Protein AF-A0A259MA60-F1 (afdb_monomer)

Radius of gyration: 40.9 Å; Cα contacts (8 Å, |Δi|>4): 573; chains: 1; bounding box: 103×82×116 Å

Nearest PDB structures (foldseek):
  3ju0-assembly1_A  TM=9.846E-01  e=2.024E-06  Pectobacterium atrosepticum
  1z19-assembly1_A-2  TM=7.744E-01  e=2.899E-09  Lambdavirus lambda
  1z1g-assembly1_D  TM=6.729E-01  e=1.739E-10  Lambdavirus lambda
  3jtz-assembly1_A  TM=9.655E-01  e=2.124E-06  Yersinia pestis
  1z1b-assembly1_B  TM=6.310E-01  e=8.004E-11  Lambdavirus lambda

Structure (mmCIF, N/CA/C/O backbone):
data_AF-A0A259MA60-F1
#
_entry.id   AF-A0A259MA60-F1
#
loop_
_atom_site.group_PDB
_atom_site.id
_atom_site.type_symbol
_atom_site.label_atom_id
_atom_site.label_alt_id
_atom_site.label_comp_id
_atom_site.label_asym_id
_atom_site.label_entity_id
_atom_site.label_seq_id
_atom_site.pdbx_PDB_ins_code
_atom_site.Cartn_x
_atom_site.Cartn_y
_atom_site.Cartn_z
_atom_site.occupancy
_atom_site.B_iso_or_equiv
_atom_site.auth_seq_id
_atom_site.auth_comp_id
_atom_site.auth_asym_id
_atom_site.auth_atom_id
_atom_site.pdbx_PDB_model_num
ATOM 1 N N . MET A 1 1 ? 18.909 57.035 -41.913 1.00 43.41 1 MET A N 1
ATOM 2 C CA . MET A 1 1 ? 19.201 57.096 -40.464 1.00 43.41 1 MET A CA 1
ATOM 3 C C . MET A 1 1 ? 20.004 55.866 -40.095 1.00 43.41 1 MET A C 1
ATOM 5 O O . MET A 1 1 ? 19.509 54.768 -40.299 1.00 43.41 1 MET A O 1
ATOM 9 N N . GLY A 1 2 ? 21.231 56.036 -39.612 1.00 34.81 2 GLY A N 1
ATOM 10 C CA . GLY A 1 2 ? 22.060 54.933 -39.138 1.00 34.81 2 GLY A CA 1
ATOM 11 C C . GLY A 1 2 ? 22.961 55.432 -38.020 1.00 34.81 2 GLY A C 1
ATOM 12 O O . GLY A 1 2 ? 23.658 56.424 -38.208 1.00 34.81 2 GLY A O 1
ATOM 13 N N . SER A 1 3 ? 22.930 54.749 -36.878 1.00 32.53 3 SER A N 1
ATOM 14 C CA . SER A 1 3 ? 23.826 55.000 -35.751 1.00 32.53 3 SER A CA 1
ATOM 15 C C . SER A 1 3 ? 24.463 53.683 -35.341 1.00 32.53 3 SER A C 1
ATOM 17 O O . SER A 1 3 ? 23.798 52.796 -34.811 1.00 32.53 3 SER A O 1
ATOM 19 N N . ALA A 1 4 ? 25.761 53.561 -35.602 1.00 36.47 4 ALA A N 1
ATOM 20 C CA . ALA A 1 4 ? 26.581 52.495 -35.054 1.00 36.47 4 ALA A CA 1
ATOM 21 C C . ALA A 1 4 ? 26.912 52.794 -33.584 1.00 36.47 4 ALA A C 1
ATOM 23 O O . ALA A 1 4 ? 27.180 53.943 -33.234 1.00 36.47 4 ALA A O 1
ATOM 24 N N . VAL A 1 5 ? 26.992 51.760 -32.744 1.00 34.66 5 VAL A N 1
ATOM 25 C CA . VAL A 1 5 ? 27.641 51.841 -31.425 1.00 34.66 5 VAL A CA 1
ATOM 26 C C . VAL A 1 5 ? 28.609 50.667 -31.280 1.00 34.66 5 VAL A C 1
ATOM 28 O O . VAL A 1 5 ? 28.314 49.542 -31.675 1.00 34.66 5 VAL A O 1
ATOM 31 N N . ARG A 1 6 ? 29.812 50.967 -30.779 1.00 33.22 6 ARG A N 1
ATOM 32 C CA . ARG A 1 6 ? 30.963 50.055 -30.709 1.00 33.22 6 ARG A CA 1
ATOM 33 C C . ARG A 1 6 ? 30.964 49.185 -29.448 1.00 33.22 6 ARG A C 1
ATOM 35 O O . ARG A 1 6 ? 30.443 49.567 -28.406 1.00 33.22 6 ARG A O 1
ATOM 42 N N . PHE A 1 7 ? 31.687 48.072 -29.549 1.00 30.66 7 PHE A N 1
ATOM 43 C CA . PHE A 1 7 ? 32.141 47.229 -28.442 1.00 30.66 7 PHE A CA 1
ATOM 44 C C . PHE A 1 7 ? 32.926 47.994 -27.357 1.00 30.66 7 PHE A C 1
ATOM 46 O O . PHE A 1 7 ? 33.697 48.908 -27.658 1.00 30.66 7 PHE A O 1
ATOM 53 N N . ARG A 1 8 ? 32.866 47.483 -26.120 1.00 33.56 8 ARG A N 1
ATOM 54 C CA . ARG A 1 8 ? 33.981 47.518 -25.158 1.00 33.56 8 ARG A CA 1
ATOM 55 C C . ARG A 1 8 ? 34.168 46.139 -24.521 1.00 33.56 8 ARG A C 1
ATOM 57 O O . ARG A 1 8 ? 33.196 45.469 -24.194 1.00 33.56 8 ARG A O 1
ATOM 64 N N . LEU A 1 9 ? 35.429 45.743 -24.373 1.00 33.25 9 LEU A N 1
ATOM 65 C CA . LEU A 1 9 ? 35.872 44.493 -23.754 1.00 33.25 9 LEU A CA 1
ATOM 66 C C . LEU A 1 9 ? 36.019 44.659 -22.232 1.00 33.25 9 LEU A C 1
ATOM 68 O O . LEU A 1 9 ? 36.411 45.728 -21.764 1.00 33.25 9 LEU A O 1
ATOM 72 N N . GLY A 1 10 ? 35.773 43.582 -21.484 1.00 30.44 10 GLY A N 1
ATOM 73 C CA . GLY A 1 10 ? 36.076 43.445 -20.057 1.00 30.44 10 GLY A CA 1
ATOM 74 C C . GLY A 1 10 ? 36.578 42.025 -19.773 1.00 30.44 10 GLY A C 1
ATOM 75 O O . GLY A 1 10 ? 36.022 41.065 -20.301 1.00 30.44 10 GLY A O 1
ATOM 76 N N . ALA A 1 11 ? 37.672 41.903 -19.020 1.00 35.94 11 ALA A N 1
ATOM 77 C CA . ALA A 1 11 ? 38.442 40.664 -18.860 1.00 35.94 11 ALA A CA 1
ATOM 78 C C . ALA A 1 11 ? 37.811 39.650 -17.869 1.00 35.94 11 ALA A C 1
ATOM 80 O O . ALA A 1 11 ? 37.027 40.049 -17.006 1.00 35.94 11 ALA A O 1
ATOM 81 N N . PRO A 1 12 ? 38.152 38.346 -17.962 1.00 37.50 12 PRO A N 1
ATOM 82 C CA . PRO A 1 12 ? 37.563 37.300 -17.125 1.00 37.50 12 PRO A CA 1
ATOM 83 C C . PRO A 1 12 ? 38.247 37.170 -15.755 1.00 37.50 12 PRO A C 1
ATOM 85 O O . PRO A 1 12 ? 39.471 37.246 -15.647 1.00 37.50 12 PRO A O 1
ATOM 88 N N . PHE A 1 13 ? 37.463 36.874 -14.714 1.00 30.55 13 PHE A N 1
ATOM 89 C CA . PHE A 1 13 ? 37.991 36.445 -13.417 1.00 30.55 13 PHE A CA 1
ATOM 90 C C . PHE A 1 13 ? 38.214 34.928 -13.395 1.00 30.55 13 PHE A C 1
ATOM 92 O O . PHE A 1 13 ? 37.289 34.150 -13.619 1.00 30.55 13 PHE A O 1
ATOM 99 N N . SER A 1 14 ? 39.446 34.522 -13.089 1.00 28.67 14 SER A N 1
ATOM 100 C CA . SER A 1 14 ? 39.837 33.134 -12.835 1.00 28.67 14 SER A CA 1
ATOM 101 C C . SER A 1 14 ? 39.960 32.902 -11.329 1.00 28.67 14 SER A C 1
ATOM 103 O O . SER A 1 14 ? 40.538 33.733 -10.629 1.00 28.67 14 SER A O 1
ATOM 105 N N . ILE A 1 15 ? 39.450 31.773 -10.832 1.00 32.19 15 ILE A N 1
ATOM 106 C CA . ILE A 1 15 ? 39.696 31.294 -9.466 1.00 32.19 15 ILE A CA 1
ATOM 107 C C . ILE A 1 15 ? 40.060 29.810 -9.552 1.00 32.19 15 ILE A C 1
ATOM 109 O O . ILE A 1 15 ? 39.227 28.977 -9.907 1.00 32.19 15 ILE A O 1
ATOM 113 N N . GLN A 1 16 ? 41.311 29.482 -9.220 1.00 33.88 16 GLN A N 1
ATOM 114 C CA . GLN A 1 16 ? 41.755 28.104 -9.005 1.00 33.88 16 GLN A CA 1
ATOM 115 C C . GLN A 1 16 ? 41.552 27.678 -7.539 1.00 33.88 16 GLN A C 1
ATOM 117 O O . GLN A 1 16 ? 41.592 28.527 -6.647 1.00 33.88 16 GLN A O 1
ATOM 122 N N . PRO A 1 17 ? 41.373 26.373 -7.265 1.00 37.22 17 PRO A N 1
ATOM 123 C CA . PRO A 1 17 ? 41.301 25.849 -5.908 1.00 37.22 17 PRO A CA 1
ATOM 124 C C . PRO A 1 17 ? 42.702 25.590 -5.336 1.00 37.22 17 PRO A C 1
ATOM 126 O O . PRO A 1 17 ? 43.536 24.960 -5.987 1.00 37.22 17 PRO A O 1
ATOM 129 N N . SER A 1 18 ? 42.944 25.996 -4.089 1.00 33.28 18 SER A N 1
ATOM 130 C CA . SER A 1 18 ? 44.123 25.582 -3.324 1.00 33.28 18 SER A CA 1
ATOM 131 C C . SER A 1 18 ? 43.786 24.428 -2.377 1.00 33.28 18 SER A C 1
ATOM 133 O O . SER A 1 18 ? 42.815 24.456 -1.621 1.00 33.28 18 SER A O 1
ATOM 135 N N . SER A 1 19 ? 44.611 23.387 -2.429 1.00 31.19 19 SER A N 1
ATOM 136 C CA . SER A 1 19 ? 44.632 22.300 -1.457 1.00 31.19 19 SER A CA 1
ATOM 137 C C . SER A 1 19 ? 45.394 22.718 -0.200 1.00 31.19 19 SER A C 1
ATOM 139 O O . SER A 1 19 ? 46.374 23.452 -0.287 1.00 31.19 19 SER A O 1
ATOM 141 N N . LEU A 1 20 ? 45.013 22.178 0.960 1.00 30.30 20 LEU A N 1
ATOM 142 C CA . LEU A 1 20 ? 45.959 21.846 2.029 1.00 30.30 20 LEU A CA 1
ATOM 143 C C . LEU A 1 20 ? 45.378 20.747 2.931 1.00 30.30 20 LEU A C 1
ATOM 145 O O . LEU A 1 20 ? 44.169 20.515 2.959 1.00 30.30 20 LEU A O 1
ATOM 149 N N . SER A 1 21 ? 46.268 20.008 3.590 1.00 27.77 21 SER A N 1
ATOM 150 C CA . SER A 1 21 ? 45.993 18.686 4.165 1.00 27.77 21 SER A CA 1
ATOM 151 C C . SER A 1 21 ? 46.014 18.675 5.699 1.00 27.77 21 SER A C 1
ATOM 153 O O . SER A 1 21 ? 46.517 19.594 6.335 1.00 27.77 21 SER A O 1
ATOM 155 N N . SER A 1 22 ? 45.542 17.555 6.255 1.00 29.12 22 SER A N 1
ATOM 156 C CA . SER A 1 22 ? 45.864 16.997 7.579 1.00 29.12 22 SER A CA 1
ATOM 157 C C . SER A 1 22 ? 45.621 17.831 8.849 1.00 29.12 22 SER A C 1
ATOM 159 O O . SER A 1 22 ? 46.394 18.724 9.175 1.00 29.12 22 SER A O 1
ATOM 161 N N . ALA A 1 23 ? 44.706 17.342 9.695 1.00 29.81 23 ALA A N 1
ATOM 162 C CA . ALA A 1 23 ? 44.990 17.110 11.117 1.00 29.81 23 ALA A CA 1
ATOM 163 C C . ALA A 1 23 ? 44.029 16.061 11.715 1.00 29.81 23 ALA A C 1
ATOM 165 O O . ALA A 1 23 ? 42.820 16.101 11.490 1.00 29.81 23 ALA A O 1
ATOM 166 N N . LEU A 1 24 ? 44.571 15.123 12.501 1.00 29.44 24 LEU A N 1
ATOM 167 C CA . LEU A 1 24 ? 43.802 14.295 13.443 1.00 29.44 24 LEU A CA 1
ATOM 168 C C . LEU A 1 24 ? 43.209 15.211 14.544 1.00 29.44 24 LEU A C 1
ATOM 170 O O . LEU A 1 24 ? 43.727 16.293 14.787 1.00 29.44 24 LEU A O 1
ATOM 174 N N . VAL A 1 25 ? 42.133 14.837 15.245 1.00 29.98 25 VAL A N 1
ATOM 175 C CA . VAL A 1 25 ? 42.216 14.117 16.537 1.00 29.98 25 VAL A CA 1
ATOM 176 C C . VAL A 1 25 ? 40.849 13.524 16.930 1.00 29.98 25 VAL A C 1
ATOM 178 O O . VAL A 1 25 ? 39.790 14.043 16.592 1.00 29.98 25 VAL A O 1
ATOM 181 N N . ARG A 1 26 ? 40.883 12.390 17.646 1.00 29.72 26 ARG A N 1
ATOM 182 C CA . ARG A 1 26 ? 39.721 11.635 18.159 1.00 29.72 26 ARG A CA 1
ATOM 183 C C . ARG A 1 26 ? 39.278 12.102 19.563 1.00 29.72 26 ARG A C 1
ATOM 185 O O . ARG A 1 26 ? 40.114 12.583 20.319 1.00 29.72 26 ARG A O 1
ATOM 192 N N . ARG A 1 27 ? 38.072 11.642 19.964 1.00 31.41 27 ARG A N 1
ATOM 193 C CA . ARG A 1 27 ? 37.530 11.418 21.344 1.00 31.41 27 ARG A CA 1
ATOM 194 C C . ARG A 1 27 ? 36.590 12.526 21.903 1.00 31.41 27 ARG A C 1
ATOM 196 O O . ARG A 1 27 ? 36.612 13.633 21.388 1.00 31.41 27 ARG A O 1
ATOM 203 N N . PRO A 1 28 ? 35.760 12.241 22.938 1.00 38.88 28 PRO A N 1
ATOM 204 C CA . PRO A 1 28 ? 34.728 11.189 22.926 1.00 38.88 28 PRO A CA 1
ATOM 205 C C . PRO A 1 28 ? 33.391 11.608 23.606 1.00 38.88 28 PRO A C 1
ATOM 207 O O . PRO A 1 28 ? 33.281 12.644 24.250 1.00 38.88 28 PRO A O 1
ATOM 210 N N . LEU A 1 29 ? 32.389 10.723 23.563 1.00 34.53 29 LEU A N 1
ATOM 211 C CA . LEU A 1 29 ? 31.229 10.741 24.473 1.00 34.53 29 LEU A CA 1
ATOM 212 C C . LEU A 1 29 ? 31.637 10.469 25.935 1.00 34.53 29 LEU A C 1
ATOM 214 O O . LEU A 1 29 ? 32.345 9.484 26.158 1.00 34.53 29 LEU A O 1
ATOM 218 N N . ARG A 1 30 ? 31.062 11.197 26.914 1.00 29.44 30 ARG A N 1
ATOM 219 C CA . ARG A 1 30 ? 30.517 10.614 28.170 1.00 29.44 30 ARG A CA 1
ATOM 220 C C . ARG A 1 30 ? 29.744 11.600 29.078 1.00 29.44 30 ARG A C 1
ATOM 222 O O . ARG A 1 30 ? 30.268 12.629 29.468 1.00 29.44 30 ARG A O 1
ATOM 229 N N . THR A 1 31 ? 28.527 11.177 29.451 1.00 28.41 31 THR A N 1
ATOM 230 C CA . THR A 1 31 ? 27.828 11.330 30.757 1.00 28.41 31 THR A CA 1
ATOM 231 C C . THR A 1 31 ? 27.814 12.656 31.532 1.00 28.41 31 THR A C 1
ATOM 233 O O . THR A 1 31 ? 28.841 13.065 32.061 1.00 28.41 31 THR A O 1
ATOM 236 N N . LEU A 1 32 ? 26.599 13.103 31.893 1.00 26.75 32 LEU A N 1
ATOM 237 C CA . LEU A 1 32 ? 26.182 13.221 33.306 1.00 26.75 32 LEU A CA 1
ATOM 238 C C . LEU A 1 32 ? 24.643 13.204 33.457 1.00 26.75 32 LEU A C 1
ATOM 240 O O . LEU A 1 32 ? 23.913 13.510 32.518 1.00 26.75 32 LEU A O 1
ATOM 244 N N . VAL A 1 33 ? 24.167 12.756 34.623 1.00 27.73 33 VAL A N 1
ATOM 245 C CA . VAL A 1 33 ? 22.754 12.525 35.003 1.00 27.73 33 VAL A CA 1
ATOM 246 C C . VAL A 1 33 ? 22.545 13.089 36.419 1.00 27.73 33 VAL A C 1
ATOM 248 O O . VAL A 1 33 ? 23.501 13.074 37.193 1.00 27.73 33 VAL A O 1
ATOM 251 N N . LYS A 1 34 ? 21.296 13.457 36.776 1.00 26.70 34 LYS A N 1
ATOM 252 C CA . LYS A 1 34 ? 20.844 14.137 38.026 1.00 26.70 34 LYS A CA 1
ATOM 253 C C . LYS A 1 34 ? 21.143 15.653 38.006 1.00 26.70 34 LYS A C 1
ATOM 255 O O . LYS A 1 34 ? 22.159 16.041 37.451 1.00 26.70 34 LYS A O 1
ATOM 260 N N . SER A 1 35 ? 20.339 16.563 38.564 1.00 26.42 35 SER A N 1
ATOM 261 C CA . SER A 1 35 ? 19.006 16.539 39.223 1.00 26.42 35 SER A CA 1
ATOM 262 C C . SER A 1 35 ? 18.228 17.825 38.792 1.00 26.42 35 SER A C 1
ATOM 264 O O . SER A 1 35 ? 18.685 18.494 37.872 1.00 26.42 35 SER A O 1
ATOM 266 N N . SER A 1 36 ? 17.056 18.247 39.296 1.00 26.92 36 SER A N 1
ATOM 267 C CA . SER A 1 36 ? 16.178 17.786 40.389 1.00 26.92 36 SER A CA 1
ATOM 268 C C . SER A 1 36 ? 14.702 18.183 40.140 1.00 26.92 36 SER A C 1
ATOM 270 O O . SER A 1 36 ? 14.380 18.839 39.154 1.00 26.92 36 SER A O 1
ATOM 272 N N . PHE A 1 37 ? 13.820 17.824 41.076 1.00 25.41 37 PHE A N 1
ATOM 273 C CA . PHE A 1 37 ? 12.512 18.446 41.343 1.00 25.41 37 PHE A CA 1
ATOM 274 C C . PHE A 1 37 ? 12.666 19.446 42.512 1.00 25.41 37 PHE A C 1
ATOM 276 O O . PHE A 1 37 ? 13.430 19.125 43.420 1.00 25.41 37 PHE A O 1
ATOM 283 N N . GLU A 1 38 ? 11.946 20.584 42.514 1.00 28.36 38 GLU A N 1
ATOM 284 C CA . GLU A 1 38 ? 11.256 21.203 43.683 1.00 28.36 38 GLU A CA 1
ATOM 285 C C . GLU A 1 38 ? 10.665 22.611 43.368 1.00 28.36 38 GLU A C 1
ATOM 287 O O . GLU A 1 38 ? 11.338 23.486 42.837 1.00 28.36 38 GLU A O 1
ATOM 292 N N . ARG A 1 39 ? 9.380 22.776 43.726 1.00 27.69 39 ARG A N 1
ATOM 293 C CA . ARG A 1 39 ? 8.615 23.962 44.199 1.00 27.69 39 ARG A CA 1
ATOM 294 C C . ARG A 1 39 ? 8.989 25.403 43.778 1.00 27.69 39 ARG A C 1
ATOM 296 O O . ARG A 1 39 ? 10.007 25.934 44.200 1.00 27.69 39 ARG A O 1
ATOM 303 N N . ILE A 1 40 ? 7.987 26.124 43.247 1.00 27.38 40 ILE A N 1
ATOM 304 C CA . ILE A 1 40 ? 7.701 27.533 43.606 1.00 27.38 40 ILE A CA 1
ATOM 305 C C . ILE A 1 40 ? 6.185 27.701 43.830 1.00 27.38 40 ILE A C 1
ATOM 307 O O . ILE A 1 40 ? 5.377 27.251 43.020 1.00 27.38 40 ILE A O 1
ATOM 311 N N . LEU A 1 41 ? 5.812 28.361 44.929 1.00 28.00 41 LEU A N 1
ATOM 312 C CA . LEU A 1 41 ? 4.476 28.891 45.238 1.00 28.00 41 LEU A CA 1
ATOM 313 C C . LEU A 1 41 ? 4.660 30.206 46.022 1.00 28.00 41 LEU A C 1
ATOM 315 O O . LEU A 1 41 ? 5.716 30.385 46.624 1.00 28.00 41 LEU A O 1
ATOM 319 N N . ALA A 1 42 ? 3.614 31.048 46.073 1.00 28.95 42 ALA A N 1
ATOM 320 C CA . ALA A 1 42 ? 3.560 32.373 46.728 1.00 28.95 42 ALA A CA 1
ATOM 321 C C . ALA A 1 42 ? 4.359 33.502 46.015 1.00 28.95 42 ALA A C 1
ATOM 323 O O . ALA A 1 42 ? 5.402 33.250 45.429 1.00 28.95 42 ALA A O 1
ATOM 324 N N . LEU A 1 43 ? 3.931 34.775 46.010 1.00 29.47 43 LEU A N 1
ATOM 325 C CA . LEU A 1 43 ? 2.712 35.421 46.541 1.00 29.47 43 LEU A CA 1
ATOM 326 C C . LEU A 1 43 ? 2.470 36.760 45.801 1.00 29.47 43 LEU A C 1
ATOM 328 O O . LEU A 1 43 ? 3.415 37.371 45.313 1.00 29.47 43 LEU A O 1
ATOM 332 N N . GLY A 1 44 ? 1.229 37.260 45.779 1.00 26.23 44 GLY A N 1
ATOM 333 C CA . GLY A 1 44 ? 0.905 38.604 45.279 1.00 26.23 44 GLY A CA 1
ATOM 334 C C . GLY A 1 44 ? -0.560 38.965 45.529 1.00 26.23 44 GLY A C 1
ATOM 335 O O . GLY A 1 44 ? -1.445 38.395 44.900 1.00 26.23 44 GLY A O 1
ATOM 336 N N . ALA A 1 45 ? -0.825 39.876 46.469 1.00 28.31 45 ALA A N 1
ATOM 337 C CA . ALA A 1 45 ? -2.173 40.210 46.941 1.00 28.31 45 ALA A CA 1
ATOM 338 C C . ALA A 1 45 ? -2.491 41.705 46.779 1.00 28.31 45 ALA A C 1
ATOM 340 O O . ALA A 1 45 ? -1.653 42.539 47.116 1.00 28.31 45 ALA A O 1
ATOM 341 N N . VAL A 1 46 ? -3.722 42.047 46.368 1.00 29.22 46 VAL A N 1
ATOM 342 C CA . VAL A 1 46 ? -4.309 43.399 46.504 1.00 29.22 46 VAL A CA 1
ATOM 343 C C . VAL A 1 46 ? -5.800 43.298 46.890 1.00 29.22 46 VAL A C 1
ATOM 345 O O . VAL A 1 46 ? -6.458 42.291 46.645 1.00 29.22 46 VAL A O 1
ATOM 348 N N . ARG A 1 47 ? -6.287 44.332 47.588 1.00 29.94 47 ARG A N 1
ATOM 349 C CA . ARG A 1 47 ? -7.533 44.431 48.374 1.00 29.94 47 ARG A CA 1
ATOM 350 C C . ARG A 1 47 ? -8.810 44.696 47.553 1.00 29.94 47 ARG A C 1
ATOM 352 O O . ARG A 1 47 ? -8.746 45.343 46.515 1.00 29.94 47 ARG A O 1
ATOM 359 N N . GLY A 1 48 ? -9.971 44.379 48.146 1.00 27.36 48 GLY A N 1
ATOM 360 C CA . GLY A 1 48 ? -11.286 44.921 47.755 1.00 27.36 48 GLY A CA 1
ATOM 361 C C . GLY A 1 48 ? -12.427 44.622 48.754 1.00 27.36 48 GLY A C 1
ATOM 362 O O . GLY A 1 48 ? -12.917 43.503 48.817 1.00 27.36 48 GLY A O 1
ATOM 363 N N . ARG A 1 49 ? -12.860 45.638 49.516 1.00 28.98 49 ARG A N 1
ATOM 364 C CA . ARG A 1 49 ? -14.183 45.803 50.189 1.00 28.98 49 ARG A CA 1
ATOM 365 C C . ARG A 1 49 ? -14.815 47.084 49.581 1.00 28.98 49 ARG A C 1
ATOM 367 O O . ARG A 1 49 ? -14.023 47.858 49.038 1.00 28.98 49 ARG A O 1
ATOM 374 N N . PRO A 1 50 ? -16.136 47.391 49.660 1.00 37.44 50 PRO A N 1
ATOM 375 C CA . PRO A 1 50 ? -17.143 47.054 50.690 1.00 37.44 50 PRO A CA 1
ATOM 376 C C . PRO A 1 50 ? -18.390 46.355 50.059 1.00 37.44 50 PRO A C 1
ATOM 378 O O . PRO A 1 50 ? -18.199 45.683 49.055 1.00 37.44 50 PRO A O 1
ATOM 381 N N . ARG A 1 51 ? -19.649 46.369 50.549 1.00 29.41 51 ARG A N 1
ATOM 382 C CA . ARG A 1 51 ? -20.348 47.066 51.662 1.00 29.41 51 ARG A CA 1
ATOM 383 C C . ARG A 1 51 ? -21.556 46.243 52.163 1.00 29.41 51 ARG A C 1
ATOM 385 O O . ARG A 1 51 ? -21.962 45.293 51.506 1.00 29.41 51 ARG A O 1
ATOM 392 N N . GLU A 1 52 ? -22.129 46.631 53.301 1.00 30.78 52 GLU A N 1
ATOM 393 C CA . GLU A 1 52 ? -23.383 46.099 53.861 1.00 30.78 52 GLU A CA 1
ATOM 394 C C . GLU A 1 52 ? -24.631 46.823 53.318 1.00 30.78 52 GLU A C 1
ATOM 396 O O . GLU A 1 52 ? -24.582 48.022 53.038 1.00 30.78 52 GLU A O 1
ATOM 401 N N . SER A 1 53 ? -25.770 46.125 53.307 1.00 31.92 53 SER A N 1
ATOM 402 C CA . SER A 1 53 ? -27.102 46.720 53.490 1.00 31.92 53 SER A CA 1
ATOM 403 C C . SER A 1 53 ? -28.050 45.667 54.069 1.00 31.92 53 SER A C 1
ATOM 405 O O . SER A 1 53 ? -28.251 44.621 53.453 1.00 31.92 53 SER A O 1
ATOM 407 N N . GLY A 1 54 ? -28.623 45.927 55.243 1.00 27.73 54 GLY A N 1
ATOM 408 C CA . GLY A 1 54 ? -29.684 45.099 55.820 1.00 27.73 54 GLY A CA 1
ATOM 409 C C . GLY A 1 54 ? -31.069 45.670 55.521 1.00 27.73 54 GLY A C 1
ATOM 410 O O . GLY A 1 54 ? -31.208 46.866 55.271 1.00 27.73 54 GLY A O 1
ATOM 411 N N . PHE A 1 55 ? -32.098 44.829 55.615 1.00 27.92 55 PHE A N 1
ATOM 412 C CA . PHE A 1 55 ? -33.472 45.293 55.789 1.00 27.92 55 PHE A CA 1
ATOM 413 C C . PHE A 1 55 ? -34.218 44.358 56.742 1.00 27.92 55 PHE A C 1
ATOM 415 O O . PHE A 1 55 ? -34.083 43.138 56.662 1.00 27.92 55 PHE A O 1
ATOM 422 N N . SER A 1 56 ? -34.970 44.949 57.667 1.00 30.12 56 SER A N 1
ATOM 423 C CA . SER A 1 56 ? -35.779 44.264 58.676 1.00 30.12 56 SER A CA 1
ATOM 424 C C . SER A 1 56 ? -37.254 44.538 58.395 1.00 30.12 56 SER A C 1
ATOM 426 O O . SER A 1 56 ? -37.600 45.630 57.949 1.00 30.12 56 SER A O 1
ATOM 428 N N . GLY A 1 57 ? -38.120 43.565 58.665 1.00 28.19 57 GLY A N 1
ATOM 429 C CA . GLY A 1 57 ? -39.562 43.694 58.483 1.00 28.19 57 GLY A CA 1
ATOM 430 C C . GLY A 1 57 ? -40.304 42.597 59.235 1.00 28.19 57 GLY A C 1
ATOM 431 O O . GLY A 1 57 ? -40.393 41.470 58.761 1.00 28.19 57 GLY A O 1
ATOM 432 N N . TYR A 1 58 ? -40.820 42.931 60.417 1.00 31.06 58 TYR A N 1
ATOM 433 C CA . TYR A 1 58 ? -41.708 42.062 61.189 1.00 31.06 58 TYR A CA 1
ATOM 434 C C . TYR A 1 58 ? -43.157 42.205 60.711 1.00 31.06 58 TYR A C 1
ATOM 436 O O . TYR A 1 58 ? -43.597 43.298 60.363 1.00 31.06 58 TYR A O 1
ATOM 444 N N . THR A 1 59 ? -43.940 41.135 60.827 1.00 30.14 59 THR A N 1
ATOM 445 C CA . THR A 1 59 ? -45.371 41.217 61.168 1.00 30.14 59 THR A CA 1
ATOM 446 C C . THR A 1 59 ? -45.796 39.921 61.855 1.00 30.14 59 THR A C 1
ATOM 448 O O . THR A 1 59 ? -45.303 38.844 61.526 1.00 30.14 59 THR A O 1
ATOM 451 N N . VAL A 1 60 ? -46.675 40.037 62.851 1.00 33.03 60 VAL A N 1
ATOM 452 C CA . VAL A 1 60 ? -47.194 38.923 63.657 1.00 33.03 60 VAL A CA 1
ATOM 453 C C . VAL A 1 60 ? -48.678 38.751 63.347 1.00 33.03 60 VAL A C 1
ATOM 455 O O . VAL A 1 60 ? -49.408 39.737 63.304 1.00 33.03 60 VAL A O 1
ATOM 458 N N . GLY A 1 61 ? -49.123 37.507 63.175 1.00 29.41 61 GLY A N 1
ATOM 459 C CA . GLY A 1 61 ? -50.532 37.143 63.029 1.00 29.41 61 GLY A CA 1
ATOM 460 C C . GLY A 1 61 ? -50.718 35.641 63.241 1.00 29.41 61 GLY A C 1
ATOM 461 O O . GLY A 1 61 ? -50.109 34.837 62.540 1.00 29.41 61 GLY A O 1
ATOM 462 N N . THR A 1 62 ? -51.502 35.271 64.250 1.00 34.81 62 THR A N 1
ATOM 463 C CA . THR A 1 62 ? -51.848 33.887 64.627 1.00 34.81 62 THR A CA 1
ATOM 464 C C . THR A 1 62 ? -53.285 33.552 64.139 1.00 34.81 62 THR A C 1
ATOM 466 O O . THR A 1 62 ? -53.788 34.265 63.275 1.00 34.81 62 THR A O 1
ATOM 469 N N . PRO A 1 63 ? -53.947 32.454 64.557 1.00 46.25 63 PRO A N 1
ATOM 470 C CA . PRO A 1 63 ? -53.753 31.127 63.965 1.00 46.25 63 PRO A CA 1
ATOM 471 C C . PRO A 1 63 ? -55.070 30.446 63.516 1.00 46.25 63 PRO A C 1
ATOM 473 O O . PRO A 1 63 ? -56.077 30.531 64.213 1.00 46.25 63 PRO A O 1
ATOM 476 N N . GLU A 1 64 ? -55.047 29.632 62.454 1.00 33.72 64 GLU A N 1
ATOM 477 C CA . GLU A 1 64 ? -56.176 28.743 62.115 1.00 33.72 64 GLU A CA 1
ATOM 478 C C . GLU A 1 64 ? -55.745 27.322 61.716 1.00 33.72 64 GLU A C 1
ATOM 480 O O . GLU A 1 64 ? -54.890 27.138 60.855 1.00 33.72 64 GLU A O 1
ATOM 485 N N . GLY A 1 65 ? -56.443 26.327 62.281 1.00 32.31 65 GLY A N 1
ATOM 486 C CA . GLY A 1 65 ? -56.780 25.072 61.591 1.00 32.31 65 GLY A CA 1
ATOM 487 C C . GLY A 1 65 ? -55.734 23.936 61.590 1.00 32.31 65 GLY A C 1
ATOM 488 O O . GLY A 1 65 ? -54.588 24.134 61.191 1.00 32.31 65 GLY A O 1
ATOM 489 N N . PRO A 1 66 ? -56.102 22.695 61.974 1.00 36.56 66 PRO A N 1
ATOM 490 C CA . PRO A 1 66 ? -55.142 21.599 62.101 1.00 36.56 66 PRO A CA 1
ATOM 491 C C . PRO A 1 66 ? -54.849 20.904 60.760 1.00 36.56 66 PRO A C 1
ATOM 493 O O . PRO A 1 66 ? -55.570 20.004 60.328 1.00 36.56 66 PRO A O 1
ATOM 496 N N . GLY A 1 67 ? -53.724 21.252 60.134 1.00 30.47 67 GLY A N 1
ATOM 497 C CA . GLY A 1 67 ? -53.120 20.427 59.086 1.00 30.47 67 GLY A CA 1
ATOM 498 C C . GLY A 1 67 ? -52.542 19.139 59.680 1.00 30.47 67 GLY A C 1
ATOM 499 O O . GLY A 1 67 ? -51.574 19.188 60.436 1.00 30.47 67 GLY A O 1
ATOM 500 N N . THR A 1 68 ? -53.131 17.987 59.349 1.00 32.88 68 THR A N 1
ATOM 501 C CA . THR A 1 68 ? -52.797 16.668 59.913 1.00 32.88 68 THR A CA 1
ATOM 502 C C . THR A 1 68 ? -51.308 16.323 59.801 1.00 32.88 68 THR A C 1
ATOM 504 O O . THR A 1 68 ? -50.851 15.778 58.792 1.00 32.88 68 THR A O 1
ATOM 507 N N . LEU A 1 69 ? -50.553 16.542 60.883 1.00 30.42 69 LEU A N 1
ATOM 508 C CA . LEU A 1 69 ? -49.270 15.880 61.098 1.00 30.42 69 LEU A CA 1
ATOM 509 C C . LEU A 1 69 ? -49.540 14.380 61.213 1.00 30.42 69 LEU A C 1
ATOM 511 O O . LEU A 1 69 ? -49.944 13.888 62.266 1.00 30.42 69 LEU A O 1
ATOM 515 N N . ALA A 1 70 ? -49.338 13.658 60.110 1.00 30.81 70 ALA A N 1
ATOM 516 C CA . ALA A 1 70 ? -49.422 12.208 60.077 1.00 30.81 70 ALA A CA 1
ATOM 517 C C . ALA A 1 70 ? -48.397 11.627 61.059 1.00 30.81 70 ALA A C 1
ATOM 519 O O . ALA A 1 70 ? -47.205 11.513 60.760 1.00 30.81 70 ALA A O 1
ATOM 520 N N . THR A 1 71 ? -48.880 11.271 62.248 1.00 29.39 71 THR A N 1
ATOM 521 C CA . THR A 1 71 ? -48.107 10.611 63.289 1.00 29.39 71 THR A CA 1
ATOM 522 C C . THR A 1 71 ? -47.478 9.361 62.695 1.00 29.39 71 THR A C 1
ATOM 524 O O . THR A 1 71 ? -48.153 8.413 62.285 1.00 29.39 71 THR A O 1
ATOM 527 N N . ARG A 1 72 ? -46.144 9.369 62.610 1.00 36.06 72 ARG A N 1
ATOM 528 C CA . ARG A 1 72 ? -45.362 8.223 62.155 1.00 36.06 72 ARG A CA 1
ATOM 529 C C . ARG A 1 72 ? -45.532 7.116 63.188 1.00 36.06 72 ARG A C 1
ATOM 531 O O . ARG A 1 72 ? -44.774 7.050 64.148 1.00 36.06 72 ARG A O 1
ATOM 538 N N . SER A 1 73 ? -46.548 6.277 62.986 1.00 28.06 73 SER A N 1
ATOM 539 C CA . SER A 1 73 ? -46.812 5.096 63.801 1.00 28.06 73 SER A CA 1
ATOM 540 C C . SER A 1 73 ? -45.521 4.292 63.927 1.00 28.06 73 SER A C 1
ATOM 542 O O . SER A 1 73 ? -45.044 3.690 62.958 1.00 28.06 73 SER A O 1
ATOM 544 N N . LEU A 1 74 ? -44.949 4.321 65.131 1.00 35.12 74 LEU A N 1
ATOM 545 C CA . LEU A 1 74 ? -43.880 3.433 65.550 1.00 35.12 74 LEU A CA 1
ATOM 546 C C . LEU A 1 74 ? -44.487 2.033 65.645 1.00 35.12 74 LEU A C 1
ATOM 548 O O . LEU A 1 74 ? -44.933 1.599 66.705 1.00 35.12 74 LEU A O 1
ATOM 552 N N . ARG A 1 75 ? -44.558 1.336 64.505 1.00 32.19 75 ARG A N 1
ATOM 553 C CA . ARG A 1 75 ? -44.870 -0.094 64.498 1.00 32.19 75 ARG A CA 1
ATOM 554 C C . ARG A 1 75 ? -43.811 -0.799 65.335 1.00 32.19 75 ARG A C 1
ATOM 556 O O . ARG A 1 75 ? -42.625 -0.503 65.195 1.00 32.19 75 ARG A O 1
ATOM 563 N N . GLY A 1 76 ? -44.278 -1.680 66.215 1.00 26.94 76 GLY A N 1
ATOM 564 C CA . GLY A 1 76 ? -43.477 -2.262 67.283 1.00 26.94 76 GLY A CA 1
ATOM 565 C C . GLY A 1 76 ? -42.168 -2.880 66.802 1.00 26.94 76 GLY A C 1
ATOM 566 O O . GLY A 1 76 ? -42.085 -3.456 65.716 1.00 26.94 76 GLY A O 1
ATOM 567 N N . ASN A 1 77 ? -41.160 -2.769 67.663 1.00 35.97 77 ASN A N 1
ATOM 568 C CA . ASN A 1 77 ? -39.820 -3.298 67.469 1.00 35.97 77 ASN A CA 1
ATOM 569 C C . ASN A 1 77 ? -39.838 -4.840 67.513 1.00 35.97 77 ASN A C 1
ATOM 571 O O . ASN A 1 77 ? -39.519 -5.449 68.529 1.00 35.97 77 ASN A O 1
ATOM 575 N N . SER A 1 78 ? -40.262 -5.473 66.418 1.00 31.89 78 SER A N 1
ATOM 576 C CA . SER A 1 78 ? -39.987 -6.889 66.160 1.00 31.89 78 SER A CA 1
ATOM 577 C C . SER A 1 78 ? -38.595 -6.995 65.537 1.00 31.89 78 SER A C 1
ATOM 579 O O . SER A 1 78 ? -38.302 -6.198 64.640 1.00 31.89 78 SER A O 1
ATOM 581 N N . PRO A 1 79 ? -37.740 -7.947 65.952 1.00 35.44 79 PRO A N 1
ATOM 582 C CA . PRO A 1 79 ? -36.450 -8.140 65.304 1.00 35.44 79 PRO A CA 1
ATOM 583 C C . PRO A 1 79 ? -36.694 -8.494 63.835 1.00 35.44 79 PRO A C 1
ATOM 585 O O . PRO A 1 79 ? -37.249 -9.548 63.524 1.00 35.44 79 PRO A O 1
ATOM 588 N N . MET A 1 80 ? -36.320 -7.588 62.925 1.00 44.28 80 MET A N 1
ATOM 589 C CA . MET A 1 80 ? -36.304 -7.907 61.501 1.00 44.28 80 MET A CA 1
ATOM 590 C C . MET A 1 80 ? -35.286 -9.019 61.303 1.00 44.28 80 MET A C 1
ATOM 592 O O . MET A 1 80 ? -34.107 -8.857 61.606 1.00 44.28 80 MET A O 1
ATOM 596 N N . ASP A 1 81 ? -35.794 -10.151 60.839 1.00 51.34 81 ASP A N 1
ATOM 597 C CA . ASP A 1 81 ? -35.078 -11.407 60.723 1.00 51.34 81 ASP A CA 1
ATOM 598 C C . ASP A 1 81 ? -34.022 -11.286 59.608 1.00 51.34 81 ASP A C 1
ATOM 600 O O . ASP A 1 81 ? -34.279 -11.627 58.452 1.00 51.34 81 ASP A O 1
ATOM 604 N N . GLU A 1 82 ? -32.851 -10.724 59.938 1.00 69.56 82 GLU A N 1
ATOM 605 C CA . GLU A 1 82 ? -31.729 -10.589 59.007 1.00 69.56 82 GLU A CA 1
ATOM 606 C C . GLU A 1 82 ? -31.427 -11.950 58.363 1.00 69.56 82 GLU A C 1
ATOM 608 O O . GLU A 1 82 ? -31.417 -13.003 59.021 1.00 69.56 82 GLU A O 1
ATOM 613 N N . LEU A 1 83 ? -31.171 -11.946 57.052 1.00 86.25 83 LEU A N 1
ATOM 614 C CA . LEU A 1 83 ? -30.779 -13.174 56.381 1.00 86.25 83 LEU A CA 1
ATOM 615 C C . LEU A 1 83 ? -29.397 -13.601 56.866 1.00 86.25 83 LEU A C 1
ATOM 617 O O . LEU A 1 83 ? -28.507 -12.784 57.074 1.00 86.25 83 LEU A O 1
ATOM 621 N N . SER A 1 84 ? -29.205 -14.911 56.989 1.00 88.75 84 SER A N 1
ATOM 622 C CA . SER A 1 84 ? -27.887 -15.515 57.155 1.00 88.75 84 SER A CA 1
ATOM 623 C C . SER A 1 84 ? -27.533 -16.315 55.908 1.00 88.75 84 SER A C 1
ATOM 625 O O . SER A 1 84 ? -28.410 -16.876 55.244 1.00 88.75 84 SER A O 1
ATOM 627 N N . ASP A 1 85 ? -26.240 -16.424 55.603 1.00 86.31 85 ASP A N 1
ATOM 628 C CA . ASP A 1 85 ? -25.744 -17.247 54.491 1.00 86.31 85 ASP A CA 1
ATOM 629 C C . ASP A 1 85 ? -26.271 -18.697 54.575 1.00 86.31 85 ASP A C 1
ATOM 631 O O . ASP A 1 85 ? -26.583 -19.307 53.551 1.00 86.31 85 ASP A O 1
ATOM 635 N N . THR A 1 86 ? -26.459 -19.230 55.788 1.00 87.31 86 THR A N 1
ATOM 636 C CA . THR A 1 86 ? -27.072 -20.545 56.043 1.00 87.31 86 THR A CA 1
ATOM 637 C C . THR A 1 86 ? -28.550 -20.590 55.640 1.00 87.31 86 THR A C 1
ATOM 639 O O . THR A 1 86 ? -28.949 -21.513 54.928 1.00 87.31 86 THR A O 1
ATOM 642 N N . LYS A 1 87 ? -29.362 -19.583 56.014 1.00 88.62 87 LYS A N 1
ATOM 643 C CA . LYS A 1 87 ? -30.768 -19.472 55.566 1.00 88.62 87 LYS A CA 1
ATOM 644 C C . LYS A 1 87 ? -30.856 -19.415 54.030 1.00 88.62 87 LYS A C 1
ATOM 646 O O . LYS A 1 87 ? -31.724 -20.059 53.446 1.00 88.62 87 LYS A O 1
ATOM 651 N N . ILE A 1 88 ? -29.933 -18.713 53.363 1.00 91.38 88 ILE A N 1
ATOM 652 C CA . ILE A 1 88 ? -29.902 -18.587 51.892 1.00 91.38 88 ILE A CA 1
ATOM 653 C C . ILE A 1 88 ? -29.469 -19.899 51.209 1.00 91.38 88 ILE A C 1
ATOM 655 O O . ILE A 1 88 ? -30.057 -20.293 50.199 1.00 91.38 88 ILE A O 1
ATOM 659 N N . ARG A 1 89 ? -28.465 -20.605 51.749 1.00 90.31 89 ARG A N 1
ATOM 660 C CA . ARG A 1 89 ? -28.016 -21.916 51.233 1.00 90.31 89 ARG A CA 1
ATOM 661 C C . ARG A 1 89 ? -29.116 -22.972 51.323 1.00 90.31 89 ARG A C 1
ATOM 663 O O . ARG A 1 89 ? -29.315 -23.710 50.360 1.00 90.31 89 ARG A O 1
ATOM 670 N N . ASN A 1 90 ? -29.848 -22.987 52.436 1.00 90.94 90 ASN A N 1
ATOM 671 C CA . ASN A 1 90 ? -30.904 -23.962 52.717 1.00 90.94 90 ASN A CA 1
ATOM 672 C C . ASN A 1 90 ? -32.245 -23.642 52.027 1.00 90.94 90 ASN A C 1
ATOM 674 O O . ASN A 1 90 ? -33.166 -24.457 52.074 1.00 90.94 90 ASN A O 1
ATOM 678 N N . ALA A 1 91 ? -32.361 -22.487 51.363 1.00 89.75 91 ALA A N 1
ATOM 679 C CA . ALA A 1 91 ? -33.526 -22.122 50.566 1.00 89.75 91 ALA A CA 1
ATOM 680 C C . ALA A 1 91 ? -33.685 -23.072 49.362 1.00 89.75 91 ALA A C 1
ATOM 682 O O . ALA A 1 91 ? -32.865 -23.054 48.437 1.00 89.75 91 ALA A O 1
ATOM 683 N N . LYS A 1 92 ? -34.728 -23.912 49.396 1.00 89.12 92 LYS A N 1
ATOM 684 C CA . LYS A 1 92 ? -35.056 -24.886 48.343 1.00 89.12 92 LYS A CA 1
ATOM 685 C C . LYS A 1 92 ? -35.837 -24.223 47.196 1.00 89.12 92 LYS A C 1
ATOM 687 O O . LYS A 1 92 ? -36.624 -23.320 47.462 1.00 89.12 92 LYS A O 1
ATOM 692 N N . PRO A 1 93 ? -35.679 -24.668 45.937 1.00 90.38 93 PRO A N 1
ATOM 693 C CA . PRO A 1 93 ? -36.561 -24.238 44.855 1.00 90.38 93 PRO A CA 1
ATOM 694 C C . PRO A 1 93 ? -38.016 -24.644 45.141 1.00 90.38 93 PRO A C 1
ATOM 696 O O . PRO A 1 93 ? -38.260 -25.659 45.792 1.00 90.38 93 PRO A O 1
ATOM 699 N N . ALA A 1 94 ? -38.964 -23.865 44.625 1.00 90.06 94 ALA A N 1
ATOM 700 C CA . ALA A 1 94 ? -40.401 -24.136 44.669 1.00 90.06 94 ALA A CA 1
ATOM 701 C C . ALA A 1 94 ? -41.016 -23.879 43.283 1.00 90.06 94 ALA A C 1
ATOM 703 O O . ALA A 1 94 ? -40.391 -23.215 42.455 1.00 90.06 94 ALA A O 1
ATOM 704 N N . ASP A 1 95 ? -42.244 -24.344 43.040 1.00 86.94 95 ASP A N 1
ATOM 705 C CA . ASP A 1 95 ? -42.917 -24.258 41.727 1.00 86.94 95 ASP A CA 1
ATOM 706 C C . ASP A 1 95 ? -43.085 -22.821 41.199 1.00 86.94 95 ASP A C 1
ATOM 708 O O . ASP A 1 95 ? -43.229 -22.592 39.998 1.00 86.94 95 ASP A O 1
ATOM 712 N N . LYS A 1 96 ? -43.062 -21.832 42.099 1.00 91.50 96 LYS A N 1
ATOM 713 C CA . LYS A 1 96 ? -43.119 -20.398 41.795 1.00 91.50 96 LYS A CA 1
ATOM 714 C C . LYS A 1 96 ? -41.936 -19.686 42.440 1.00 91.50 96 LYS A C 1
ATOM 716 O O . LYS A 1 96 ? -41.457 -20.097 43.497 1.00 91.50 96 LYS A O 1
ATOM 721 N N . GLU A 1 97 ? -41.469 -18.604 41.814 1.00 93.38 97 GLU A N 1
ATOM 722 C CA . GLU A 1 97 ? -40.425 -17.785 42.430 1.00 93.38 97 GLU A CA 1
ATOM 723 C C . GLU A 1 97 ? -40.925 -17.127 43.721 1.00 93.38 97 GLU A C 1
ATOM 725 O O . GLU A 1 97 ? -42.060 -16.654 43.802 1.00 93.38 97 GLU A O 1
ATOM 730 N N . TYR A 1 98 ? -40.065 -17.091 44.737 1.00 93.88 98 TYR A N 1
ATOM 731 C CA . TYR A 1 98 ? -40.364 -16.472 46.024 1.00 93.88 98 TYR A CA 1
ATOM 732 C C . TYR A 1 98 ? -39.194 -15.606 46.496 1.00 93.88 98 TYR A C 1
ATOM 734 O O . TYR A 1 98 ? -38.076 -15.697 45.991 1.00 93.88 98 TYR A O 1
ATOM 742 N N . THR A 1 99 ? -39.460 -14.696 47.432 1.00 94.00 99 THR A N 1
ATOM 743 C CA . THR A 1 99 ? -38.485 -13.702 47.899 1.00 94.00 99 THR A CA 1
ATOM 744 C C . THR A 1 99 ? -38.210 -13.883 49.389 1.00 94.00 99 THR A C 1
ATOM 746 O O . THR A 1 99 ? -39.138 -13.863 50.191 1.00 94.00 99 THR A O 1
ATOM 749 N N . LEU A 1 100 ? -36.935 -13.988 49.758 1.00 93.31 100 LEU A N 1
ATOM 750 C CA . LEU A 1 100 ? -36.442 -13.883 51.130 1.00 93.31 100 LEU A CA 1
ATOM 751 C C . LEU A 1 100 ? -35.938 -12.451 51.356 1.00 93.31 100 LEU A C 1
ATOM 753 O O . LEU A 1 100 ? -35.075 -11.990 50.611 1.00 93.31 100 LEU A O 1
ATOM 757 N N . ALA A 1 101 ? -36.476 -11.724 52.334 1.00 93.19 101 ALA A N 1
ATOM 758 C CA . ALA A 1 101 ? -36.091 -10.334 52.596 1.00 93.19 101 ALA A CA 1
ATOM 759 C C . ALA A 1 101 ? -34.883 -10.240 53.546 1.00 93.19 101 ALA A C 1
ATOM 761 O O . ALA A 1 101 ? -34.837 -10.961 54.532 1.00 93.19 101 ALA A O 1
ATOM 762 N N . ASP A 1 102 ? -33.945 -9.326 53.268 1.00 91.25 102 ASP A N 1
ATOM 763 C CA . ASP A 1 102 ? -32.850 -8.941 54.187 1.00 91.25 102 ASP A CA 1
ATOM 764 C C . ASP A 1 102 ? -33.143 -7.605 54.905 1.00 91.25 102 ASP A C 1
ATOM 766 O O . ASP A 1 102 ? -32.381 -7.141 55.745 1.00 91.25 102 ASP A O 1
ATOM 770 N N . GLY A 1 103 ? -34.251 -6.948 54.544 1.00 89.25 103 GLY A N 1
ATOM 771 C CA . GLY A 1 103 ? -34.591 -5.600 54.995 1.00 89.25 103 GLY A CA 1
ATOM 772 C C . GLY A 1 103 ? -34.046 -4.500 54.078 1.00 89.25 103 GLY A C 1
ATOM 773 O O . GLY A 1 103 ? -33.312 -4.746 53.122 1.00 89.25 103 GLY A O 1
ATOM 774 N N . GLN A 1 104 ? -34.475 -3.258 54.333 1.00 88.69 104 GLN A N 1
ATOM 775 C CA . GLN A 1 104 ? -34.040 -2.053 53.600 1.00 88.69 104 GLN A CA 1
ATOM 776 C C . GLN A 1 104 ? -34.160 -2.185 52.061 1.00 88.69 104 GLN A C 1
ATOM 778 O O . GLN A 1 104 ? -33.336 -1.697 51.302 1.00 88.69 104 GLN A O 1
ATOM 783 N N . GLY A 1 105 ? -35.184 -2.902 51.579 1.00 89.81 105 GLY A N 1
ATOM 784 C CA . GLY A 1 105 ? -35.411 -3.153 50.149 1.00 89.81 105 GLY A CA 1
ATOM 785 C C . GLY A 1 105 ? -34.526 -4.237 49.513 1.00 89.81 105 GLY A C 1
ATOM 786 O O . GLY A 1 105 ? -34.791 -4.619 48.372 1.00 89.81 105 GLY A O 1
ATOM 787 N N . LEU A 1 106 ? -33.520 -4.768 50.218 1.00 95.88 106 LEU A N 1
ATOM 788 C CA . LEU A 1 106 ? -32.687 -5.882 49.758 1.00 95.88 106 LEU A CA 1
ATOM 789 C C . LEU A 1 106 ? -33.357 -7.235 50.033 1.00 95.88 106 LEU A C 1
ATOM 791 O O . LEU A 1 106 ? -34.050 -7.437 51.033 1.00 95.88 106 LEU A O 1
ATOM 795 N N . SER A 1 107 ? -33.167 -8.173 49.108 1.00 95.69 107 SER A N 1
ATOM 796 C CA . SER A 1 107 ? -33.752 -9.509 49.173 1.00 95.69 107 SER A CA 1
ATOM 797 C C . SER A 1 107 ? -33.039 -10.506 48.259 1.00 95.69 107 SER A C 1
ATOM 799 O O . SER A 1 107 ? -32.396 -10.104 47.287 1.00 95.69 107 SER A O 1
ATOM 801 N N . VAL A 1 108 ? -33.211 -11.802 48.521 1.00 96.38 108 VAL A N 1
ATOM 802 C CA . VAL A 1 108 ? -32.880 -12.892 47.593 1.00 96.38 108 VAL A CA 1
ATOM 803 C C . VAL A 1 108 ? -34.165 -13.385 46.935 1.00 96.38 108 VAL A C 1
ATOM 805 O O . VAL A 1 108 ? -35.084 -13.825 47.622 1.00 96.38 108 VAL A O 1
ATOM 808 N N . VAL A 1 109 ? -34.227 -13.359 45.606 1.00 96.25 109 VAL A N 1
ATOM 809 C CA . VAL A 1 109 ? -35.268 -14.044 44.828 1.00 96.25 109 VAL A CA 1
ATOM 810 C C . VAL A 1 109 ? -34.790 -15.458 44.518 1.00 96.25 109 VAL A C 1
ATOM 812 O O . VAL A 1 109 ? -33.753 -15.636 43.877 1.00 96.25 109 VAL A O 1
ATOM 815 N N . VAL A 1 110 ? -35.541 -16.457 44.972 1.00 95.94 110 VAL A N 1
ATOM 816 C CA . VAL A 1 110 ? -35.310 -17.877 44.694 1.00 95.94 110 VAL A CA 1
ATOM 817 C C . VAL A 1 110 ? -36.220 -18.280 43.540 1.00 95.94 110 VAL A C 1
ATOM 819 O O . VAL A 1 110 ? -37.439 -18.154 43.635 1.00 95.94 110 VAL A O 1
ATOM 822 N N . ARG A 1 111 ? -35.631 -18.734 42.434 1.00 94.81 111 ARG A N 1
ATOM 823 C CA . ARG A 1 111 ? -36.361 -19.184 41.239 1.00 94.81 111 ARG A CA 1
ATOM 824 C C . ARG A 1 111 ? -36.613 -20.699 41.264 1.00 94.81 111 ARG A C 1
ATOM 826 O O . ARG A 1 111 ? -35.820 -21.416 41.876 1.00 94.81 111 ARG A O 1
ATOM 833 N N . PRO A 1 112 ? -37.623 -21.211 40.529 1.00 93.00 112 PRO A N 1
ATOM 834 C CA . PRO A 1 112 ? -37.891 -22.652 40.425 1.00 93.00 112 PRO A CA 1
ATOM 835 C C . PRO A 1 112 ? -36.699 -23.484 39.928 1.00 93.00 112 PRO A C 1
ATOM 837 O O . PRO A 1 112 ? -36.529 -24.630 40.321 1.00 93.00 112 PRO A O 1
ATOM 840 N N . ASN A 1 113 ? -35.805 -22.889 39.131 1.00 91.69 113 ASN A N 1
ATOM 841 C CA . ASN A 1 113 ? -34.562 -23.522 38.677 1.00 91.69 113 ASN A CA 1
ATOM 842 C C . ASN A 1 113 ? -33.418 -23.511 39.723 1.00 91.69 113 ASN A C 1
ATOM 844 O O . ASN A 1 113 ? -32.263 -23.738 39.370 1.00 91.69 113 ASN A O 1
ATOM 848 N N . GLY A 1 114 ? -33.692 -23.147 40.981 1.00 90.31 114 GLY A N 1
ATOM 849 C CA . GLY A 1 114 ? -32.708 -23.060 42.067 1.00 90.31 114 GLY A CA 1
ATOM 850 C C . GLY A 1 114 ? -31.747 -21.867 42.011 1.00 90.31 114 GLY A C 1
ATOM 851 O O . GLY A 1 114 ? -30.884 -21.734 42.883 1.00 90.31 114 GLY A O 1
ATOM 852 N N . THR A 1 115 ? -31.893 -20.962 41.037 1.00 93.25 115 THR A N 1
ATOM 853 C CA . THR A 1 115 ? -31.105 -19.720 41.002 1.00 93.25 115 THR A CA 1
ATOM 854 C C . THR A 1 115 ? -31.542 -18.790 42.134 1.00 93.25 115 THR A C 1
ATOM 856 O O . THR A 1 115 ? -32.725 -18.481 42.267 1.00 93.25 115 THR A O 1
ATOM 859 N N . ARG A 1 116 ? -30.575 -18.298 42.915 1.00 95.06 116 ARG A N 1
ATOM 860 C CA . ARG A 1 116 ? -30.771 -17.335 44.010 1.00 95.06 116 ARG A CA 1
ATOM 861 C C . ARG A 1 116 ? -30.189 -15.983 43.609 1.00 95.06 116 ARG A C 1
ATOM 863 O O . ARG A 1 116 ? -28.973 -15.842 43.542 1.00 95.06 116 ARG A O 1
ATOM 870 N N . LEU A 1 117 ? -31.038 -15.008 43.301 1.00 96.25 117 LEU A N 1
ATOM 871 C CA . LEU A 1 117 ? -30.646 -13.699 42.770 1.00 96.25 117 LEU A CA 1
ATOM 872 C C . LEU A 1 117 ? -30.817 -12.602 43.826 1.00 96.25 117 LEU A C 1
ATOM 874 O O . LEU A 1 117 ? -31.925 -12.382 44.307 1.00 96.25 117 LEU A O 1
ATOM 878 N N . TRP A 1 118 ? -29.755 -11.855 44.127 1.00 97.00 118 TRP A N 1
ATOM 879 C CA . TRP A 1 118 ? -29.862 -10.640 44.935 1.00 97.00 118 TRP A CA 1
ATOM 880 C C . TRP A 1 118 ? -30.601 -9.546 44.173 1.00 97.00 118 TRP A C 1
ATOM 882 O O . TRP A 1 118 ? -30.154 -9.125 43.101 1.00 97.00 118 TRP A O 1
ATOM 892 N N . LEU A 1 119 ? -31.698 -9.065 44.753 1.00 96.19 119 LEU A N 1
ATOM 893 C CA . LEU A 1 119 ? -32.555 -8.026 44.204 1.00 96.19 119 LEU A CA 1
ATOM 894 C C . LEU A 1 119 ? -32.797 -6.929 45.246 1.00 96.19 119 LEU A C 1
ATOM 896 O O . LEU A 1 119 ? -33.390 -7.171 46.300 1.00 96.19 119 LEU A O 1
ATOM 900 N N . TYR A 1 120 ? -32.370 -5.717 44.908 1.00 96.50 120 TYR A N 1
ATOM 901 C CA . TYR A 1 120 ? -32.647 -4.490 45.640 1.00 96.50 120 TYR A CA 1
ATOM 902 C C . TYR A 1 120 ? -33.825 -3.761 44.989 1.00 96.50 120 TYR A C 1
ATOM 904 O O . TYR A 1 120 ? -33.810 -3.504 43.784 1.00 96.50 120 TYR A O 1
ATOM 912 N N . ARG A 1 121 ? -34.867 -3.461 45.768 1.00 95.31 121 ARG A N 1
ATOM 913 C CA . ARG A 1 121 ? -36.066 -2.736 45.326 1.00 95.31 121 ARG A CA 1
ATOM 914 C C . ARG A 1 121 ? -36.083 -1.350 45.968 1.00 95.31 121 ARG A C 1
ATOM 916 O O . ARG A 1 121 ? -36.113 -1.244 47.191 1.00 95.31 121 ARG A O 1
ATOM 923 N N . TYR A 1 122 ? -36.112 -0.307 45.147 1.00 95.12 122 TYR A N 1
ATOM 924 C CA . TYR A 1 122 ? -36.024 1.093 45.567 1.00 95.12 122 TYR A CA 1
ATOM 925 C C . TYR A 1 122 ? -37.057 1.967 44.838 1.00 95.12 122 TYR A C 1
ATOM 927 O O . TYR A 1 122 ? -37.853 1.494 44.017 1.00 95.12 122 TYR A O 1
ATOM 935 N N . ARG A 1 123 ? -37.083 3.262 45.161 1.00 92.81 123 ARG A N 1
ATOM 936 C CA . ARG A 1 123 ? -37.890 4.269 44.463 1.00 92.81 123 ARG A CA 1
ATOM 937 C C . ARG A 1 123 ? -37.004 5.412 43.992 1.00 92.81 123 ARG A C 1
ATOM 939 O O . ARG A 1 123 ? -36.135 5.851 44.730 1.00 92.81 123 ARG A O 1
ATOM 946 N N . PHE A 1 124 ? -37.267 5.901 42.786 1.00 94.25 124 PHE A N 1
ATOM 947 C CA . PHE A 1 124 ? -36.610 7.074 42.215 1.00 94.25 124 PHE A CA 1
ATOM 948 C C . PHE A 1 124 ? -37.597 7.814 41.304 1.00 94.25 124 PHE A C 1
ATOM 950 O O . PHE A 1 124 ? -38.307 7.174 40.524 1.00 94.25 124 PHE A O 1
ATOM 957 N N . GLY A 1 125 ? -37.694 9.143 41.426 1.00 89.56 125 GLY A N 1
ATOM 958 C CA . GLY A 1 125 ? -38.651 9.954 40.655 1.00 89.56 125 GLY A CA 1
ATOM 959 C C . GLY A 1 125 ? -40.105 9.465 40.767 1.00 89.56 125 GLY A C 1
ATOM 960 O O . GLY A 1 125 ? -40.786 9.305 39.758 1.00 89.56 125 GLY A O 1
ATOM 961 N N . GLY A 1 126 ? -40.546 9.096 41.977 1.00 90.31 126 GLY A N 1
ATOM 962 C CA . GLY A 1 126 ? -41.883 8.539 42.255 1.00 90.31 126 GLY A CA 1
ATOM 963 C C . GLY A 1 126 ? -42.122 7.091 41.788 1.00 90.31 126 GLY A C 1
ATOM 964 O O . GLY A 1 126 ? -43.043 6.430 42.273 1.00 90.31 126 GLY A O 1
ATOM 965 N N . LYS A 1 127 ? -41.282 6.547 40.899 1.00 93.06 127 LYS A N 1
ATOM 966 C CA . LYS A 1 127 ? -41.437 5.203 40.319 1.00 93.06 127 LYS A CA 1
ATOM 967 C C . LYS A 1 127 ? -40.693 4.152 41.149 1.00 93.06 127 LYS A C 1
ATOM 969 O O . LYS A 1 127 ? -39.609 4.410 41.668 1.00 93.06 127 LYS A O 1
ATOM 974 N N . ARG A 1 128 ? -41.268 2.948 41.274 1.00 93.12 128 ARG A N 1
ATOM 975 C CA . ARG A 1 128 ? -40.572 1.773 41.837 1.00 93.12 128 ARG A CA 1
ATOM 976 C C . ARG A 1 128 ? -39.588 1.227 40.797 1.00 93.12 128 ARG A C 1
ATOM 978 O O . ARG A 1 128 ? -39.963 1.087 39.635 1.00 93.12 128 ARG A O 1
ATOM 985 N N . LYS A 1 129 ? -38.364 0.905 41.216 1.00 94.69 129 LYS A N 1
ATOM 986 C CA . LYS A 1 129 ? -37.314 0.299 40.385 1.00 94.69 129 LYS A CA 1
ATOM 987 C C . LYS A 1 129 ? -36.631 -0.841 41.138 1.00 94.69 129 LYS A C 1
ATOM 989 O O . LYS A 1 129 ? -36.620 -0.862 42.366 1.00 94.69 129 LYS A O 1
ATOM 994 N N . ASN A 1 130 ? -36.060 -1.780 40.386 1.00 94.06 130 ASN A N 1
ATOM 995 C CA . ASN A 1 130 ? -35.350 -2.936 40.924 1.00 94.06 130 ASN A CA 1
ATOM 996 C C . ASN A 1 130 ? -33.949 -3.015 40.298 1.00 94.06 130 ASN A C 1
ATOM 998 O O . ASN A 1 130 ? -33.814 -2.835 39.090 1.00 94.06 130 ASN A O 1
ATOM 1002 N N . MET A 1 131 ? -32.933 -3.345 41.095 1.00 93.38 131 MET A N 1
ATOM 1003 C CA . MET A 1 131 ? -31.543 -3.526 40.668 1.00 93.38 131 MET A CA 1
ATOM 1004 C C . MET A 1 131 ? -31.022 -4.873 41.177 1.00 93.38 131 MET A C 1
ATOM 1006 O O . MET A 1 131 ? -31.206 -5.209 42.346 1.00 93.38 131 MET A O 1
ATOM 1010 N N . SER A 1 132 ? -30.383 -5.666 40.314 1.00 94.50 132 SER A N 1
ATOM 1011 C CA . SER A 1 132 ? -29.820 -6.967 40.696 1.00 94.50 132 SER A CA 1
ATOM 1012 C C . SER A 1 132 ? -28.326 -6.873 41.021 1.00 94.50 132 SER A C 1
ATOM 1014 O O . SER A 1 132 ? -27.542 -6.312 40.251 1.00 94.50 132 SER A O 1
ATOM 1016 N N . PHE A 1 133 ? -27.900 -7.448 42.148 1.00 94.00 133 PHE A N 1
ATOM 1017 C CA . PHE A 1 133 ? -26.500 -7.372 42.604 1.00 94.00 133 PHE A CA 1
ATOM 1018 C C . PHE A 1 133 ? -25.640 -8.593 42.261 1.00 94.00 133 PHE A C 1
ATOM 1020 O O . PHE A 1 133 ? -24.411 -8.508 42.356 1.00 94.00 133 PHE A O 1
ATOM 1027 N N . GLY A 1 134 ? -26.263 -9.687 41.816 1.00 93.19 134 GLY A N 1
ATOM 1028 C CA . GLY A 1 134 ? -25.608 -10.924 41.383 1.00 93.19 134 GLY A CA 1
ATOM 1029 C C . GLY A 1 134 ? -26.302 -12.176 41.922 1.00 93.19 134 GLY A C 1
ATOM 1030 O O . GLY A 1 134 ? -27.299 -12.085 42.637 1.00 93.19 134 GLY A O 1
ATOM 1031 N N . ILE A 1 135 ? -25.778 -13.346 41.562 1.00 95.44 135 ILE A N 1
ATOM 1032 C CA . ILE A 1 135 ? -26.302 -14.652 41.987 1.00 95.44 135 ILE A CA 1
ATOM 1033 C C . ILE A 1 135 ? -25.530 -15.129 43.226 1.00 95.44 135 ILE A C 1
ATOM 1035 O O . ILE A 1 135 ? -24.304 -15.046 43.263 1.00 95.44 135 ILE A O 1
ATOM 1039 N N . PHE A 1 136 ? -26.232 -15.650 44.228 1.00 92.75 136 PHE A N 1
ATOM 1040 C CA . PHE A 1 136 ? -25.642 -16.319 45.388 1.00 92.75 136 PHE A CA 1
ATOM 1041 C C . PHE A 1 136 ? -25.271 -17.778 45.036 1.00 92.75 136 PHE A C 1
ATOM 1043 O O . PHE A 1 136 ? -26.102 -18.469 44.438 1.00 92.75 136 PHE A O 1
ATOM 1050 N N . PRO A 1 137 ? -24.079 -18.294 45.412 1.00 91.56 137 PRO A N 1
ATOM 1051 C CA . PRO A 1 137 ? -23.109 -17.719 46.354 1.00 91.56 137 PRO A CA 1
ATOM 1052 C C . PRO A 1 137 ? -22.039 -16.800 45.737 1.00 91.56 137 PRO A C 1
ATOM 1054 O O . PRO A 1 137 ? -21.236 -16.250 46.482 1.00 91.56 137 PRO A O 1
ATOM 1057 N N . GLY A 1 138 ? -22.018 -16.599 44.413 1.00 91.00 138 GLY A N 1
ATOM 1058 C CA . GLY A 1 138 ? -21.027 -15.739 43.738 1.00 91.00 138 GLY A CA 1
ATOM 1059 C C . GLY A 1 138 ? -21.026 -14.277 44.214 1.00 91.00 138 GLY A C 1
ATOM 1060 O O . GLY A 1 138 ? -20.022 -13.582 44.100 1.00 91.00 138 GLY A O 1
ATOM 1061 N N . VAL A 1 139 ? -22.134 -13.823 44.802 1.00 93.06 139 VAL A N 1
ATOM 1062 C CA . VAL A 1 139 ? -22.201 -12.646 45.672 1.00 93.06 139 VAL A CA 1
ATOM 1063 C C . VAL A 1 139 ? -22.761 -13.098 47.020 1.00 93.06 139 VAL A C 1
ATOM 1065 O O . VAL A 1 139 ? -23.925 -13.491 47.103 1.00 93.06 139 VAL A O 1
ATOM 1068 N N . GLY A 1 140 ? -21.930 -13.076 48.063 1.00 94.44 140 GLY A N 1
ATOM 1069 C CA . GLY A 1 140 ? -22.339 -13.380 49.440 1.00 94.44 140 GLY A CA 1
ATOM 1070 C C . GLY A 1 140 ? -23.112 -12.230 50.098 1.00 94.44 140 GLY A C 1
ATOM 1071 O O . GLY A 1 140 ? -23.077 -11.097 49.607 1.00 94.44 140 GLY A O 1
ATOM 1072 N N . LEU A 1 141 ? -23.773 -12.507 51.228 1.00 93.56 141 LEU A N 1
ATOM 1073 C CA . LEU A 1 141 ? -24.610 -11.546 51.963 1.00 93.56 141 LEU A CA 1
ATOM 1074 C C . LEU A 1 141 ? -23.905 -10.208 52.239 1.00 93.56 141 LEU A C 1
ATOM 1076 O O . LEU A 1 141 ? -24.452 -9.151 51.926 1.00 93.56 141 LEU A O 1
ATOM 1080 N N . LYS A 1 142 ? -22.670 -10.243 52.761 1.00 93.75 142 LYS A N 1
ATOM 1081 C CA . LYS A 1 142 ? -21.891 -9.031 53.074 1.00 93.75 142 LYS A CA 1
ATOM 1082 C C . LYS A 1 142 ? -21.733 -8.121 51.847 1.00 93.75 142 LYS A C 1
ATOM 1084 O O . LYS A 1 142 ? -22.080 -6.947 51.909 1.00 93.75 142 LYS A O 1
ATOM 1089 N N . SER A 1 143 ? -21.319 -8.686 50.710 1.00 93.75 143 SER A N 1
ATOM 1090 C CA . SER A 1 143 ? -21.151 -7.937 49.455 1.00 93.75 143 SER A CA 1
ATOM 1091 C C . SER A 1 143 ? -22.480 -7.430 48.882 1.00 93.75 143 SER A C 1
ATOM 1093 O O . SER A 1 143 ? -22.522 -6.374 48.252 1.00 93.75 143 SER A O 1
ATOM 1095 N N . ALA A 1 144 ? -23.588 -8.142 49.106 1.00 94.00 144 ALA A N 1
ATOM 1096 C CA . ALA A 1 144 ? -24.914 -7.660 48.724 1.00 94.00 144 ALA A CA 1
ATOM 1097 C C . ALA A 1 144 ? -25.363 -6.454 49.572 1.00 94.00 144 ALA A C 1
ATOM 1099 O O . ALA A 1 144 ? -25.934 -5.514 49.019 1.00 94.00 144 ALA A O 1
ATOM 1100 N N . ARG A 1 145 ? -25.059 -6.445 50.879 1.00 95.06 145 ARG A N 1
ATOM 1101 C CA . ARG A 1 145 ? -25.306 -5.301 51.777 1.00 95.06 145 ARG A CA 1
ATOM 1102 C C . ARG A 1 145 ? -24.416 -4.099 51.448 1.00 95.06 145 ARG A C 1
ATOM 1104 O O . ARG A 1 145 ? -24.924 -2.985 51.396 1.00 95.06 145 ARG A O 1
ATOM 1111 N N . GLU A 1 146 ? -23.136 -4.317 51.143 1.00 95.38 146 GLU A N 1
ATOM 1112 C CA . GLU A 1 146 ? -22.216 -3.266 50.668 1.00 95.38 146 GLU A CA 1
ATOM 1113 C C . GLU A 1 146 ? -22.743 -2.609 49.378 1.00 95.38 146 GLU A C 1
ATOM 1115 O O . GLU A 1 146 ? -22.947 -1.398 49.337 1.00 95.38 146 GLU A O 1
ATOM 1120 N N . LYS A 1 147 ? -23.105 -3.411 48.365 1.00 94.31 147 LYS A N 1
ATOM 1121 C CA . LYS A 1 147 ? -23.703 -2.911 47.110 1.00 94.31 147 LYS A CA 1
ATOM 1122 C C . LYS A 1 147 ? -25.035 -2.181 47.312 1.00 94.31 147 LYS A C 1
ATOM 1124 O O . LYS A 1 147 ? -25.332 -1.254 46.560 1.00 94.31 147 LYS A O 1
ATOM 1129 N N . ARG A 1 148 ? -25.840 -2.586 48.305 1.00 96.00 148 ARG A N 1
ATOM 1130 C CA . ARG A 1 148 ? -27.064 -1.867 48.702 1.00 96.00 148 ARG A CA 1
ATOM 1131 C C . ARG A 1 148 ? -26.717 -0.479 49.227 1.00 96.00 148 ARG A C 1
ATOM 1133 O O . ARG A 1 148 ? -27.279 0.496 48.750 1.00 96.00 148 ARG A O 1
ATOM 1140 N N . HIS A 1 149 ? -25.756 -0.401 50.142 1.00 95.31 149 HIS A N 1
ATOM 1141 C CA . HIS A 1 149 ? -25.320 0.852 50.742 1.00 95.31 149 HIS A CA 1
ATOM 1142 C C . HIS A 1 149 ? -24.699 1.817 49.717 1.00 95.31 149 HIS A C 1
ATOM 1144 O O . HIS A 1 149 ? -24.968 3.015 49.752 1.00 95.31 149 HIS A O 1
ATOM 1150 N N . ASP A 1 150 ? -23.938 1.315 48.742 1.00 94.50 150 ASP A N 1
ATOM 1151 C CA . ASP A 1 150 ? -23.424 2.152 47.651 1.00 94.50 150 ASP A CA 1
ATOM 1152 C C . ASP A 1 150 ? -24.533 2.637 46.699 1.00 94.50 150 ASP A C 1
ATOM 1154 O O . ASP A 1 150 ? -24.484 3.769 46.218 1.00 94.50 150 ASP A O 1
ATOM 1158 N N . ALA A 1 151 ? -25.576 1.831 46.472 1.00 94.19 151 ALA A N 1
ATOM 1159 C CA . ALA A 1 151 ? -26.768 2.269 45.745 1.00 94.19 151 ALA A CA 1
ATOM 1160 C C . ALA A 1 151 ? -27.607 3.292 46.540 1.00 94.19 151 ALA A C 1
ATOM 1162 O O . ALA A 1 151 ? -28.177 4.198 45.937 1.00 94.19 151 ALA A O 1
ATOM 1163 N N . GLU A 1 152 ? -27.653 3.191 47.872 1.00 94.50 152 GLU A N 1
ATOM 1164 C CA . GLU A 1 152 ? -28.282 4.181 48.762 1.00 94.50 152 GLU A CA 1
ATOM 1165 C C . GLU A 1 152 ? -27.570 5.540 48.664 1.00 94.50 152 GLU A C 1
ATOM 1167 O O . GLU A 1 152 ? -28.227 6.536 48.378 1.00 94.50 152 GLU A O 1
ATOM 1172 N N . LYS A 1 153 ? -26.228 5.579 48.732 1.00 95.69 153 LYS A N 1
ATOM 1173 C CA . LYS A 1 153 ? -25.445 6.822 48.550 1.00 95.69 153 LYS A CA 1
ATOM 1174 C C . LYS A 1 153 ? -25.752 7.542 47.233 1.00 95.69 153 LYS A C 1
ATOM 1176 O O . LYS A 1 153 ? -25.795 8.768 47.197 1.00 95.69 153 LYS A O 1
ATOM 1181 N N . LEU A 1 154 ? -25.945 6.796 46.142 1.00 94.12 154 LEU A N 1
ATOM 1182 C CA . LEU A 1 154 ? -26.307 7.373 44.842 1.00 94.12 154 LEU A CA 1
ATOM 1183 C C . LEU A 1 154 ? -27.725 7.967 44.855 1.00 94.12 154 LEU A C 1
ATOM 1185 O O . LEU A 1 154 ? -27.937 9.031 44.275 1.00 94.12 154 LEU A O 1
ATOM 1189 N N . LEU A 1 155 ? -28.675 7.326 45.545 1.00 94.50 155 LEU A N 1
ATOM 1190 C CA . LEU A 1 155 ? -30.034 7.852 45.726 1.00 94.50 155 LEU A CA 1
ATOM 1191 C C . LEU A 1 155 ? -30.045 9.121 46.589 1.00 94.50 155 LEU A C 1
ATOM 1193 O O . LEU A 1 155 ? -30.740 10.073 46.236 1.00 94.50 155 LEU A O 1
ATOM 1197 N N . ASP A 1 156 ? -29.237 9.167 47.652 1.00 94.50 156 ASP A N 1
ATOM 1198 C CA . ASP A 1 156 ? -29.065 10.350 48.510 1.00 94.50 156 ASP A CA 1
ATOM 1199 C C . ASP A 1 156 ? -28.463 11.540 47.735 1.00 94.50 156 ASP A C 1
ATOM 1201 O O . ASP A 1 156 ? -28.794 12.696 47.992 1.00 94.50 156 ASP A O 1
ATOM 1205 N N . GLN A 1 157 ? -27.632 11.261 46.724 1.00 94.00 157 GLN A N 1
ATOM 1206 C CA . GLN A 1 157 ? -27.098 12.244 45.771 1.00 94.00 157 GLN A CA 1
ATOM 1207 C C . GLN A 1 157 ? -28.079 12.608 44.637 1.00 94.00 157 GLN A C 1
ATOM 1209 O O . GLN A 1 157 ? -27.709 13.333 43.713 1.00 94.00 157 GLN A O 1
ATOM 1214 N N . GLY A 1 158 ? -29.315 12.098 44.659 1.00 93.19 158 GLY A N 1
ATOM 1215 C CA . GLY A 1 158 ? -30.322 12.362 43.627 1.00 93.19 158 GLY A CA 1
ATOM 1216 C C . GLY A 1 158 ? -30.074 11.650 42.291 1.00 93.19 158 GLY A C 1
ATOM 1217 O O . GLY A 1 158 ? -30.664 12.036 41.282 1.00 93.19 158 GLY A O 1
ATOM 1218 N N . GLN A 1 159 ? -29.237 10.609 42.260 1.00 93.62 159 GLN A N 1
ATOM 1219 C CA . GLN A 1 159 ? -28.935 9.812 41.067 1.00 93.62 159 GLN A CA 1
ATOM 1220 C C . GLN A 1 159 ? -29.664 8.461 41.087 1.00 93.62 159 GLN A C 1
ATOM 1222 O O . GLN A 1 159 ? -29.957 7.902 42.140 1.00 93.62 159 GLN A O 1
ATOM 1227 N N . ASP A 1 160 ? -29.944 7.898 39.909 1.00 93.69 160 ASP A N 1
ATOM 1228 C CA . ASP A 1 160 ? -30.540 6.563 39.782 1.00 93.69 160 ASP A CA 1
ATOM 1229 C C . ASP A 1 160 ? -29.440 5.486 39.660 1.00 93.69 160 ASP A C 1
ATOM 1231 O O . ASP A 1 160 ? -28.778 5.431 38.618 1.00 93.69 160 ASP A O 1
ATOM 1235 N N . PRO A 1 161 ? -29.265 4.578 40.645 1.00 93.56 161 PRO A N 1
ATOM 1236 C CA . PRO A 1 161 ? -28.193 3.576 40.640 1.00 93.56 161 PRO A CA 1
ATOM 1237 C C . PRO A 1 161 ? -28.184 2.668 39.405 1.00 93.56 161 PRO A C 1
ATOM 1239 O O . PRO A 1 161 ? -27.122 2.244 38.943 1.00 93.56 161 PRO A O 1
ATOM 1242 N N . THR A 1 162 ? -29.359 2.381 38.833 1.00 91.69 162 THR A N 1
ATOM 1243 C CA . THR A 1 162 ? -29.445 1.582 37.602 1.00 91.69 162 THR A CA 1
ATOM 1244 C C . THR A 1 162 ? -28.945 2.380 36.399 1.00 91.69 162 THR A C 1
ATOM 1246 O O . THR A 1 162 ? -28.193 1.840 35.591 1.00 91.69 162 THR A O 1
ATOM 1249 N N . ALA A 1 163 ? -29.292 3.668 36.302 1.00 90.88 163 ALA A N 1
ATOM 1250 C CA . ALA A 1 163 ? -28.825 4.534 35.221 1.00 90.88 163 ALA A CA 1
ATOM 1251 C C . ALA A 1 163 ? -27.309 4.776 35.299 1.00 90.88 163 ALA A C 1
ATOM 1253 O O . ALA A 1 163 ? -26.638 4.692 34.273 1.00 90.88 163 ALA A O 1
ATOM 1254 N N . VAL A 1 164 ? -26.759 4.981 36.503 1.00 92.31 164 VAL A N 1
ATOM 1255 C CA . VAL A 1 164 ? -25.306 5.096 36.735 1.00 92.31 164 VAL A CA 1
ATOM 1256 C C . VAL A 1 164 ? -24.585 3.821 36.286 1.00 92.31 164 VAL A C 1
ATOM 1258 O O . VAL A 1 164 ? -23.618 3.888 35.529 1.00 92.31 164 VAL A O 1
ATOM 1261 N N . ARG A 1 165 ? -25.093 2.638 36.657 1.00 89.62 165 ARG A N 1
ATOM 1262 C CA . ARG A 1 165 ? -24.510 1.358 36.224 1.00 89.62 165 ARG A CA 1
ATOM 1263 C C . ARG A 1 165 ? -24.617 1.127 34.714 1.00 89.62 165 ARG A C 1
ATOM 1265 O O . ARG A 1 165 ? -23.703 0.555 34.123 1.00 89.62 165 ARG A O 1
ATOM 1272 N N . GLU A 1 166 ? -25.712 1.538 34.077 1.00 88.94 166 GLU A N 1
ATOM 1273 C CA . GLU A 1 166 ? -25.836 1.464 32.617 1.00 88.94 166 GLU A CA 1
ATOM 1274 C C . GLU A 1 166 ? -24.925 2.459 31.894 1.00 88.94 166 GLU A C 1
ATOM 1276 O O . GLU A 1 166 ? -24.411 2.122 30.827 1.00 88.94 166 GLU A O 1
ATOM 1281 N N . ALA A 1 167 ? -24.713 3.650 32.462 1.00 89.00 167 ALA A N 1
ATOM 1282 C CA . ALA A 1 167 ? -23.763 4.632 31.957 1.00 89.00 167 ALA A CA 1
ATOM 1283 C C . ALA A 1 167 ? -22.332 4.088 32.039 1.00 89.00 167 ALA A C 1
ATOM 1285 O O . ALA A 1 167 ? -21.668 4.048 31.009 1.00 89.00 167 ALA A O 1
ATOM 1286 N N . GLN A 1 168 ? -21.915 3.555 33.196 1.00 89.44 168 GLN A N 1
ATOM 1287 C CA . GLN A 1 168 ? -20.599 2.925 33.351 1.00 89.44 168 GLN A CA 1
ATOM 1288 C C . GLN A 1 168 ? -20.410 1.771 32.363 1.00 89.44 168 GLN A C 1
ATOM 1290 O O . GLN A 1 168 ? -19.432 1.760 31.633 1.00 89.44 168 GLN A O 1
ATOM 1295 N N . ARG A 1 169 ? -21.384 0.855 32.235 1.00 88.25 169 ARG A N 1
ATOM 1296 C CA . ARG A 1 169 ? -21.299 -0.241 31.251 1.00 88.25 169 ARG A CA 1
ATOM 1297 C C . ARG A 1 169 ? -21.136 0.284 29.822 1.00 88.25 169 ARG A C 1
ATOM 1299 O O . ARG A 1 169 ? -20.373 -0.285 29.053 1.00 88.25 169 ARG A O 1
ATOM 1306 N N . LYS A 1 170 ? -21.871 1.334 29.435 1.00 86.38 170 LYS A N 1
ATOM 1307 C CA . LYS A 1 170 ? -21.722 1.950 28.104 1.00 86.38 170 LYS A CA 1
ATOM 1308 C C . LYS A 1 170 ? -20.337 2.568 27.936 1.00 86.38 170 LYS A C 1
ATOM 1310 O O . LYS A 1 170 ? -19.764 2.437 26.862 1.00 86.38 170 LYS A O 1
ATOM 1315 N N . ASP A 1 171 ? -19.812 3.206 28.974 1.00 88.12 171 ASP A N 1
ATOM 1316 C CA . ASP A 1 171 ? -18.483 3.804 28.970 1.00 88.12 171 ASP A CA 1
ATOM 1317 C C . ASP A 1 171 ? -17.371 2.747 28.866 1.00 88.12 171 ASP A C 1
ATOM 1319 O O . ASP A 1 171 ? -16.492 2.859 28.013 1.00 88.12 171 ASP A O 1
ATOM 1323 N N . ASP A 1 172 ? -17.480 1.650 29.618 1.00 88.06 172 ASP A N 1
ATOM 1324 C CA . ASP A 1 172 ? -16.589 0.491 29.526 1.00 88.06 172 ASP A CA 1
ATOM 1325 C C . ASP A 1 172 ? -16.592 -0.112 28.105 1.00 88.06 172 ASP A C 1
ATOM 1327 O O . ASP A 1 172 ? -15.539 -0.476 27.582 1.00 88.06 172 ASP A O 1
ATOM 1331 N N . GLU A 1 173 ? -17.759 -0.214 27.449 1.00 87.88 173 GLU A N 1
ATOM 1332 C CA . GLU A 1 173 ? -17.854 -0.679 26.054 1.00 87.88 173 GLU A CA 1
ATOM 1333 C C . GLU A 1 173 ? -17.208 0.307 25.065 1.00 87.88 173 GLU A C 1
ATOM 1335 O O . GLU A 1 173 ? -16.452 -0.121 24.191 1.00 87.88 173 GLU A O 1
ATOM 1340 N N . LYS A 1 174 ? -17.426 1.625 25.207 1.00 89.00 174 LYS A N 1
ATOM 1341 C CA . LYS A 1 174 ? -16.748 2.639 24.372 1.00 89.00 174 LYS A CA 1
ATOM 1342 C C . LYS A 1 174 ? -15.226 2.489 24.430 1.00 89.00 174 LYS A C 1
ATOM 1344 O O . LYS A 1 174 ? -14.564 2.522 23.393 1.00 89.00 174 LYS A O 1
ATOM 1349 N N . HIS A 1 175 ? -14.677 2.290 25.629 1.00 90.50 175 HIS A N 1
ATOM 1350 C CA . HIS A 1 175 ? -13.238 2.160 25.861 1.00 90.50 175 HIS A CA 1
ATOM 1351 C C . HIS A 1 175 ? -12.628 0.864 25.291 1.00 90.50 175 HIS A C 1
ATOM 1353 O O . HIS A 1 175 ? -11.409 0.778 25.150 1.00 90.50 175 HIS A O 1
ATOM 1359 N N . LYS A 1 176 ? -13.437 -0.119 24.865 1.00 91.81 176 LYS A N 1
ATOM 1360 C CA . LYS A 1 176 ? -12.959 -1.254 24.046 1.00 91.81 176 LYS A CA 1
ATOM 1361 C C . LYS A 1 176 ? -12.789 -0.881 22.569 1.00 91.81 176 LYS A C 1
ATOM 1363 O O . LYS A 1 176 ? -11.963 -1.475 21.870 1.00 91.81 176 LYS A O 1
ATOM 1368 N N . HIS A 1 177 ? -13.540 0.108 22.088 1.00 95.94 177 HIS A N 1
ATOM 1369 C CA . HIS A 1 177 ? -13.628 0.509 20.683 1.00 95.94 177 HIS A CA 1
ATOM 1370 C C . HIS A 1 177 ? -12.865 1.815 20.408 1.00 95.94 177 HIS A C 1
ATOM 1372 O O . HIS A 1 177 ? -13.409 2.790 19.884 1.00 95.94 177 HIS A O 1
ATOM 1378 N N . THR A 1 178 ? -11.579 1.831 20.762 1.00 97.69 178 THR A N 1
ATOM 1379 C CA . THR A 1 178 ? -10.676 2.959 20.510 1.00 97.69 178 THR A CA 1
ATOM 1380 C C . THR A 1 178 ? -10.158 2.980 19.072 1.00 97.69 178 THR A C 1
ATOM 1382 O O . THR A 1 178 ? -10.194 1.975 18.356 1.00 97.69 178 THR A O 1
ATOM 1385 N N . PHE A 1 179 ? -9.625 4.121 18.624 1.00 98.12 179 PHE A N 1
ATOM 1386 C CA . PHE A 1 179 ? -9.073 4.241 17.267 1.00 98.12 179 PHE A CA 1
ATOM 1387 C C . PHE A 1 179 ? -7.964 3.219 16.974 1.00 98.12 179 PHE A C 1
ATOM 1389 O O . PHE A 1 179 ? -7.889 2.675 15.870 1.00 98.12 179 PHE A O 1
ATOM 1396 N N . ARG A 1 180 ? -7.133 2.905 17.974 1.00 97.94 180 ARG A N 1
ATOM 1397 C CA . ARG A 1 180 ? -6.078 1.892 17.894 1.00 97.94 180 ARG A CA 1
ATOM 1398 C C . ARG A 1 180 ? -6.658 0.489 17.727 1.00 97.94 180 ARG A C 1
ATOM 1400 O O . ARG A 1 180 ? -6.212 -0.223 16.828 1.00 97.94 180 ARG A O 1
ATOM 1407 N N . THR A 1 181 ? -7.619 0.087 18.566 1.00 97.38 181 THR A N 1
ATOM 1408 C CA . THR A 1 181 ? -8.171 -1.280 18.543 1.00 97.38 181 THR A CA 1
ATOM 1409 C C . THR A 1 181 ? -8.990 -1.525 17.280 1.00 97.38 181 THR A C 1
ATOM 1411 O O . THR A 1 181 ? -8.747 -2.504 16.577 1.00 97.38 181 THR A O 1
ATOM 1414 N N . VAL A 1 182 ? -9.873 -0.591 16.916 1.00 97.75 182 VAL A N 1
ATOM 1415 C CA . VAL A 1 182 ? -10.690 -0.683 15.695 1.00 97.75 182 VAL A CA 1
ATOM 1416 C C . VAL A 1 182 ? -9.829 -0.550 14.433 1.00 97.75 182 VAL A C 1
ATOM 1418 O O . VAL A 1 182 ? -10.090 -1.213 13.429 1.00 97.75 182 VAL A O 1
ATOM 1421 N N . GLY A 1 183 ? -8.757 0.249 14.470 1.00 97.69 183 GLY A N 1
ATOM 1422 C CA . GLY A 1 183 ? -7.784 0.339 13.380 1.00 97.69 183 GLY A CA 1
ATOM 1423 C C . GLY A 1 183 ? -7.038 -0.977 13.132 1.00 97.69 183 GLY A C 1
ATOM 1424 O O . GLY A 1 183 ? -6.884 -1.387 11.981 1.00 97.69 183 GLY A O 1
ATOM 1425 N N . GLU A 1 184 ? -6.616 -1.664 14.195 1.00 97.38 184 GLU A N 1
ATOM 1426 C CA . GLU A 1 184 ? -5.975 -2.983 14.119 1.00 97.38 184 GLU A CA 1
ATOM 1427 C C . GLU A 1 184 ? -6.952 -4.075 13.652 1.00 97.38 184 GLU A C 1
ATOM 1429 O O . GLU A 1 184 ? -6.626 -4.898 12.789 1.00 97.38 184 GLU A O 1
ATOM 1434 N N . GLU A 1 185 ? -8.186 -4.042 14.158 1.00 96.62 185 GLU A N 1
ATOM 1435 C CA . GLU A 1 185 ? -9.264 -4.928 13.725 1.00 96.62 185 GLU A CA 1
ATOM 1436 C C . GLU A 1 185 ? -9.574 -4.750 12.232 1.00 96.62 185 GLU A C 1
ATOM 1438 O O . GLU A 1 185 ? -9.683 -5.738 11.503 1.00 96.62 185 GLU A O 1
ATOM 1443 N N . TRP A 1 186 ? -9.652 -3.505 11.751 1.00 97.56 186 TRP A N 1
ATOM 1444 C CA . TRP A 1 186 ? -9.828 -3.186 10.336 1.00 97.56 186 TRP A CA 1
ATOM 1445 C C . TRP A 1 186 ? -8.683 -3.750 9.482 1.00 97.56 186 TRP A C 1
ATOM 1447 O O . TRP A 1 186 ? -8.943 -4.406 8.470 1.00 97.56 186 TRP A O 1
ATOM 1457 N N . VAL A 1 187 ? -7.420 -3.569 9.888 1.00 96.94 187 VAL A N 1
ATOM 1458 C CA . VAL A 1 187 ? -6.270 -4.144 9.164 1.00 96.94 187 VAL A CA 1
ATOM 1459 C C . VAL A 1 187 ? -6.385 -5.668 9.086 1.00 96.94 187 VAL A C 1
ATOM 1461 O O . VAL A 1 187 ? -6.304 -6.233 7.992 1.00 96.94 187 VAL A O 1
ATOM 1464 N N . THR A 1 188 ? -6.662 -6.322 10.211 1.00 95.25 188 THR A N 1
ATOM 1465 C CA . THR A 1 188 ? -6.769 -7.784 10.299 1.00 95.25 188 THR A CA 1
ATOM 1466 C C . THR A 1 188 ? -7.940 -8.311 9.456 1.00 95.25 188 THR A C 1
ATOM 1468 O O . THR A 1 188 ? -7.778 -9.170 8.585 1.00 95.25 188 THR A O 1
ATOM 1471 N N . LYS A 1 189 ? -9.150 -7.773 9.662 1.00 94.12 189 LYS A N 1
ATOM 1472 C CA . LYS A 1 189 ? -10.387 -8.268 9.036 1.00 94.12 189 LYS A CA 1
ATOM 1473 C C . LYS A 1 189 ? -10.566 -7.840 7.576 1.00 94.12 189 LYS A C 1
ATOM 1475 O O . LYS A 1 189 ? -11.296 -8.529 6.865 1.00 94.12 189 LYS A O 1
ATOM 1480 N N . LYS A 1 190 ? -9.949 -6.739 7.120 1.00 93.19 190 LYS A N 1
ATOM 1481 C CA . LYS A 1 190 ? -10.145 -6.180 5.762 1.00 93.19 190 LYS A CA 1
ATOM 1482 C C . LYS A 1 190 ? -8.893 -6.082 4.898 1.00 93.19 190 LYS A C 1
ATOM 1484 O O . LYS A 1 190 ? -9.025 -6.077 3.676 1.00 93.19 190 LYS A O 1
ATOM 1489 N N . LEU A 1 191 ? -7.689 -5.998 5.465 1.00 92.50 191 LEU A N 1
ATOM 1490 C CA . LEU A 1 191 ? -6.465 -5.978 4.655 1.00 92.50 191 LEU A CA 1
ATOM 1491 C C . LEU A 1 191 ? -5.799 -7.355 4.595 1.00 92.50 191 LEU A C 1
ATOM 1493 O O . LEU A 1 191 ? -5.435 -7.802 3.510 1.00 92.50 191 LEU A O 1
ATOM 1497 N N . GLU A 1 192 ? -5.682 -8.040 5.728 1.00 91.75 192 GLU A N 1
ATOM 1498 C CA . GLU A 1 192 ? -5.034 -9.353 5.798 1.00 91.75 192 GLU A CA 1
ATOM 1499 C C . GLU A 1 192 ? -5.963 -10.456 5.274 1.00 91.75 192 GLU A C 1
ATOM 1501 O O . GLU A 1 192 ? -5.612 -11.118 4.301 1.00 91.75 192 GLU A O 1
ATOM 1506 N N . ARG A 1 193 ? -7.200 -10.576 5.785 1.00 90.50 193 ARG A N 1
ATOM 1507 C CA . ARG A 1 193 ? -8.175 -11.577 5.287 1.00 90.50 193 ARG A CA 1
ATOM 1508 C C . ARG A 1 193 ? -8.591 -11.410 3.818 1.00 90.50 193 ARG A C 1
ATOM 1510 O O . ARG A 1 193 ? -8.971 -12.387 3.187 1.00 90.50 193 ARG A O 1
ATOM 1517 N N . GLU A 1 194 ? -8.518 -10.201 3.253 1.00 89.94 194 GLU A N 1
ATOM 1518 C CA . GLU A 1 194 ? -8.773 -9.967 1.816 1.00 89.94 194 GLU A CA 1
ATOM 1519 C C . GLU A 1 194 ? -7.494 -10.079 0.957 1.00 89.94 194 GLU A C 1
ATOM 1521 O O . GLU A 1 194 ? -7.473 -9.615 -0.191 1.00 89.94 194 GLU A O 1
ATOM 1526 N N . ASN A 1 195 ? -6.412 -10.639 1.518 1.00 86.00 195 ASN A N 1
ATOM 1527 C CA . ASN A 1 195 ? -5.114 -10.841 0.877 1.00 86.00 195 ASN A CA 1
ATOM 1528 C C . ASN A 1 195 ? -4.622 -9.588 0.132 1.00 86.00 195 ASN A C 1
ATOM 1530 O O . ASN A 1 195 ? -4.257 -9.639 -1.047 1.00 86.00 195 ASN A O 1
ATOM 1534 N N . LYS A 1 196 ? -4.655 -8.411 0.775 1.00 87.81 196 LYS A N 1
ATOM 1535 C CA . LYS A 1 196 ? -4.038 -7.198 0.209 1.00 87.81 196 LYS A CA 1
ATOM 1536 C C . LYS A 1 196 ? -2.514 -7.352 0.228 1.00 87.81 196 LYS A C 1
ATOM 1538 O O . LYS A 1 196 ? -1.947 -8.010 1.091 1.00 87.81 196 LYS A O 1
ATOM 1543 N N . ALA A 1 197 ? -1.828 -6.707 -0.716 1.00 85.81 197 ALA A N 1
ATOM 1544 C CA . ALA A 1 197 ? -0.371 -6.811 -0.821 1.00 85.81 197 ALA A CA 1
ATOM 1545 C C . ALA A 1 197 ? 0.331 -6.398 0.490 1.00 85.81 197 ALA A C 1
ATOM 1547 O O . ALA A 1 197 ? 0.005 -5.349 1.056 1.00 85.81 197 ALA A O 1
ATOM 1548 N N . LYS A 1 198 ? 1.349 -7.159 0.924 1.00 86.88 198 LYS A N 1
ATOM 1549 C CA . LYS A 1 198 ? 2.102 -6.932 2.180 1.00 86.88 198 LYS A CA 1
ATOM 1550 C C . LYS A 1 198 ? 2.594 -5.481 2.333 1.00 86.88 198 LYS A C 1
ATOM 1552 O O . LYS A 1 198 ? 2.491 -4.892 3.407 1.00 86.8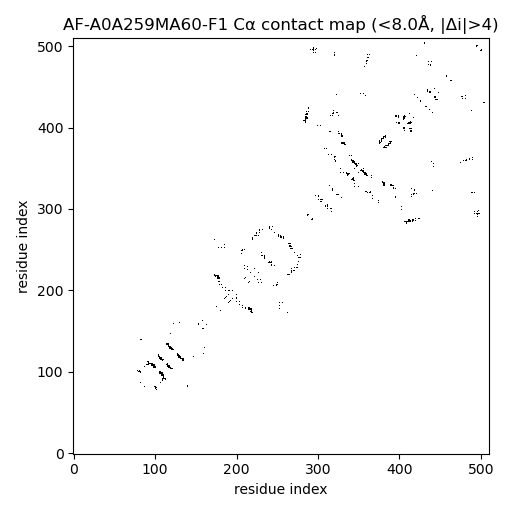8 198 LYS A O 1
ATOM 1557 N N . ALA A 1 199 ? 3.041 -4.854 1.240 1.00 85.25 199 ALA A N 1
ATOM 1558 C CA . ALA A 1 199 ? 3.452 -3.445 1.214 1.00 85.25 199 ALA A CA 1
ATOM 1559 C C . ALA A 1 199 ? 2.300 -2.451 1.488 1.00 85.25 199 ALA A C 1
ATOM 1561 O O . ALA A 1 199 ? 2.523 -1.396 2.082 1.00 85.25 199 ALA A O 1
ATOM 1562 N N . THR A 1 200 ? 1.065 -2.784 1.095 1.00 88.69 200 THR A N 1
ATOM 1563 C CA . THR A 1 200 ? -0.131 -1.995 1.431 1.00 88.69 200 THR A CA 1
ATOM 1564 C C . THR A 1 200 ? -0.458 -2.126 2.914 1.00 88.69 200 THR A C 1
ATOM 1566 O O . THR A 1 200 ? -0.597 -1.100 3.572 1.00 88.69 200 THR A O 1
ATOM 1569 N N . ILE A 1 201 ? -0.484 -3.348 3.460 1.00 93.56 201 ILE A N 1
ATOM 1570 C CA . ILE A 1 201 ? -0.717 -3.591 4.895 1.00 93.56 201 ILE A CA 1
ATOM 1571 C C . ILE A 1 201 ? 0.307 -2.821 5.743 1.00 93.56 201 ILE A C 1
ATOM 1573 O O . ILE A 1 201 ? -0.075 -2.030 6.603 1.00 93.56 201 ILE A O 1
ATOM 1577 N N . LYS A 1 202 ? 1.607 -2.948 5.432 1.00 93.56 202 LYS A N 1
ATOM 1578 C CA . LYS A 1 202 ? 2.690 -2.218 6.118 1.00 93.56 202 LYS A CA 1
ATOM 1579 C C . LYS A 1 202 ? 2.498 -0.695 6.075 1.00 93.56 202 LYS A C 1
ATOM 1581 O O . LYS A 1 202 ? 2.755 -0.020 7.070 1.00 93.56 202 LYS A O 1
ATOM 1586 N N . ARG A 1 203 ? 2.033 -0.145 4.946 1.00 93.88 203 ARG A N 1
ATOM 1587 C CA . ARG A 1 203 ? 1.757 1.294 4.793 1.00 93.88 203 ARG A CA 1
ATOM 1588 C C . ARG A 1 203 ? 0.559 1.749 5.625 1.00 93.88 203 ARG A C 1
ATOM 1590 O O . ARG A 1 203 ? 0.650 2.788 6.269 1.00 93.88 203 ARG A O 1
ATOM 1597 N N . GLU A 1 204 ? -0.550 1.012 5.617 1.00 96.12 204 GLU A N 1
ATOM 1598 C CA . GLU A 1 204 ? -1.719 1.387 6.424 1.00 96.12 204 GLU A CA 1
ATOM 1599 C C . GLU A 1 204 ? -1.411 1.244 7.927 1.00 96.12 204 GLU A C 1
ATOM 1601 O O . GLU A 1 204 ? -1.694 2.174 8.677 1.00 96.12 204 GLU A O 1
ATOM 1606 N N . ARG A 1 205 ? -0.702 0.185 8.358 1.00 96.38 205 ARG A N 1
ATOM 1607 C CA . ARG A 1 205 ? -0.180 0.047 9.736 1.00 96.38 205 ARG A CA 1
ATOM 1608 C C . ARG A 1 205 ? 0.725 1.224 10.139 1.00 96.38 205 ARG A C 1
ATOM 1610 O O . ARG A 1 205 ? 0.584 1.758 11.236 1.00 96.38 205 ARG A O 1
ATOM 1617 N N . TRP A 1 206 ? 1.605 1.693 9.247 1.00 95.75 206 TRP A N 1
ATOM 1618 C CA . TRP A 1 206 ? 2.411 2.901 9.487 1.00 95.75 206 TRP A CA 1
ATOM 1619 C C . TRP A 1 206 ? 1.551 4.164 9.644 1.00 95.75 206 TRP A C 1
ATOM 1621 O O . TRP A 1 206 ? 1.799 4.961 10.549 1.00 95.75 206 TRP A O 1
ATOM 1631 N N . ASN A 1 207 ? 0.537 4.345 8.791 1.00 95.69 207 ASN A N 1
ATOM 1632 C CA . ASN A 1 207 ? -0.390 5.477 8.867 1.00 95.69 207 ASN A CA 1
ATOM 1633 C C . ASN A 1 207 ? -1.172 5.478 10.192 1.00 95.69 207 ASN A C 1
ATOM 1635 O O . ASN A 1 207 ? -1.240 6.516 10.852 1.00 95.69 207 ASN A O 1
ATOM 1639 N N . LEU A 1 208 ? -1.691 4.319 10.617 1.00 96.75 208 LEU A N 1
ATOM 1640 C CA . LEU A 1 208 ? -2.304 4.146 11.938 1.00 96.75 208 LEU A CA 1
ATOM 1641 C C . LEU A 1 208 ? -1.313 4.516 13.046 1.00 96.75 208 LEU A C 1
ATOM 1643 O O . LEU A 1 208 ? -1.639 5.325 13.901 1.00 96.75 208 LEU A O 1
ATOM 1647 N N . GLY A 1 209 ? -0.063 4.051 12.978 1.00 96.00 209 GLY A N 1
ATOM 1648 C CA . GLY A 1 209 ? 0.992 4.417 13.932 1.00 96.00 209 GLY A CA 1
ATOM 1649 C C . GLY A 1 209 ? 1.365 5.912 13.984 1.00 96.00 209 GLY A C 1
ATOM 1650 O O . GLY A 1 209 ? 2.009 6.337 14.945 1.00 96.00 209 GLY A O 1
ATOM 1651 N N . GLN A 1 210 ? 0.982 6.724 12.988 1.00 93.56 210 GLN A N 1
ATOM 1652 C CA . GLN A 1 210 ? 1.067 8.190 13.082 1.00 93.56 210 GLN A CA 1
ATOM 1653 C C . GLN A 1 210 ? -0.141 8.777 13.826 1.00 93.56 210 GLN A C 1
ATOM 1655 O O . GLN A 1 210 ? 0.047 9.614 14.703 1.00 93.56 210 GLN A O 1
ATOM 1660 N N . LEU A 1 211 ? -1.357 8.326 13.498 1.00 95.38 211 LEU A N 1
ATOM 1661 C CA . LEU A 1 211 ? -2.616 8.794 14.097 1.00 95.38 211 LEU A CA 1
ATOM 1662 C C . LEU A 1 211 ? -2.755 8.369 15.569 1.00 95.38 211 LEU A C 1
ATOM 1664 O O . LEU A 1 211 ? -3.136 9.170 16.421 1.00 95.38 211 LEU A O 1
ATOM 1668 N N . ASN A 1 212 ? -2.335 7.141 15.887 1.00 95.62 212 ASN A N 1
ATOM 1669 C CA . ASN A 1 212 ? -2.384 6.535 17.219 1.00 95.62 212 ASN A CA 1
ATOM 1670 C C . ASN A 1 212 ? -1.566 7.285 18.288 1.00 95.62 212 ASN A C 1
ATOM 1672 O O . ASN A 1 212 ? -1.620 6.909 19.455 1.00 95.62 212 ASN A O 1
ATOM 1676 N N . ARG A 1 213 ? -0.780 8.298 17.901 1.00 92.56 213 ARG A N 1
ATOM 1677 C CA . ARG A 1 213 ? -0.003 9.147 18.816 1.00 92.56 213 ARG A CA 1
ATOM 1678 C C . ARG A 1 213 ? -0.845 10.207 19.520 1.00 92.56 213 ARG A C 1
ATOM 1680 O O . ARG A 1 213 ? -0.450 10.626 20.595 1.00 92.56 213 ARG A O 1
ATOM 1687 N N . GLU A 1 214 ? -1.946 10.635 18.901 1.00 91.31 214 GLU A N 1
ATOM 1688 C CA . GLU A 1 214 ? -2.819 11.695 19.432 1.00 91.31 214 GLU A CA 1
ATOM 1689 C C . GLU A 1 214 ? -4.229 11.165 19.741 1.00 91.31 214 GLU A C 1
ATOM 1691 O O . GLU A 1 214 ? -4.826 11.536 20.744 1.00 91.31 214 GLU A O 1
ATOM 1696 N N . ILE A 1 215 ? -4.769 10.284 18.884 1.00 95.62 215 ILE A N 1
ATOM 1697 C CA . ILE A 1 215 ? -6.160 9.793 18.985 1.00 95.62 215 ILE A CA 1
ATOM 1698 C C . ILE A 1 215 ? -6.272 8.287 19.255 1.00 95.62 215 ILE A C 1
ATOM 1700 O O . ILE A 1 215 ? -7.377 7.763 19.312 1.00 95.62 215 ILE A O 1
ATOM 1704 N N . GLY A 1 216 ? -5.148 7.574 19.392 1.00 96.19 216 GLY A N 1
ATOM 1705 C CA . GLY A 1 216 ? -5.122 6.105 19.399 1.00 96.19 216 GLY A CA 1
ATOM 1706 C C . GLY A 1 216 ? -5.981 5.472 20.487 1.00 96.19 216 GLY A C 1
ATOM 1707 O O . GLY A 1 216 ? -6.715 4.530 20.214 1.00 96.19 216 GLY A O 1
ATOM 1708 N N . ASP A 1 217 ? -5.911 6.012 21.697 1.00 95.94 217 ASP A N 1
ATOM 1709 C CA . ASP A 1 217 ? -6.538 5.416 22.879 1.00 95.94 217 ASP A CA 1
ATOM 1710 C C . ASP A 1 217 ? -7.905 6.041 23.209 1.00 95.94 217 ASP A C 1
ATOM 1712 O O . ASP A 1 217 ? -8.507 5.711 24.224 1.00 95.94 217 ASP A O 1
ATOM 1716 N N . ARG A 1 218 ? -8.422 6.915 22.331 1.00 96.25 218 ARG A N 1
ATOM 1717 C CA . ARG A 1 218 ? -9.755 7.521 22.463 1.00 96.25 218 ARG A CA 1
ATOM 1718 C C . ARG A 1 218 ? -10.833 6.648 21.810 1.00 96.25 218 ARG A C 1
ATOM 1720 O O . ARG A 1 218 ? -10.575 6.119 20.721 1.00 96.25 218 ARG A O 1
ATOM 1727 N N . PRO A 1 219 ? -12.032 6.522 22.413 1.00 96.81 219 PRO A N 1
ATOM 1728 C CA . PRO A 1 219 ? -13.181 5.869 21.790 1.00 96.81 219 PRO A CA 1
ATOM 1729 C C . PRO A 1 219 ? -13.553 6.479 20.437 1.00 96.81 219 PRO A C 1
ATOM 1731 O O . PRO A 1 219 ? -13.559 7.699 20.273 1.00 96.81 219 PRO A O 1
ATOM 1734 N N . LEU A 1 220 ? -13.927 5.638 19.469 1.00 96.62 220 LEU A N 1
ATOM 1735 C CA . LEU A 1 220 ? -14.314 6.080 18.123 1.00 96.62 220 LEU A CA 1
ATOM 1736 C C . LEU A 1 220 ? -15.465 7.097 18.124 1.00 96.62 220 LEU A C 1
ATOM 1738 O O . LEU A 1 220 ? -15.472 8.018 17.314 1.00 96.62 220 LEU A O 1
ATOM 1742 N N . CYS A 1 221 ? -16.432 6.933 19.025 1.00 95.25 221 CYS A N 1
ATOM 1743 C CA . CYS A 1 221 ? -17.604 7.798 19.147 1.00 95.25 221 CYS A CA 1
ATOM 1744 C C . CYS A 1 221 ? -17.333 9.156 19.821 1.00 95.25 221 CYS A C 1
ATOM 1746 O O . CYS A 1 221 ? -18.274 9.920 20.005 1.00 95.25 221 CYS A O 1
ATOM 1748 N N . GLU A 1 222 ? -16.090 9.436 20.220 1.00 95.12 222 GLU A N 1
ATOM 1749 C CA . GLU A 1 222 ? -15.683 10.662 20.926 1.00 95.12 222 GLU A CA 1
ATOM 1750 C C . GLU A 1 222 ? -14.553 11.409 20.208 1.00 95.12 222 GLU A C 1
ATOM 1752 O O . GLU A 1 222 ? -13.976 12.339 20.768 1.00 95.12 222 GLU A O 1
ATOM 1757 N N . ILE A 1 223 ? -14.183 10.992 18.994 1.00 96.31 223 ILE A N 1
ATOM 1758 C CA . ILE A 1 223 ? -13.169 11.667 18.178 1.00 96.31 223 ILE A CA 1
ATOM 1759 C C . ILE A 1 223 ? -13.876 12.600 17.202 1.00 96.31 223 ILE A C 1
ATOM 1761 O O . ILE A 1 223 ? -14.610 12.149 16.326 1.00 96.31 223 ILE A O 1
ATOM 1765 N N . GLU A 1 224 ? -13.590 13.890 17.314 1.00 94.81 224 GLU A N 1
ATOM 1766 C CA . GLU A 1 224 ? -14.195 14.943 16.507 1.00 94.81 224 GLU A CA 1
ATOM 1767 C C . GLU A 1 224 ? -13.220 15.453 15.421 1.00 94.81 224 GLU A C 1
ATOM 1769 O O . GLU A 1 224 ? -12.006 15.203 15.479 1.00 94.81 224 GLU A O 1
ATOM 1774 N N . PRO A 1 225 ? -13.697 16.197 14.401 1.00 94.94 225 PRO A N 1
ATOM 1775 C CA . PRO A 1 225 ? -12.836 16.753 13.357 1.00 94.94 225 PRO A CA 1
ATOM 1776 C C . PRO A 1 225 ? -11.609 17.550 13.868 1.00 94.94 225 PRO A C 1
ATOM 1778 O O . PRO A 1 225 ? -10.531 17.381 13.284 1.00 94.94 225 PRO A O 1
ATOM 1781 N N . PRO A 1 226 ? -11.679 18.365 14.948 1.00 92.94 226 PRO A N 1
ATOM 1782 C CA . PRO A 1 226 ? -10.514 19.085 15.481 1.00 92.94 226 PRO A CA 1
ATOM 1783 C C . PRO A 1 226 ? -9.380 18.175 15.983 1.00 92.94 226 PRO A C 1
ATOM 1785 O O . PRO A 1 226 ? -8.203 18.524 15.851 1.00 92.94 226 PRO A O 1
ATOM 1788 N N . ASP A 1 227 ? -9.706 16.991 16.503 1.00 93.06 227 ASP A N 1
ATOM 1789 C CA . ASP A 1 227 ? -8.726 16.031 17.025 1.00 93.06 227 ASP A CA 1
ATOM 1790 C C . ASP A 1 227 ? -7.892 15.431 15.889 1.00 93.06 227 ASP A C 1
ATOM 1792 O O . ASP A 1 227 ? -6.657 15.412 15.907 1.00 93.06 227 ASP A O 1
ATOM 1796 N N . LEU A 1 228 ? -8.589 15.013 14.831 1.00 94.19 228 LEU A N 1
ATOM 1797 C CA . LEU A 1 228 ? -7.990 14.538 13.589 1.00 94.19 228 LEU A CA 1
ATOM 1798 C C . LEU A 1 228 ? -7.176 15.632 12.895 1.00 94.19 228 LEU A C 1
ATOM 1800 O O . LEU A 1 228 ? -6.083 15.355 12.393 1.00 94.19 228 LEU A O 1
ATOM 1804 N N . LEU A 1 229 ? -7.678 16.870 12.881 1.00 92.56 229 LEU A N 1
ATOM 1805 C CA . LEU A 1 229 ? -6.965 18.016 12.322 1.00 92.56 229 LEU A CA 1
ATOM 1806 C C . LEU A 1 229 ? -5.656 18.274 13.079 1.00 92.56 229 LEU A C 1
ATOM 1808 O O . LEU A 1 229 ? -4.627 18.490 12.442 1.00 92.56 229 LEU A O 1
ATOM 1812 N N . THR A 1 230 ? -5.663 18.174 14.409 1.00 90.94 230 THR A N 1
ATOM 1813 C CA . THR A 1 230 ? -4.464 18.301 15.255 1.00 90.94 230 THR A CA 1
ATOM 1814 C C . THR A 1 230 ? -3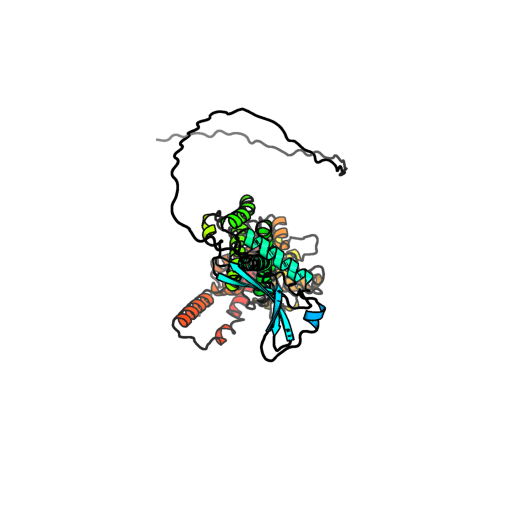.427 17.223 14.917 1.00 90.94 230 THR A C 1
ATOM 1816 O O . THR A 1 230 ? -2.269 17.540 14.621 1.00 90.94 230 THR A O 1
ATOM 1819 N N . ALA A 1 231 ? -3.852 15.957 14.829 1.00 91.56 231 ALA A N 1
ATOM 1820 C CA . ALA A 1 231 ? -2.979 14.846 14.444 1.00 91.56 231 ALA A CA 1
ATOM 1821 C C . ALA A 1 231 ? -2.383 14.999 13.032 1.00 91.56 231 ALA A C 1
ATOM 1823 O O . ALA A 1 231 ? -1.211 14.685 12.797 1.00 91.56 231 ALA A O 1
ATOM 1824 N N . MET A 1 232 ? -3.168 15.513 12.082 1.00 94.00 232 MET A N 1
ATOM 1825 C CA . MET A 1 232 ? -2.731 15.726 10.701 1.00 94.00 232 MET A CA 1
ATOM 1826 C C . MET A 1 232 ? -1.821 16.954 10.551 1.00 94.00 232 MET A C 1
ATOM 1828 O O . MET A 1 232 ? -0.796 16.856 9.867 1.00 94.00 232 MET A O 1
ATOM 1832 N N . ARG A 1 233 ? -2.109 18.065 11.243 1.00 91.25 233 ARG A N 1
ATOM 1833 C CA . ARG A 1 233 ? -1.289 19.291 11.233 1.00 91.25 233 ARG A CA 1
ATOM 1834 C C . ARG A 1 233 ? 0.142 19.045 11.707 1.00 91.25 233 ARG A C 1
ATOM 1836 O O . ARG A 1 233 ? 1.082 19.582 11.126 1.00 91.25 233 ARG A O 1
ATOM 1843 N N . ARG A 1 234 ? 0.352 18.138 12.669 1.00 89.19 234 ARG A N 1
ATOM 1844 C CA . ARG A 1 234 ? 1.700 17.717 13.105 1.00 89.19 234 ARG A CA 1
ATOM 1845 C C . ARG A 1 234 ? 2.541 17.118 11.965 1.00 89.19 234 ARG A C 1
ATOM 1847 O O . ARG A 1 234 ? 3.770 17.176 11.997 1.00 89.19 234 ARG A O 1
ATOM 1854 N N . VAL A 1 235 ? 1.910 16.505 10.963 1.00 91.00 235 VAL A N 1
ATOM 1855 C CA . VAL A 1 235 ? 2.571 15.9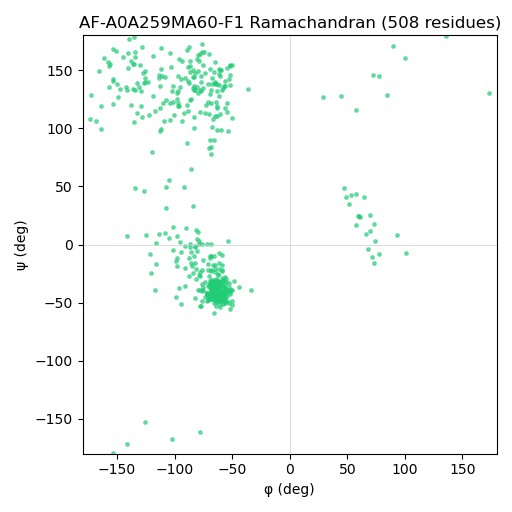24 9.777 1.00 91.00 235 VAL A CA 1
ATOM 1856 C C . VAL A 1 235 ? 2.660 16.944 8.640 1.00 91.00 235 VAL A C 1
ATOM 1858 O O . VAL A 1 235 ? 3.676 16.991 7.944 1.00 91.00 235 VAL A O 1
ATOM 1861 N N . GLU A 1 236 ? 1.642 17.790 8.501 1.00 90.94 236 GLU A N 1
ATOM 1862 C CA . GLU A 1 236 ? 1.590 18.923 7.574 1.00 90.94 236 GLU A CA 1
ATOM 1863 C C . GLU A 1 236 ? 2.713 19.936 7.813 1.00 90.94 236 GLU A C 1
ATOM 1865 O O . GLU A 1 236 ? 3.422 20.275 6.871 1.00 90.94 236 GLU A O 1
ATOM 1870 N N . ALA A 1 237 ? 2.969 20.302 9.075 1.00 90.44 237 ALA A N 1
ATOM 1871 C CA . ALA A 1 237 ? 4.036 21.218 9.495 1.00 90.44 237 ALA A CA 1
ATOM 1872 C C . ALA A 1 237 ? 5.460 20.760 9.108 1.00 90.44 237 ALA A C 1
ATOM 1874 O O . ALA A 1 237 ? 6.419 21.510 9.246 1.00 90.44 237 ALA A O 1
ATOM 1875 N N . ARG A 1 238 ? 5.617 19.524 8.609 1.00 90.00 238 ARG A N 1
ATOM 1876 C CA . ARG A 1 238 ? 6.871 18.988 8.048 1.00 90.00 238 ARG A CA 1
ATOM 1877 C C . ARG A 1 238 ? 6.888 18.986 6.510 1.00 90.00 238 ARG A C 1
ATOM 1879 O O . ARG A 1 238 ? 7.660 18.235 5.918 1.00 90.00 238 ARG A O 1
ATOM 1886 N N . GLY A 1 239 ? 5.975 19.716 5.863 1.00 87.50 239 GLY A N 1
ATOM 1887 C CA . GLY A 1 239 ? 5.793 19.771 4.406 1.00 87.50 239 GLY A CA 1
ATOM 1888 C C . GLY A 1 239 ? 5.224 18.492 3.771 1.00 87.50 239 GLY A C 1
ATOM 1889 O O . GLY A 1 239 ? 5.263 18.326 2.553 1.00 87.50 239 GLY A O 1
ATOM 1890 N N . ARG A 1 240 ? 4.714 17.533 4.560 1.00 87.88 240 ARG A N 1
ATOM 1891 C CA . ARG A 1 240 ? 4.367 16.177 4.077 1.00 87.88 240 ARG A CA 1
ATOM 1892 C C . ARG A 1 240 ? 2.912 16.042 3.612 1.00 87.88 240 ARG A C 1
ATOM 1894 O O . ARG A 1 240 ? 2.232 15.081 3.975 1.00 87.88 240 ARG A O 1
ATOM 1901 N N . TYR A 1 241 ? 2.442 16.960 2.769 1.00 89.69 241 TYR A N 1
ATOM 1902 C CA . TYR A 1 241 ? 1.042 17.051 2.310 1.00 89.69 241 TYR A CA 1
ATOM 1903 C C . TYR A 1 241 ? 0.483 15.741 1.712 1.00 89.69 241 TYR A C 1
ATOM 1905 O O . TYR A 1 241 ? -0.644 15.336 1.995 1.00 89.69 241 TYR A O 1
ATOM 1913 N N . TYR A 1 242 ? 1.297 15.002 0.949 1.00 86.81 242 TYR A N 1
ATOM 1914 C CA . TYR A 1 242 ? 0.934 13.673 0.430 1.00 86.81 242 TYR A CA 1
ATOM 1915 C C . TYR A 1 242 ? 0.655 12.637 1.521 1.00 86.81 242 TYR A C 1
ATOM 1917 O O . TYR A 1 242 ? -0.220 11.780 1.370 1.00 86.81 242 TYR A O 1
ATOM 1925 N N . THR A 1 243 ? 1.407 12.696 2.618 1.00 90.88 243 THR A N 1
ATOM 1926 C CA . THR A 1 243 ? 1.211 11.816 3.770 1.00 90.88 243 THR A CA 1
ATOM 1927 C C . THR A 1 243 ? -0.056 12.215 4.510 1.00 90.88 243 THR A C 1
ATOM 1929 O O . THR A 1 243 ? -0.863 11.341 4.794 1.00 90.88 243 THR A O 1
ATOM 1932 N N . VAL A 1 244 ? -0.293 13.514 4.724 1.00 92.44 244 VAL A N 1
ATOM 1933 C CA . VAL A 1 244 ? -1.528 14.052 5.329 1.00 92.44 244 VAL A CA 1
ATOM 1934 C C . VAL A 1 244 ? -2.781 13.537 4.610 1.00 92.44 244 VAL A C 1
ATOM 1936 O O . VAL A 1 244 ? -3.656 12.945 5.243 1.00 92.44 244 VAL A O 1
ATOM 1939 N N . GLY A 1 245 ? -2.830 13.641 3.277 1.00 91.62 245 GLY A N 1
ATOM 1940 C CA . GLY A 1 245 ? -3.948 13.113 2.484 1.00 91.62 245 GLY A CA 1
ATOM 1941 C C . GLY A 1 245 ? -4.150 11.595 2.630 1.00 91.62 245 GLY A C 1
ATOM 1942 O O . GLY A 1 245 ? -5.288 11.119 2.639 1.00 91.62 245 GLY A O 1
ATOM 1943 N N . ARG A 1 246 ? -3.063 10.826 2.807 1.00 92.00 246 ARG A N 1
ATOM 1944 C CA . ARG A 1 246 ? -3.136 9.387 3.115 1.00 92.00 246 ARG A CA 1
ATOM 1945 C C . ARG A 1 246 ? -3.625 9.122 4.535 1.00 92.00 246 ARG A C 1
ATOM 1947 O O . ARG A 1 246 ? -4.466 8.246 4.684 1.00 92.00 246 ARG A O 1
ATOM 1954 N N . LEU A 1 247 ? -3.168 9.872 5.541 1.00 95.25 247 LEU A N 1
ATOM 1955 C CA . LEU A 1 247 ? -3.636 9.733 6.925 1.00 95.25 247 LEU A CA 1
ATOM 1956 C C . LEU A 1 247 ? -5.144 9.978 7.020 1.00 95.25 247 LEU A C 1
ATOM 1958 O O . LEU A 1 247 ? -5.848 9.138 7.575 1.00 95.25 247 LEU A O 1
ATOM 1962 N N . ARG A 1 248 ? -5.657 11.041 6.383 1.00 95.44 248 ARG A N 1
ATOM 1963 C CA . ARG A 1 248 ? -7.104 11.294 6.278 1.00 95.44 248 ARG A CA 1
ATOM 1964 C C . ARG A 1 248 ? -7.841 10.119 5.631 1.00 95.44 248 ARG A C 1
ATOM 1966 O O . ARG A 1 248 ? -8.873 9.687 6.131 1.00 95.44 248 ARG A O 1
ATOM 1973 N N . SER A 1 249 ? -7.294 9.560 4.548 1.00 94.88 249 SER A N 1
ATOM 1974 C CA . SER A 1 249 ? -7.889 8.398 3.876 1.00 94.88 249 SER A CA 1
ATOM 1975 C C . SER A 1 249 ? -7.812 7.101 4.689 1.00 94.88 249 SER A C 1
ATOM 1977 O O . SER A 1 249 ? -8.694 6.263 4.519 1.00 94.88 249 SER A O 1
ATOM 1979 N N . THR A 1 250 ? -6.787 6.896 5.519 1.00 96.94 250 THR A N 1
ATOM 1980 C CA . THR A 1 250 ? -6.702 5.745 6.429 1.00 96.94 250 THR A CA 1
ATOM 1981 C C . THR A 1 250 ? -7.708 5.913 7.568 1.00 96.94 250 THR A C 1
ATOM 1983 O O . THR A 1 250 ? -8.507 5.009 7.784 1.00 96.94 250 THR A O 1
ATOM 1986 N N . ALA A 1 251 ? -7.756 7.085 8.215 1.00 97.12 251 ALA A N 1
ATOM 1987 C CA . ALA A 1 251 ? -8.733 7.397 9.260 1.00 97.12 251 ALA A CA 1
ATOM 1988 C C . ALA A 1 251 ? -10.178 7.189 8.778 1.00 97.12 251 ALA A C 1
ATOM 1990 O O . ALA A 1 251 ? -10.927 6.456 9.413 1.00 97.12 251 ALA A O 1
ATOM 1991 N N . SER A 1 252 ? -10.534 7.725 7.604 1.00 97.12 252 SER A N 1
ATOM 1992 C CA . SER A 1 252 ? -11.871 7.576 7.005 1.00 97.12 252 SER A CA 1
ATOM 1993 C C . SER A 1 252 ? -12.299 6.109 6.871 1.00 97.12 252 SER A C 1
ATOM 1995 O O . SER A 1 252 ? -13.440 5.763 7.162 1.00 97.12 252 SER A O 1
ATOM 1997 N N . ARG A 1 253 ? -11.372 5.208 6.505 1.00 97.31 253 ARG A N 1
ATOM 1998 C CA . ARG A 1 253 ? -11.652 3.763 6.408 1.00 97.31 253 ARG A CA 1
ATOM 1999 C C . ARG A 1 253 ? -11.851 3.103 7.771 1.00 97.31 253 ARG A C 1
ATOM 2001 O O . ARG A 1 253 ? -12.687 2.212 7.865 1.00 97.31 253 ARG A O 1
ATOM 2008 N N . VAL A 1 254 ? -11.120 3.536 8.802 1.00 97.94 254 VAL A N 1
ATOM 2009 C CA . VAL A 1 254 ? -11.313 3.059 10.185 1.00 97.94 254 VAL A CA 1
ATOM 2010 C C . VAL A 1 254 ? -12.681 3.492 10.707 1.00 97.94 254 VAL A C 1
ATOM 2012 O O . VAL A 1 254 ? -13.422 2.649 11.200 1.00 97.94 254 VAL A O 1
ATOM 2015 N N . PHE A 1 255 ? -13.068 4.758 10.519 1.00 97.94 255 PHE A N 1
ATOM 2016 C CA . PHE A 1 255 ? -14.403 5.230 10.899 1.00 97.94 255 PHE A CA 1
ATOM 2017 C C . PHE A 1 255 ? -15.509 4.527 10.109 1.00 97.94 255 PHE A C 1
ATOM 2019 O O . PHE A 1 255 ? -16.458 4.044 10.706 1.00 97.94 255 PHE A O 1
ATOM 2026 N N . GLN A 1 256 ? -15.381 4.370 8.789 1.00 97.12 256 GLN A N 1
ATOM 2027 C CA . GLN A 1 256 ? -16.377 3.644 7.984 1.00 97.12 256 GLN A CA 1
ATOM 2028 C C . GLN A 1 256 ? -16.502 2.164 8.375 1.00 97.12 256 GLN A C 1
ATOM 2030 O O . GLN A 1 256 ? -17.604 1.619 8.358 1.00 97.12 256 GLN A O 1
ATOM 2035 N N . PHE A 1 257 ? -15.398 1.522 8.769 1.00 97.44 257 PHE A N 1
ATOM 2036 C CA . PHE A 1 257 ? -15.425 0.184 9.357 1.00 97.44 257 PHE A CA 1
ATOM 2037 C C . PHE A 1 257 ? -16.136 0.183 10.722 1.00 97.44 257 PHE A C 1
ATOM 2039 O O . PHE A 1 257 ? -17.004 -0.656 10.944 1.00 97.44 257 PHE A O 1
ATOM 2046 N N . GLY A 1 258 ? -15.842 1.160 11.587 1.00 96.44 258 GLY A N 1
ATOM 2047 C CA . GLY A 1 258 ? -16.502 1.350 12.881 1.00 96.44 258 GLY A CA 1
ATOM 2048 C C . GLY A 1 258 ? -18.008 1.610 12.776 1.00 96.44 258 GLY A C 1
ATOM 2049 O O . GLY A 1 258 ? -18.769 0.998 13.517 1.00 96.44 258 GLY A O 1
ATOM 2050 N N . ILE A 1 259 ? -18.460 2.422 11.813 1.00 96.88 259 ILE A N 1
ATOM 2051 C CA . ILE A 1 259 ? -19.889 2.636 11.512 1.00 96.88 259 ILE A CA 1
ATOM 2052 C C . ILE A 1 259 ? -20.553 1.310 11.125 1.00 96.88 259 ILE A C 1
ATOM 2054 O O . ILE A 1 259 ? -21.611 0.973 11.647 1.00 96.88 259 ILE A O 1
ATOM 2058 N N . GLY A 1 260 ? -19.917 0.523 10.249 1.00 94.31 260 GLY A N 1
ATOM 2059 C CA . GLY A 1 260 ? -20.423 -0.795 9.847 1.00 94.31 260 GLY A CA 1
ATOM 2060 C C . GLY A 1 260 ? -20.463 -1.833 10.979 1.00 94.31 260 GLY A C 1
ATOM 2061 O O . GLY A 1 260 ? -21.158 -2.837 10.847 1.00 94.31 260 GLY A O 1
ATOM 2062 N N . ALA A 1 261 ? -19.740 -1.590 12.075 1.00 93.81 261 ALA A N 1
ATOM 2063 C CA . ALA A 1 261 ? -19.737 -2.398 13.294 1.00 93.81 261 ALA A CA 1
ATOM 2064 C C . ALA A 1 261 ? -20.524 -1.754 14.460 1.00 93.81 261 ALA A C 1
ATOM 2066 O O . ALA A 1 261 ? -20.517 -2.289 15.567 1.00 93.81 261 ALA A O 1
ATOM 2067 N N . SER A 1 262 ? -21.203 -0.623 14.225 1.00 92.88 262 SER A N 1
ATOM 2068 C CA . SER A 1 262 ? -21.930 0.172 15.230 1.00 92.88 262 SER A CA 1
ATOM 2069 C C . SER A 1 262 ? -21.072 0.741 16.377 1.00 92.88 262 SER A C 1
ATOM 2071 O O . SER A 1 262 ? -21.597 1.056 17.443 1.00 92.88 262 SER A O 1
ATOM 2073 N N . TYR A 1 263 ? -19.763 0.918 16.167 1.00 94.12 263 TYR A N 1
ATOM 2074 C CA . TYR A 1 263 ? -18.831 1.519 17.139 1.00 94.12 263 TYR A CA 1
ATOM 2075 C C . TYR A 1 263 ? -18.860 3.060 17.137 1.00 94.12 263 TYR A C 1
ATOM 2077 O O . TYR A 1 263 ? -18.466 3.694 18.114 1.00 94.12 263 TYR A O 1
ATOM 2085 N N . CYS A 1 264 ? -19.326 3.677 16.049 1.00 94.56 264 CYS A N 1
ATOM 2086 C CA . CYS A 1 264 ? -19.613 5.111 15.958 1.00 94.56 264 CYS A CA 1
ATOM 2087 C C . CYS A 1 264 ? -20.734 5.385 14.944 1.00 94.56 264 CYS A C 1
ATOM 2089 O O . CYS A 1 264 ? -21.102 4.517 14.154 1.00 94.56 264 CYS A O 1
ATOM 2091 N N . SER A 1 265 ? -21.279 6.602 14.961 1.00 94.19 265 SER A N 1
ATOM 2092 C CA . SER A 1 265 ? -22.381 7.034 14.088 1.00 94.19 265 SER A CA 1
ATOM 2093 C C . SER A 1 265 ? -21.932 7.816 12.845 1.00 94.19 265 SER A C 1
ATOM 2095 O O . SER A 1 265 ? -22.697 7.936 11.888 1.00 94.19 265 SER A O 1
ATOM 2097 N N . SER A 1 266 ? -20.709 8.357 12.834 1.00 94.31 266 SER A N 1
ATOM 2098 C CA . SER A 1 266 ? -20.222 9.276 11.799 1.00 94.31 266 SER A CA 1
ATOM 2099 C C . SER A 1 266 ? -18.754 9.027 11.416 1.00 94.31 266 SER A C 1
ATOM 2101 O O . SER A 1 266 ? -18.020 8.299 12.086 1.00 94.31 266 SER A O 1
ATOM 2103 N N . ASP A 1 267 ? -18.343 9.609 10.281 1.00 96.00 267 ASP A N 1
ATOM 2104 C CA . ASP A 1 267 ? -16.946 9.680 9.835 1.00 96.00 267 ASP A CA 1
ATOM 2105 C C . ASP A 1 267 ? -16.512 11.160 9.877 1.00 96.00 267 ASP A C 1
ATOM 2107 O O . ASP A 1 267 ? -16.805 11.896 8.928 1.00 96.00 267 ASP A O 1
ATOM 2111 N N . PRO A 1 268 ? -15.828 11.609 10.947 1.00 94.50 268 PRO A N 1
ATOM 2112 C CA . PRO A 1 268 ? -15.403 13.002 11.136 1.00 94.50 268 PRO A CA 1
ATOM 2113 C C . PRO A 1 268 ? -14.305 13.462 10.155 1.00 94.50 268 PRO A C 1
ATOM 2115 O O . PRO A 1 268 ? -13.864 14.608 10.196 1.00 94.50 268 PRO A O 1
ATOM 2118 N N . THR A 1 269 ? -13.839 12.605 9.236 1.00 94.50 269 THR A N 1
ATOM 2119 C CA . THR A 1 269 ? -12.824 12.986 8.235 1.00 94.50 269 THR A CA 1
ATOM 2120 C C . THR A 1 269 ? -13.393 13.636 6.970 1.00 94.50 269 THR A C 1
ATOM 2122 O O . THR A 1 269 ? -12.612 14.058 6.100 1.00 94.50 269 THR A O 1
ATOM 2125 N N . ARG A 1 270 ? -14.727 13.684 6.834 1.00 88.12 270 ARG A N 1
ATOM 2126 C CA . ARG A 1 270 ? -15.446 14.194 5.652 1.00 88.12 270 ARG A CA 1
ATOM 2127 C C . ARG A 1 270 ? -15.120 15.665 5.391 1.00 88.12 270 ARG A C 1
ATOM 2129 O O . ARG A 1 270 ? -14.650 16.001 4.302 1.00 88.12 270 ARG A O 1
ATOM 2136 N N . ASP A 1 271 ? -15.247 16.495 6.420 1.00 83.69 271 ASP A N 1
ATOM 2137 C CA . ASP A 1 271 ? -15.155 17.958 6.315 1.00 83.69 271 ASP A CA 1
ATOM 2138 C C . ASP A 1 271 ? -13.703 18.472 6.318 1.00 83.69 271 ASP A C 1
ATOM 2140 O O . ASP A 1 271 ? -13.396 19.564 5.837 1.00 83.69 271 ASP A O 1
ATOM 2144 N N . LEU A 1 272 ? -12.752 17.625 6.730 1.00 87.88 272 LEU A N 1
ATOM 2145 C CA . LEU A 1 272 ? -11.319 17.947 6.782 1.00 87.88 272 LEU A CA 1
ATOM 2146 C C . LEU A 1 272 ? -10.668 18.188 5.411 1.00 87.88 272 LEU A C 1
ATOM 2148 O O . LEU A 1 272 ? -9.521 18.623 5.346 1.00 87.88 272 LEU A O 1
ATOM 2152 N N . LYS A 1 273 ? -11.361 17.908 4.298 1.00 80.25 273 LYS A N 1
ATOM 2153 C CA . LYS A 1 273 ? -10.815 18.074 2.938 1.00 80.25 273 LYS A CA 1
ATOM 2154 C C . LYS A 1 273 ? -10.382 19.517 2.640 1.00 80.25 273 LYS A C 1
ATOM 2156 O O . LYS A 1 273 ? -9.410 19.696 1.912 1.00 80.25 273 LYS A O 1
ATOM 2161 N N . HIS A 1 274 ? -11.100 20.508 3.171 1.00 84.00 274 HIS A N 1
ATOM 2162 C CA . HIS A 1 274 ? -10.825 21.933 2.949 1.00 84.00 274 HIS A CA 1
ATOM 2163 C C . HIS A 1 274 ? -10.030 22.584 4.096 1.00 84.00 274 HIS A C 1
ATOM 2165 O O . HIS A 1 274 ? -9.471 23.658 3.908 1.00 84.00 274 HIS A O 1
ATOM 2171 N N . ALA A 1 275 ? -9.923 21.916 5.251 1.00 86.75 275 ALA A N 1
ATOM 2172 C CA . ALA A 1 275 ? -9.135 22.368 6.403 1.00 86.75 275 ALA A CA 1
ATOM 2173 C C . ALA A 1 275 ? -7.634 22.013 6.315 1.00 86.75 275 ALA A C 1
ATOM 2175 O O . ALA A 1 275 ? -6.848 22.457 7.152 1.00 86.75 275 ALA A O 1
ATOM 2176 N N . LEU A 1 276 ? -7.254 21.186 5.334 1.00 87.00 276 LEU A N 1
ATOM 2177 C CA . LEU A 1 276 ? -5.895 20.692 5.110 1.00 87.00 276 LEU A CA 1
ATOM 2178 C C . LEU A 1 276 ? -5.332 21.237 3.795 1.00 87.00 276 LEU A C 1
ATOM 2180 O O . LEU A 1 276 ? -6.028 21.315 2.780 1.00 87.00 276 LEU A O 1
ATOM 2184 N N . THR A 1 277 ? -4.038 21.533 3.794 1.00 86.69 277 THR A N 1
ATOM 2185 C CA . THR A 1 277 ? -3.302 22.020 2.630 1.00 86.69 277 THR A CA 1
ATOM 2186 C C . THR A 1 277 ? -3.293 20.952 1.545 1.00 86.69 277 THR A C 1
ATOM 2188 O O . THR A 1 277 ? -2.824 19.822 1.731 1.00 86.69 277 THR A O 1
ATOM 2191 N N . LYS A 1 278 ? -3.806 21.315 0.368 1.00 83.06 278 LYS A N 1
ATOM 2192 C CA . LYS A 1 278 ? -3.811 20.443 -0.806 1.00 83.06 278 LYS A CA 1
ATOM 2193 C C . LYS A 1 278 ? -2.373 20.109 -1.201 1.00 83.06 278 LYS A C 1
ATOM 2195 O O . LYS A 1 278 ? -1.559 21.002 -1.412 1.00 83.06 278 LYS A O 1
ATOM 2200 N N . ALA A 1 279 ? -2.074 18.820 -1.357 1.00 80.31 279 ALA A N 1
ATOM 2201 C CA . ALA A 1 279 ? -0.778 18.400 -1.873 1.00 80.31 279 ALA A CA 1
ATOM 2202 C C . ALA A 1 279 ? -0.517 19.027 -3.263 1.00 80.31 279 ALA A C 1
ATOM 2204 O O . ALA A 1 279 ? -1.431 19.012 -4.099 1.00 80.31 279 ALA A O 1
ATOM 2205 N N . PRO A 1 280 ? 0.703 19.540 -3.534 1.00 79.50 280 PRO A N 1
ATOM 2206 C CA . PRO A 1 280 ? 1.108 19.968 -4.875 1.00 79.50 280 PRO A CA 1
ATOM 2207 C C . PRO A 1 280 ? 0.851 18.861 -5.899 1.00 79.50 280 PRO A C 1
ATOM 2209 O O . PRO A 1 280 ? 0.861 17.686 -5.524 1.00 79.50 280 PRO A O 1
ATOM 2212 N N . LYS A 1 281 ? 0.643 19.187 -7.183 1.00 77.75 281 LYS A N 1
ATOM 2213 C CA . LYS A 1 281 ? 0.523 18.152 -8.230 1.00 77.75 281 LYS A CA 1
ATOM 2214 C C . LYS A 1 281 ? 1.738 17.215 -8.173 1.00 77.75 281 LYS A C 1
ATOM 2216 O O . LYS A 1 281 ? 2.843 17.649 -7.869 1.00 77.75 281 LYS A O 1
ATOM 2221 N N . ALA A 1 282 ? 1.519 15.923 -8.405 1.00 71.00 282 ALA A N 1
ATOM 2222 C CA . ALA A 1 282 ? 2.612 14.961 -8.387 1.00 71.00 282 ALA A CA 1
ATOM 2223 C C . ALA A 1 282 ? 3.474 15.206 -9.621 1.00 71.00 282 ALA A C 1
ATOM 2225 O O . ALA A 1 282 ? 2.955 15.116 -10.735 1.00 71.00 282 ALA A O 1
ATOM 2226 N N . ASN A 1 283 ? 4.765 15.476 -9.429 1.00 73.31 283 ASN A N 1
ATOM 2227 C CA . ASN A 1 283 ? 5.704 15.437 -10.542 1.00 73.31 283 ASN A CA 1
ATOM 2228 C C . ASN A 1 283 ? 5.636 14.027 -11.161 1.00 73.31 283 ASN A C 1
ATOM 2230 O O . ASN A 1 283 ? 5.623 13.037 -10.410 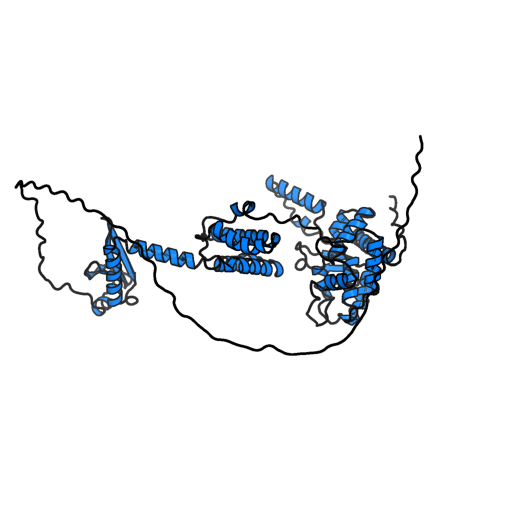1.00 73.31 283 ASN A O 1
ATOM 2234 N N . PRO A 1 284 ? 5.578 13.910 -12.499 1.00 78.38 284 PRO A N 1
ATOM 2235 C CA . PRO A 1 284 ? 5.844 12.652 -13.174 1.00 78.38 284 PRO A CA 1
ATOM 2236 C C . PRO A 1 284 ? 7.166 12.054 -12.684 1.00 78.38 284 PRO A C 1
ATOM 2238 O O . PRO A 1 284 ? 8.056 12.756 -12.199 1.00 78.38 284 PRO A O 1
ATOM 2241 N N . ARG A 1 285 ? 7.292 10.732 -12.781 1.00 84.75 285 ARG A N 1
ATOM 2242 C CA . ARG A 1 285 ? 8.577 10.083 -12.508 1.00 84.75 285 ARG A CA 1
ATOM 2243 C C . ARG A 1 285 ? 9.554 10.479 -13.617 1.00 84.75 285 ARG A C 1
ATOM 2245 O O . ARG A 1 285 ? 9.148 10.383 -14.774 1.00 84.75 285 ARG A O 1
ATOM 2252 N N . PRO A 1 286 ? 10.785 10.894 -13.279 1.00 92.44 286 PRO A N 1
ATOM 2253 C CA . PRO A 1 286 ? 11.734 11.383 -14.265 1.00 92.44 286 PRO A CA 1
ATOM 2254 C C . PRO A 1 286 ? 12.122 10.261 -15.231 1.00 92.44 286 PRO A C 1
ATOM 2256 O O . PRO A 1 286 ? 12.299 9.102 -14.823 1.00 92.44 286 PRO A O 1
ATOM 2259 N N . ALA A 1 287 ? 12.190 10.614 -16.507 1.00 96.44 287 ALA A N 1
ATOM 2260 C CA . ALA A 1 287 ? 12.470 9.734 -17.625 1.00 96.44 287 ALA A CA 1
ATOM 2261 C C . ALA A 1 287 ? 13.101 10.557 -18.747 1.00 96.44 287 ALA A C 1
ATOM 2263 O O . ALA A 1 287 ? 12.650 11.668 -19.016 1.00 96.44 287 ALA A O 1
ATOM 2264 N N . LEU A 1 288 ? 14.084 9.971 -19.423 1.00 96.62 288 LEU A N 1
ATOM 2265 C CA . LEU A 1 288 ? 14.683 10.572 -20.610 1.00 96.62 288 LEU A CA 1
ATOM 2266 C C . LEU A 1 288 ? 13.792 10.230 -21.801 1.00 96.62 288 LEU A C 1
ATOM 2268 O O . LEU A 1 288 ? 13.377 9.077 -21.938 1.00 96.62 288 LEU A O 1
ATOM 2272 N N . THR A 1 289 ? 13.477 11.217 -22.627 1.00 94.75 289 THR A N 1
ATOM 2273 C CA . THR A 1 289 ? 12.707 11.035 -23.866 1.00 94.75 289 THR A CA 1
ATOM 2274 C C . THR A 1 289 ? 13.475 11.505 -25.093 1.00 94.75 289 THR A C 1
ATOM 2276 O O . THR A 1 289 ? 13.035 11.240 -26.202 1.00 94.75 289 THR A O 1
ATOM 2279 N N . ASP A 1 290 ? 14.627 12.152 -24.911 1.00 95.69 290 ASP A N 1
ATOM 2280 C CA . ASP A 1 290 ? 15.543 12.437 -26.007 1.00 95.69 290 ASP A CA 1
ATOM 2281 C C . ASP A 1 290 ? 16.347 11.169 -26.389 1.00 95.69 290 ASP A C 1
ATOM 2283 O O . ASP A 1 290 ? 16.857 10.476 -25.497 1.00 95.69 290 ASP A O 1
ATOM 2287 N N . PRO A 1 291 ? 16.455 10.816 -27.686 1.00 96.00 291 PRO A N 1
ATOM 2288 C CA . PRO A 1 291 ? 17.196 9.637 -28.127 1.00 96.00 291 PRO A CA 1
ATOM 2289 C C . PRO A 1 291 ? 18.695 9.643 -27.782 1.00 96.00 291 PRO A C 1
ATOM 2291 O O . PRO A 1 291 ? 19.232 8.583 -27.446 1.00 96.00 291 PRO A O 1
ATOM 2294 N N . ASP A 1 292 ? 19.369 10.793 -27.842 1.00 94.56 292 ASP A N 1
ATOM 2295 C CA . ASP A 1 292 ? 20.816 10.898 -27.623 1.00 94.56 292 ASP A CA 1
ATOM 2296 C C . ASP A 1 292 ? 21.153 10.785 -26.129 1.00 94.56 292 ASP A C 1
ATOM 2298 O O . ASP A 1 292 ? 22.083 10.054 -25.761 1.00 94.56 292 ASP A O 1
ATOM 2302 N N . ASP A 1 293 ? 20.331 11.388 -25.262 1.00 96.50 293 ASP A N 1
ATOM 2303 C CA . ASP A 1 293 ? 20.395 11.210 -23.803 1.00 96.50 293 ASP A CA 1
ATOM 2304 C C . ASP A 1 293 ? 20.194 9.739 -23.396 1.00 96.50 293 ASP A C 1
ATOM 2306 O O . ASP A 1 293 ? 20.883 9.212 -22.512 1.00 96.50 293 ASP A O 1
ATOM 2310 N N . VAL A 1 294 ? 19.257 9.038 -24.048 1.00 97.44 294 VAL A N 1
ATOM 2311 C CA . VAL A 1 294 ? 19.036 7.597 -23.838 1.00 97.44 294 VAL A CA 1
ATOM 2312 C C . VAL A 1 294 ? 20.241 6.788 -24.320 1.00 97.44 294 VAL A C 1
ATOM 2314 O O . VAL A 1 294 ? 20.661 5.855 -23.630 1.00 97.44 294 VAL A O 1
ATOM 2317 N N . GLY A 1 295 ? 20.841 7.158 -25.453 1.00 97.19 295 GLY A N 1
ATOM 2318 C CA . GLY A 1 295 ? 22.095 6.574 -25.924 1.00 97.19 295 GLY A CA 1
ATOM 2319 C C . GLY A 1 295 ? 23.228 6.730 -24.908 1.00 97.19 295 GLY A C 1
ATOM 2320 O O . GLY A 1 295 ? 23.950 5.767 -24.634 1.00 97.19 295 GLY A O 1
ATOM 2321 N N . ASP A 1 296 ? 23.351 7.906 -24.286 1.00 96.88 296 ASP A N 1
ATOM 2322 C CA . ASP A 1 296 ? 24.363 8.167 -23.261 1.00 96.88 296 ASP A CA 1
ATOM 2323 C C . ASP A 1 296 ? 24.129 7.352 -21.987 1.00 96.88 296 ASP A C 1
ATOM 2325 O O . ASP A 1 296 ? 25.051 6.703 -21.485 1.00 96.88 296 ASP A O 1
ATOM 2329 N N . LEU A 1 297 ? 22.878 7.269 -21.524 1.00 97.44 297 LEU A N 1
ATOM 2330 C CA . LEU A 1 297 ? 22.494 6.393 -20.416 1.00 97.44 297 LEU A CA 1
ATOM 2331 C C . LEU A 1 297 ? 22.876 4.932 -20.693 1.00 97.44 297 LEU A C 1
ATOM 2333 O O . LEU A 1 297 ? 23.457 4.274 -19.826 1.00 97.44 297 LEU A O 1
ATOM 2337 N N . MET A 1 298 ? 22.614 4.423 -21.900 1.00 97.62 298 MET A N 1
ATOM 2338 C CA . MET A 1 298 ? 22.979 3.051 -22.264 1.00 97.62 298 MET A CA 1
ATOM 2339 C C . MET A 1 298 ? 24.501 2.840 -22.328 1.00 97.62 298 MET A C 1
ATOM 2341 O O . MET A 1 298 ? 24.976 1.788 -21.891 1.00 97.62 298 MET A O 1
ATOM 2345 N N . ARG A 1 299 ? 25.281 3.835 -22.779 1.00 95.56 299 ARG A N 1
ATOM 2346 C CA . ARG A 1 299 ? 26.757 3.800 -22.723 1.00 95.56 299 ARG A CA 1
ATOM 2347 C C . ARG A 1 299 ? 27.273 3.781 -21.283 1.00 95.56 299 ARG A C 1
ATOM 2349 O O . ARG A 1 299 ? 28.105 2.935 -20.955 1.00 95.56 299 ARG A O 1
ATOM 2356 N N . ARG A 1 300 ? 26.741 4.634 -20.397 1.00 95.00 300 ARG A N 1
ATOM 2357 C CA . ARG A 1 300 ? 27.103 4.645 -18.964 1.00 95.00 300 ARG A CA 1
ATOM 2358 C C . ARG A 1 300 ? 26.767 3.318 -18.279 1.00 95.00 300 ARG A C 1
ATOM 2360 O O . ARG A 1 300 ? 27.575 2.822 -17.499 1.00 95.00 300 ARG A O 1
ATOM 2367 N N . ILE A 1 301 ? 25.626 2.704 -18.607 1.00 95.31 301 ILE A N 1
ATOM 2368 C CA . ILE A 1 301 ? 25.238 1.379 -18.091 1.00 95.31 301 ILE A CA 1
ATOM 2369 C C . ILE A 1 301 ? 26.204 0.280 -18.558 1.00 95.31 301 ILE A C 1
ATOM 2371 O O . ILE A 1 301 ? 26.498 -0.627 -17.781 1.00 95.31 301 ILE A O 1
ATOM 2375 N N . GLU A 1 302 ? 26.708 0.328 -19.794 1.00 91.88 302 GLU A N 1
ATOM 2376 C CA . GLU A 1 302 ? 27.641 -0.678 -20.327 1.00 91.88 302 GLU A CA 1
ATOM 2377 C C . GLU A 1 302 ? 28.923 -0.774 -19.481 1.00 91.88 302 GLU A C 1
ATOM 2379 O O . GLU A 1 302 ? 29.315 -1.863 -19.042 1.00 91.88 302 GLU A O 1
ATOM 2384 N N . VAL A 1 303 ? 29.514 0.385 -19.177 1.00 89.62 303 VAL A N 1
ATOM 2385 C CA . VAL A 1 303 ? 30.752 0.515 -18.390 1.00 89.62 303 VAL A CA 1
ATOM 2386 C C . VAL A 1 303 ? 30.526 0.573 -16.874 1.00 89.62 303 VAL A C 1
ATOM 2388 O O . VAL A 1 303 ? 31.496 0.621 -16.121 1.00 89.62 303 VAL A O 1
ATOM 2391 N N . TYR A 1 304 ? 29.275 0.555 -16.398 1.00 89.31 304 TYR A N 1
ATOM 2392 C CA . TYR A 1 304 ? 28.977 0.593 -14.966 1.00 89.31 304 TYR A CA 1
ATOM 2393 C C . TYR A 1 304 ? 29.439 -0.692 -14.271 1.00 89.31 304 TYR A C 1
ATOM 2395 O O . TYR A 1 304 ? 28.750 -1.716 -14.298 1.00 89.31 304 TYR A O 1
ATOM 2403 N N . ASP A 1 305 ? 30.584 -0.617 -13.597 1.00 77.19 305 ASP A N 1
ATOM 2404 C CA . ASP A 1 305 ? 31.084 -1.684 -12.738 1.00 77.19 305 ASP A CA 1
ATOM 2405 C C . ASP A 1 305 ? 31.059 -1.248 -11.269 1.00 77.19 305 ASP A C 1
ATOM 2407 O O . ASP A 1 305 ? 31.906 -0.505 -10.770 1.00 77.19 305 ASP A O 1
ATOM 2411 N N . ALA A 1 306 ? 30.022 -1.689 -10.558 1.00 64.88 306 ALA A N 1
ATOM 2412 C CA . ALA A 1 306 ? 30.007 -1.626 -9.104 1.00 64.88 306 ALA A CA 1
ATOM 2413 C C . ALA A 1 306 ? 30.909 -2.731 -8.539 1.00 64.88 306 ALA A C 1
ATOM 2415 O O . ALA A 1 306 ? 31.000 -3.800 -9.134 1.00 64.88 306 ALA A O 1
ATOM 2416 N N . LYS A 1 307 ? 31.447 -2.536 -7.326 1.00 60.56 307 LYS A N 1
ATOM 2417 C CA . LYS A 1 307 ? 32.331 -3.475 -6.589 1.00 60.56 307 LYS A CA 1
ATOM 2418 C C . LYS A 1 307 ? 31.807 -4.920 -6.387 1.00 60.56 307 LYS A C 1
ATOM 2420 O O . LYS A 1 307 ? 32.465 -5.712 -5.725 1.00 60.56 307 LYS A O 1
ATOM 2425 N N . ASN A 1 308 ? 30.634 -5.259 -6.923 1.00 55.94 308 ASN A N 1
ATOM 2426 C CA . ASN A 1 308 ? 29.869 -6.474 -6.670 1.00 55.94 308 ASN A CA 1
ATOM 2427 C C . ASN A 1 308 ? 29.509 -7.214 -7.986 1.00 55.94 308 ASN A C 1
ATOM 2429 O O . ASN A 1 308 ? 28.358 -7.596 -8.193 1.00 55.94 308 ASN A O 1
ATOM 2433 N N . GLY A 1 309 ? 30.461 -7.381 -8.911 1.00 58.16 309 GLY A N 1
ATOM 2434 C CA . GLY A 1 309 ? 30.372 -8.395 -9.976 1.00 58.16 309 GLY A CA 1
ATOM 2435 C C . GLY A 1 309 ? 29.245 -8.225 -11.008 1.00 58.16 309 GLY A C 1
ATOM 2436 O O . GLY A 1 309 ? 28.605 -9.199 -11.390 1.00 58.16 309 GLY A O 1
ATOM 2437 N N . GLY A 1 310 ? 28.960 -7.004 -11.471 1.00 83.31 310 GLY A N 1
ATOM 2438 C CA . GLY A 1 310 ? 28.091 -6.770 -12.639 1.00 83.31 310 GLY A CA 1
ATOM 2439 C C . GLY A 1 310 ? 26.576 -7.020 -12.488 1.00 83.31 310 GLY A C 1
ATOM 2440 O O . GLY A 1 310 ? 25.819 -6.571 -13.349 1.00 83.31 310 GLY A O 1
ATOM 2441 N N . LEU A 1 311 ? 26.093 -7.639 -11.403 1.00 90.56 311 LEU A N 1
ATOM 2442 C CA . LEU A 1 311 ? 24.663 -7.927 -11.165 1.00 90.56 311 LEU A CA 1
ATOM 2443 C C . LEU A 1 311 ? 23.753 -6.690 -11.314 1.00 90.56 311 LEU A C 1
ATOM 2445 O O . LEU A 1 311 ? 22.692 -6.748 -11.937 1.00 90.56 311 LEU A O 1
ATOM 2449 N N . VAL A 1 312 ? 24.187 -5.538 -10.790 1.00 93.06 312 VAL A N 1
ATOM 2450 C CA . VAL A 1 312 ? 23.440 -4.268 -10.884 1.00 93.06 312 VAL A CA 1
ATOM 2451 C C . VAL A 1 312 ? 23.400 -3.726 -12.319 1.00 93.06 312 VAL A C 1
ATOM 2453 O O . VAL A 1 312 ? 22.368 -3.211 -12.746 1.00 93.06 312 VAL A O 1
ATOM 2456 N N . ARG A 1 313 ? 24.489 -3.881 -13.086 1.00 94.00 313 ARG A N 1
ATOM 2457 C CA . ARG A 1 313 ? 24.546 -3.513 -14.511 1.00 94.00 313 ARG A CA 1
ATOM 2458 C C . ARG A 1 313 ? 23.566 -4.348 -15.326 1.00 94.00 313 ARG A C 1
ATOM 2460 O O . ARG A 1 313 ? 22.794 -3.796 -16.102 1.00 94.00 313 ARG A O 1
ATOM 2467 N N . TYR A 1 314 ? 23.552 -5.663 -15.125 1.00 95.50 314 TYR A N 1
ATOM 2468 C CA . TYR A 1 314 ? 22.618 -6.544 -15.827 1.00 95.50 314 TYR A CA 1
ATOM 2469 C C . TYR A 1 314 ? 21.156 -6.249 -15.472 1.00 95.50 314 TYR A C 1
ATOM 2471 O O . TYR A 1 314 ? 20.309 -6.287 -16.361 1.00 95.50 314 TYR A O 1
ATOM 2479 N N . ALA A 1 315 ? 20.863 -5.848 -14.231 1.00 96.12 315 ALA A N 1
ATOM 2480 C CA . ALA A 1 315 ? 19.531 -5.379 -13.849 1.00 96.12 315 ALA A CA 1
ATOM 2481 C C . ALA A 1 315 ? 19.129 -4.072 -14.558 1.00 96.12 315 ALA A C 1
ATOM 2483 O O . ALA A 1 315 ? 17.995 -3.950 -15.016 1.00 96.12 315 ALA A O 1
ATOM 2484 N N . LEU A 1 316 ? 20.051 -3.110 -14.698 1.00 96.81 316 LEU A N 1
ATOM 2485 C CA . LEU A 1 316 ? 19.816 -1.873 -15.457 1.00 96.81 316 LEU A CA 1
ATOM 2486 C C . LEU A 1 316 ? 19.578 -2.147 -16.952 1.00 96.81 316 LEU A C 1
ATOM 2488 O O . LEU A 1 316 ? 18.667 -1.572 -17.542 1.00 96.81 316 LEU A O 1
ATOM 2492 N N . LYS A 1 317 ? 20.328 -3.076 -17.557 1.00 97.25 317 LYS A N 1
ATOM 2493 C CA . LYS A 1 317 ? 20.085 -3.490 -18.947 1.00 97.25 317 LYS A CA 1
ATOM 2494 C C . LYS A 1 317 ? 18.753 -4.224 -19.110 1.00 97.25 317 LYS A C 1
ATOM 2496 O O . LYS A 1 317 ? 17.995 -3.909 -20.022 1.00 97.25 317 LYS A O 1
ATOM 2501 N N . LEU A 1 318 ? 18.434 -5.174 -18.227 1.00 97.75 318 LEU A N 1
ATOM 2502 C CA . LEU A 1 318 ? 17.181 -5.925 -18.322 1.00 97.75 318 LEU A CA 1
ATOM 2503 C C . LEU A 1 318 ? 15.950 -5.051 -18.066 1.00 97.75 318 LEU A C 1
ATOM 2505 O O . LEU A 1 318 ? 14.956 -5.256 -18.754 1.00 97.75 318 LEU A O 1
ATOM 2509 N N . ILE A 1 319 ? 15.984 -4.054 -17.169 1.00 97.75 319 ILE A N 1
ATOM 2510 C CA . ILE A 1 319 ? 14.831 -3.147 -17.013 1.00 97.75 319 ILE A CA 1
ATOM 2511 C C . ILE A 1 319 ? 14.613 -2.263 -18.246 1.00 97.75 319 ILE A C 1
ATOM 2513 O O . ILE A 1 319 ? 13.464 -2.044 -18.629 1.00 97.75 319 ILE A O 1
ATOM 2517 N N . ALA A 1 320 ? 15.695 -1.812 -18.892 1.00 97.94 320 ALA A N 1
ATOM 2518 C CA . ALA A 1 320 ? 15.627 -1.057 -20.140 1.00 97.94 320 ALA A CA 1
ATOM 2519 C C . ALA A 1 320 ? 15.027 -1.905 -21.273 1.00 97.94 320 ALA A C 1
ATOM 2521 O O . ALA A 1 320 ? 14.106 -1.461 -21.953 1.00 97.94 320 ALA A O 1
ATOM 2522 N N . LEU A 1 321 ? 15.496 -3.148 -21.428 1.00 98.25 321 LEU A N 1
ATOM 2523 C CA . LEU A 1 321 ? 15.048 -4.069 -22.476 1.00 98.25 321 LEU A CA 1
ATOM 2524 C C . LEU A 1 321 ? 13.617 -4.578 -22.267 1.00 98.25 321 LEU A C 1
ATOM 2526 O O . LEU A 1 321 ? 12.843 -4.599 -23.213 1.00 98.25 321 LEU A O 1
ATOM 2530 N N . THR A 1 322 ? 13.267 -5.015 -21.053 1.00 97.12 322 THR A N 1
ATOM 2531 C CA . THR A 1 322 ? 11.999 -5.727 -20.779 1.00 97.12 322 THR A CA 1
ATOM 2532 C C . THR A 1 322 ? 10.811 -4.802 -20.496 1.00 97.12 322 THR A C 1
ATOM 2534 O O . THR A 1 322 ? 9.664 -5.246 -20.537 1.00 97.12 322 THR A O 1
ATOM 2537 N N . MET A 1 323 ? 11.067 -3.522 -20.198 1.00 95.06 323 MET A N 1
ATOM 2538 C CA . MET A 1 323 ? 10.064 -2.520 -19.807 1.00 95.06 323 MET A CA 1
ATOM 2539 C C . MET A 1 323 ? 9.230 -2.892 -18.564 1.00 95.06 323 MET A C 1
ATOM 2541 O O . MET A 1 323 ? 8.179 -2.299 -18.314 1.00 95.06 323 MET A O 1
ATOM 2545 N N . VAL A 1 324 ? 9.649 -3.856 -17.744 1.00 95.25 324 VAL A N 1
ATOM 2546 C CA . VAL A 1 324 ? 8.925 -4.241 -16.515 1.00 95.25 324 VAL A CA 1
ATOM 2547 C C . VAL A 1 324 ? 9.107 -3.210 -15.400 1.00 95.25 324 VAL A C 1
ATOM 2549 O O . VAL A 1 324 ? 9.963 -2.324 -15.458 1.00 95.25 324 VAL A O 1
ATOM 2552 N N . ARG A 1 325 ? 8.289 -3.269 -14.346 1.00 94.50 325 ARG A N 1
ATOM 2553 C CA . ARG A 1 325 ? 8.433 -2.351 -13.204 1.00 94.50 325 ARG A CA 1
ATOM 2554 C C . ARG A 1 325 ? 9.665 -2.743 -12.373 1.00 94.50 325 ARG A C 1
ATOM 2556 O O . ARG A 1 325 ? 9.917 -3.931 -12.198 1.00 94.50 325 ARG A O 1
ATOM 2563 N N . PRO A 1 326 ? 10.371 -1.785 -11.733 1.00 94.56 326 PRO A N 1
ATOM 2564 C CA . PRO A 1 326 ? 11.515 -2.098 -10.865 1.00 94.56 326 PRO A CA 1
ATOM 2565 C C . PRO A 1 326 ? 11.211 -3.139 -9.782 1.00 94.56 326 PRO A C 1
ATOM 2567 O O . PRO A 1 326 ? 12.049 -3.980 -9.481 1.00 94.56 326 PRO A O 1
ATOM 2570 N N . GLY A 1 327 ? 9.994 -3.090 -9.226 1.00 92.25 327 GLY A N 1
ATOM 2571 C CA . GLY A 1 327 ? 9.503 -4.033 -8.220 1.00 92.25 327 GLY A CA 1
ATOM 2572 C C . GLY A 1 327 ? 9.244 -5.448 -8.747 1.00 92.25 327 GLY A C 1
ATOM 2573 O O . GLY A 1 327 ? 9.337 -6.386 -7.964 1.00 92.25 327 GLY A O 1
ATOM 2574 N N . GLU A 1 328 ? 8.944 -5.588 -10.041 1.00 94.75 328 GLU A N 1
ATOM 2575 C CA . GLU A 1 328 ? 8.781 -6.875 -10.729 1.00 94.75 328 GLU A CA 1
ATOM 2576 C C . GLU A 1 328 ? 10.173 -7.465 -11.008 1.00 94.75 328 GLU A C 1
ATOM 2578 O O . GLU A 1 328 ? 10.477 -8.547 -10.518 1.00 94.75 328 GLU A O 1
ATOM 2583 N N . LEU A 1 329 ? 11.077 -6.699 -11.639 1.00 96.31 329 LEU A N 1
ATOM 2584 C CA . LEU A 1 329 ? 12.440 -7.158 -11.950 1.00 96.31 329 LEU A CA 1
ATOM 2585 C C . LEU A 1 329 ? 13.244 -7.590 -10.720 1.00 96.31 329 LEU A C 1
ATOM 2587 O O . LEU A 1 329 ? 13.879 -8.639 -10.732 1.00 96.31 329 LEU A O 1
ATOM 2591 N N . ARG A 1 330 ? 13.218 -6.809 -9.634 1.00 94.19 330 ARG A N 1
ATOM 2592 C CA . ARG A 1 330 ? 13.974 -7.155 -8.417 1.00 94.19 330 ARG A CA 1
ATOM 2593 C C . ARG A 1 330 ? 13.457 -8.412 -7.704 1.00 94.19 330 ARG A C 1
ATOM 2595 O O . ARG A 1 330 ? 14.141 -8.905 -6.817 1.00 94.19 330 ARG A O 1
ATOM 2602 N N . LEU A 1 331 ? 12.231 -8.847 -8.008 1.00 94.19 331 LEU A N 1
ATOM 2603 C CA . LEU A 1 331 ? 11.581 -10.041 -7.456 1.00 94.19 331 LEU A CA 1
ATOM 2604 C C . LEU A 1 331 ? 11.479 -11.168 -8.496 1.00 94.19 331 LEU A C 1
ATOM 2606 O O . LEU A 1 331 ? 10.784 -12.150 -8.235 1.00 94.19 331 LEU A O 1
ATOM 2610 N N . ALA A 1 332 ? 12.137 -11.020 -9.647 1.00 95.94 332 ALA A N 1
ATOM 2611 C CA . ALA A 1 332 ? 12.179 -12.028 -10.692 1.00 95.94 332 ALA A CA 1
ATOM 2612 C C . ALA A 1 332 ? 12.883 -13.291 -10.174 1.00 95.94 332 ALA A C 1
ATOM 2614 O O . ALA A 1 332 ? 13.951 -13.199 -9.559 1.00 95.94 332 ALA A O 1
ATOM 2615 N N . GLU A 1 333 ? 12.287 -14.455 -10.404 1.00 95.88 333 GLU A N 1
ATOM 2616 C CA . GLU A 1 333 ? 12.827 -15.758 -9.993 1.00 95.88 333 GLU A CA 1
ATOM 2617 C C . GLU A 1 333 ? 13.251 -16.554 -11.227 1.00 95.88 333 GLU A C 1
ATOM 2619 O O . GLU A 1 333 ? 12.591 -16.468 -12.259 1.00 95.88 333 GLU A O 1
ATOM 2624 N N . TRP A 1 334 ? 14.323 -17.350 -11.146 1.00 95.31 334 TRP A N 1
ATOM 2625 C CA . TRP A 1 334 ? 14.805 -18.114 -12.312 1.00 95.31 334 TRP A CA 1
ATOM 2626 C C . TRP A 1 334 ? 13.748 -19.065 -12.891 1.00 95.31 334 TRP A C 1
ATOM 2628 O O . TRP A 1 334 ? 13.711 -19.271 -14.099 1.00 95.31 334 TRP A O 1
ATOM 2638 N N . ALA A 1 335 ? 12.855 -19.587 -12.046 1.00 95.25 335 ALA A N 1
ATOM 2639 C CA . ALA A 1 335 ? 11.743 -20.450 -12.448 1.00 95.25 335 ALA A CA 1
ATOM 2640 C C . ALA A 1 335 ? 10.645 -19.740 -13.273 1.00 95.25 335 ALA A C 1
ATOM 2642 O O . ALA A 1 335 ? 9.755 -20.405 -13.793 1.00 95.25 335 ALA A O 1
ATOM 2643 N N . GLU A 1 336 ? 10.677 -18.408 -13.391 1.00 95.75 336 GLU A N 1
ATOM 2644 C CA . GLU A 1 336 ? 9.720 -17.634 -14.197 1.00 95.75 336 GLU A CA 1
ATOM 2645 C C . GLU A 1 336 ? 10.149 -17.489 -15.669 1.00 95.75 336 GLU A C 1
ATOM 2647 O O . GLU A 1 336 ? 9.358 -17.024 -16.492 1.00 95.75 336 GLU A O 1
ATOM 2652 N N . PHE A 1 337 ? 11.396 -17.842 -16.004 1.00 96.50 337 PHE A N 1
ATOM 2653 C CA . PHE A 1 337 ? 11.978 -17.657 -17.334 1.00 96.50 337 PHE A CA 1
ATOM 2654 C C . PHE A 1 337 ? 11.960 -18.962 -18.130 1.00 96.50 337 PHE A C 1
ATOM 2656 O O . PHE A 1 337 ? 12.720 -19.890 -17.858 1.00 96.50 337 PHE A O 1
ATOM 2663 N N . ASP A 1 338 ? 11.139 -18.991 -19.175 1.00 93.94 338 ASP A N 1
ATOM 2664 C CA . ASP A 1 338 ? 11.211 -19.988 -20.233 1.00 93.94 338 ASP A CA 1
ATOM 2665 C C . ASP A 1 338 ? 12.170 -19.477 -21.318 1.00 93.94 338 ASP A C 1
ATOM 2667 O O . ASP A 1 338 ? 11.788 -18.793 -22.273 1.00 93.94 338 ASP A O 1
ATOM 2671 N N . GLU A 1 339 ? 13.461 -19.768 -21.140 1.00 93.38 339 GLU A N 1
ATOM 2672 C CA . GLU A 1 339 ? 14.513 -19.361 -22.080 1.00 93.38 339 GLU A CA 1
ATOM 2673 C C . GLU A 1 339 ? 14.356 -20.035 -23.463 1.00 93.38 339 GLU A C 1
ATOM 2675 O O . GLU A 1 339 ? 14.802 -19.474 -24.467 1.00 93.38 339 GLU A O 1
ATOM 2680 N N . ALA A 1 340 ? 13.675 -21.189 -23.545 1.00 92.12 340 ALA A N 1
ATOM 2681 C CA . ALA A 1 340 ? 13.440 -21.917 -24.793 1.00 92.12 340 ALA A CA 1
ATOM 2682 C C . ALA A 1 340 ? 12.346 -21.251 -25.645 1.00 92.12 340 ALA A C 1
ATOM 2684 O O . ALA A 1 340 ? 12.568 -20.966 -26.824 1.00 92.12 340 ALA A O 1
ATOM 2685 N N . ASN A 1 341 ? 11.203 -20.921 -25.035 1.00 91.56 341 ASN A N 1
ATOM 2686 C CA . ASN A 1 341 ? 10.116 -20.173 -25.677 1.00 91.56 341 ASN A CA 1
ATOM 2687 C C . ASN A 1 341 ? 10.342 -18.649 -25.672 1.00 91.56 341 ASN A C 1
ATOM 2689 O O . ASN A 1 341 ? 9.551 -17.900 -26.247 1.00 91.56 341 ASN A O 1
ATOM 2693 N N . ARG A 1 342 ? 11.451 -18.184 -25.076 1.00 95.88 342 ARG A N 1
ATOM 2694 C CA . ARG A 1 342 ? 11.850 -16.770 -24.965 1.00 95.88 342 ARG A CA 1
ATOM 2695 C C . ARG A 1 342 ? 10.792 -15.922 -24.257 1.00 95.88 342 ARG A C 1
ATOM 2697 O O . ARG A 1 342 ? 10.490 -14.807 -24.686 1.00 95.88 342 ARG A O 1
ATOM 2704 N N . ALA A 1 343 ? 10.243 -16.447 -23.168 1.00 94.94 343 ALA A N 1
ATOM 2705 C CA . ALA A 1 343 ? 9.190 -15.815 -22.390 1.00 94.94 343 ALA A CA 1
ATOM 2706 C C . ALA A 1 343 ? 9.585 -15.703 -20.912 1.00 94.94 343 ALA A C 1
ATOM 2708 O O . ALA A 1 343 ? 10.212 -16.594 -20.346 1.00 94.94 343 ALA A O 1
ATOM 2709 N N . TRP A 1 344 ? 9.189 -14.609 -20.267 1.00 96.38 344 TRP A N 1
ATOM 2710 C CA . TRP A 1 344 ? 9.224 -14.467 -18.812 1.00 96.38 344 TRP A CA 1
ATOM 2711 C C . TRP A 1 344 ? 7.798 -14.285 -18.296 1.00 96.38 344 TRP A C 1
ATOM 2713 O O . TRP A 1 344 ? 7.142 -13.292 -18.610 1.00 96.38 344 TRP A O 1
ATOM 2723 N N . LEU A 1 345 ? 7.303 -15.250 -17.523 1.00 93.94 345 LEU A N 1
ATOM 2724 C CA . LEU A 1 345 ? 5.956 -15.227 -16.961 1.00 93.94 345 LEU A CA 1
ATOM 2725 C C . LEU A 1 345 ? 5.971 -14.620 -15.556 1.00 93.94 345 LEU A C 1
ATOM 2727 O O . LEU A 1 345 ? 6.376 -15.271 -14.598 1.00 93.94 345 LEU A O 1
ATOM 2731 N N . ILE A 1 346 ? 5.474 -13.392 -15.417 1.00 92.06 346 ILE A N 1
ATOM 2732 C CA . ILE A 1 346 ? 5.329 -12.722 -14.120 1.00 92.06 346 ILE A CA 1
ATOM 2733 C C . ILE A 1 346 ? 3.960 -13.083 -13.517 1.00 92.06 346 ILE A C 1
ATOM 2735 O O . ILE A 1 346 ? 2.933 -12.675 -14.076 1.00 92.06 346 ILE A O 1
ATOM 2739 N N . PRO A 1 347 ? 3.896 -13.796 -12.374 1.00 87.56 347 PRO A N 1
ATOM 2740 C CA . PRO A 1 347 ? 2.629 -14.231 -11.792 1.00 87.56 347 PRO A CA 1
ATOM 2741 C C . PRO A 1 347 ? 1.759 -13.069 -11.301 1.00 87.56 347 PRO A C 1
ATOM 2743 O O . PRO A 1 347 ? 2.257 -12.072 -10.762 1.00 87.56 347 PRO A O 1
ATOM 2746 N N . ALA A 1 348 ? 0.439 -13.246 -11.374 1.00 85.25 348 ALA A N 1
ATOM 2747 C CA . ALA A 1 348 ? -0.577 -12.297 -10.916 1.00 85.25 348 ALA A CA 1
ATOM 2748 C C . ALA A 1 348 ? -0.342 -11.756 -9.490 1.00 85.25 348 ALA A C 1
ATOM 2750 O O . ALA A 1 348 ? -0.683 -10.609 -9.195 1.00 85.25 348 ALA A O 1
ATOM 2751 N N . GLU A 1 349 ? 0.264 -12.547 -8.600 1.00 83.88 349 GLU A N 1
ATOM 2752 C CA . GLU A 1 349 ? 0.588 -12.146 -7.224 1.00 83.88 349 GLU A CA 1
ATOM 2753 C C . GLU A 1 349 ? 1.664 -11.052 -7.135 1.00 83.88 349 GLU A C 1
ATOM 2755 O O . GLU A 1 349 ? 1.612 -10.199 -6.240 1.00 83.88 349 GLU A O 1
ATOM 2760 N N . LYS A 1 350 ? 2.620 -11.051 -8.073 1.00 84.00 350 LYS A N 1
ATOM 2761 C CA . LYS A 1 350 ? 3.664 -10.021 -8.207 1.00 84.00 350 LYS A CA 1
ATOM 2762 C C . LYS A 1 350 ? 3.160 -8.814 -9.006 1.00 84.00 350 LYS A C 1
ATOM 2764 O O . LYS A 1 350 ? 3.632 -7.693 -8.800 1.00 84.00 350 LYS A O 1
ATOM 2769 N N . MET A 1 351 ? 2.155 -9.012 -9.861 1.00 83.81 351 MET A N 1
ATOM 2770 C CA . MET A 1 351 ? 1.594 -7.977 -10.726 1.00 83.81 351 MET A CA 1
ATOM 2771 C C . MET A 1 351 ? 0.645 -7.014 -10.004 1.00 83.81 351 MET A C 1
ATOM 2773 O O . MET A 1 351 ? -0.327 -7.390 -9.347 1.00 83.81 351 MET A O 1
ATOM 2777 N N . LYS A 1 352 ? 0.843 -5.707 -10.231 1.00 74.94 352 LYS A N 1
ATOM 2778 C CA . LYS A 1 352 ? -0.011 -4.636 -9.672 1.00 74.94 352 LYS A CA 1
ATOM 2779 C C . LYS A 1 352 ? -1.504 -4.806 -10.004 1.00 74.94 352 LYS A C 1
ATOM 2781 O O . LYS A 1 352 ? -2.348 -4.378 -9.217 1.00 74.94 352 LYS A O 1
ATOM 2786 N N . MET A 1 353 ? -1.817 -5.374 -11.170 1.00 73.69 353 MET A N 1
ATOM 2787 C CA . MET A 1 353 ? -3.185 -5.516 -11.681 1.00 73.69 353 MET A CA 1
ATOM 2788 C C . MET A 1 353 ? -3.847 -6.862 -11.349 1.00 73.69 353 MET A C 1
ATOM 2790 O O . MET A 1 353 ? -5.046 -6.976 -11.582 1.00 73.69 353 MET A O 1
ATOM 2794 N N . ARG A 1 354 ? -3.116 -7.822 -10.754 1.00 75.31 354 ARG A N 1
ATOM 2795 C CA . ARG A 1 354 ? -3.584 -9.192 -10.451 1.00 75.31 354 ARG A CA 1
ATOM 2796 C C . ARG A 1 354 ? -4.024 -10.027 -11.663 1.00 75.31 354 ARG A C 1
ATOM 2798 O O . ARG A 1 354 ? -4.788 -10.971 -11.502 1.00 75.31 354 ARG A O 1
ATOM 2805 N N . ASP A 1 355 ? -3.496 -9.690 -12.832 1.00 77.06 355 ASP A N 1
ATOM 2806 C CA . ASP A 1 355 ? -3.497 -10.538 -14.024 1.00 77.06 355 ASP A CA 1
ATOM 2807 C C . ASP A 1 355 ? -2.046 -11.021 -14.226 1.00 77.06 355 ASP A C 1
ATOM 2809 O O . ASP A 1 355 ? -1.123 -10.247 -13.942 1.00 77.06 355 ASP A O 1
ATOM 2813 N N . ASP A 1 356 ? -1.836 -12.255 -14.696 1.00 83.62 356 ASP A N 1
ATOM 2814 C CA . ASP A 1 356 ? -0.506 -12.732 -15.113 1.00 83.62 356 ASP A CA 1
ATOM 2815 C C . ASP A 1 356 ? 0.034 -11.874 -16.267 1.00 83.62 356 ASP A C 1
ATOM 2817 O O . ASP A 1 356 ? -0.735 -11.352 -17.082 1.00 83.62 356 ASP A O 1
ATOM 2821 N N . HIS A 1 357 ? 1.357 -11.736 -16.361 1.00 89.56 357 HIS A N 1
ATOM 2822 C CA . HIS A 1 357 ? 1.995 -10.974 -17.430 1.00 89.56 357 HIS A CA 1
ATOM 2823 C C . HIS A 1 357 ? 3.192 -11.714 -18.016 1.00 89.56 357 HIS A C 1
ATOM 2825 O O . HIS A 1 357 ? 4.264 -11.776 -17.425 1.00 89.56 357 HIS A O 1
ATOM 2831 N N . GLU A 1 358 ? 2.990 -12.253 -19.210 1.00 91.06 358 GLU A N 1
ATOM 2832 C CA . GLU A 1 358 ? 4.015 -12.911 -20.010 1.00 91.06 358 GLU A CA 1
ATOM 2833 C C . GLU A 1 358 ? 4.775 -11.870 -20.843 1.00 91.06 358 GLU A C 1
ATOM 2835 O O . GLU A 1 358 ? 4.149 -11.098 -21.573 1.00 91.06 358 GLU A O 1
ATOM 2840 N N . VAL A 1 359 ? 6.102 -11.819 -20.731 1.00 94.81 359 VAL A N 1
ATOM 2841 C CA . VAL A 1 359 ? 7.008 -10.836 -21.351 1.00 94.81 359 VAL A CA 1
ATOM 2842 C C . VAL A 1 359 ? 7.892 -11.528 -22.398 1.00 94.81 359 VAL A C 1
ATOM 2844 O O . VAL A 1 359 ? 8.692 -12.383 -22.018 1.00 94.81 359 VAL A O 1
ATOM 2847 N N . PRO A 1 360 ? 7.814 -11.159 -23.693 1.00 96.50 360 PRO A N 1
ATOM 2848 C CA . PRO A 1 360 ? 8.757 -11.640 -24.699 1.00 96.50 360 PRO A CA 1
ATOM 2849 C C . PRO A 1 360 ? 10.189 -11.177 -24.416 1.00 96.50 360 PRO A C 1
ATOM 2851 O O . PRO A 1 360 ? 10.426 -10.012 -24.085 1.00 96.50 360 PRO A O 1
ATOM 2854 N N . LEU A 1 361 ? 11.148 -12.079 -24.605 1.00 97.81 361 LEU A N 1
ATOM 2855 C CA . LEU A 1 361 ? 12.574 -11.841 -24.404 1.00 97.81 361 LEU A CA 1
ATOM 2856 C C . LEU A 1 361 ? 13.278 -11.674 -25.756 1.00 97.81 361 LEU A C 1
ATOM 2858 O O . LEU A 1 361 ? 13.267 -12.568 -26.603 1.00 97.81 361 LEU A O 1
ATOM 2862 N N . SER A 1 362 ? 13.927 -10.526 -25.948 1.00 98.44 362 SER A N 1
ATOM 2863 C CA . SER A 1 362 ? 14.804 -10.284 -27.096 1.00 98.44 362 SER A CA 1
ATOM 2864 C C . SER A 1 362 ? 16.098 -11.100 -27.004 1.00 98.44 362 SER A C 1
ATOM 2866 O O . SER A 1 362 ? 16.496 -11.555 -25.926 1.00 98.44 362 SER A O 1
ATOM 2868 N N . ARG A 1 363 ? 16.817 -11.232 -28.127 1.00 98.56 363 ARG A N 1
ATOM 2869 C CA . ARG A 1 363 ? 18.156 -11.855 -28.179 1.00 98.56 363 ARG A CA 1
ATOM 2870 C C . ARG A 1 363 ? 19.107 -11.244 -27.138 1.00 98.56 363 ARG A C 1
ATOM 2872 O O . ARG A 1 363 ? 19.828 -11.968 -26.457 1.00 98.56 363 ARG A O 1
ATOM 2879 N N . GLN A 1 364 ? 19.056 -9.923 -26.974 1.00 98.56 364 GLN A N 1
ATOM 2880 C CA . GLN A 1 364 ? 19.826 -9.156 -25.997 1.00 98.56 364 GLN A CA 1
ATOM 2881 C C . GLN A 1 364 ? 19.462 -9.525 -24.552 1.00 98.56 364 GLN A C 1
ATOM 2883 O O . GLN A 1 364 ? 20.354 -9.667 -23.716 1.00 98.56 364 GLN A O 1
ATOM 2888 N N . ALA A 1 365 ? 18.171 -9.710 -24.249 1.00 98.31 365 ALA A N 1
ATOM 2889 C CA . ALA A 1 365 ? 17.724 -10.119 -22.919 1.00 98.31 365 ALA A CA 1
ATOM 2890 C C . ALA A 1 365 ? 18.230 -11.529 -22.570 1.00 98.31 365 ALA A C 1
ATOM 2892 O O . ALA A 1 365 ? 18.811 -11.716 -21.502 1.00 98.31 365 ALA A O 1
ATOM 2893 N N . LEU A 1 366 ? 18.114 -12.488 -23.496 1.00 98.44 366 LEU A N 1
ATOM 2894 C CA . LEU A 1 366 ? 18.641 -13.852 -23.334 1.00 98.44 366 LEU A CA 1
ATOM 2895 C C . LEU A 1 366 ? 20.169 -13.860 -23.144 1.00 98.44 366 LEU A C 1
ATOM 2897 O O . LEU A 1 366 ? 20.688 -14.541 -22.261 1.00 98.44 366 LEU A O 1
ATOM 2901 N N . ALA A 1 367 ? 20.901 -13.035 -23.901 1.00 97.94 367 ALA A N 1
ATOM 2902 C CA . ALA A 1 367 ? 22.347 -12.877 -23.734 1.00 97.94 367 ALA A CA 1
ATOM 2903 C C . ALA A 1 367 ? 22.740 -12.311 -22.351 1.00 97.94 367 ALA A C 1
ATOM 2905 O O . ALA A 1 367 ? 23.842 -12.576 -21.867 1.00 97.94 367 ALA A O 1
ATOM 2906 N N . ILE A 1 368 ? 21.856 -11.552 -21.692 1.00 96.44 368 ILE A N 1
ATOM 2907 C CA . ILE A 1 368 ? 22.058 -11.103 -20.308 1.00 96.44 368 ILE A CA 1
ATOM 2908 C C . ILE A 1 368 ? 21.711 -12.211 -19.307 1.00 96.44 368 ILE A C 1
ATOM 2910 O O . ILE A 1 368 ? 22.461 -12.379 -18.349 1.00 96.44 368 ILE A O 1
ATOM 2914 N N . LEU A 1 369 ? 20.650 -12.997 -19.527 1.00 97.00 369 LEU A N 1
ATOM 2915 C CA . LEU A 1 369 ? 20.330 -14.162 -18.683 1.00 97.00 369 LEU A CA 1
ATOM 2916 C C . LEU A 1 369 ? 21.488 -15.169 -18.666 1.00 97.00 369 LEU A C 1
ATOM 2918 O O . LEU A 1 369 ? 21.949 -15.558 -17.594 1.00 97.00 369 LEU A O 1
ATOM 2922 N N . SER A 1 370 ? 22.058 -15.476 -19.833 1.00 96.12 370 SER A N 1
ATOM 2923 C CA . SER A 1 370 ? 23.258 -16.313 -19.956 1.00 96.12 370 SER A CA 1
ATOM 2924 C C . SER A 1 370 ? 24.448 -15.767 -19.148 1.00 96.12 370 SER A C 1
ATOM 2926 O O . SER A 1 370 ? 25.133 -16.531 -18.473 1.00 96.12 370 SER A O 1
ATOM 2928 N N . LYS A 1 37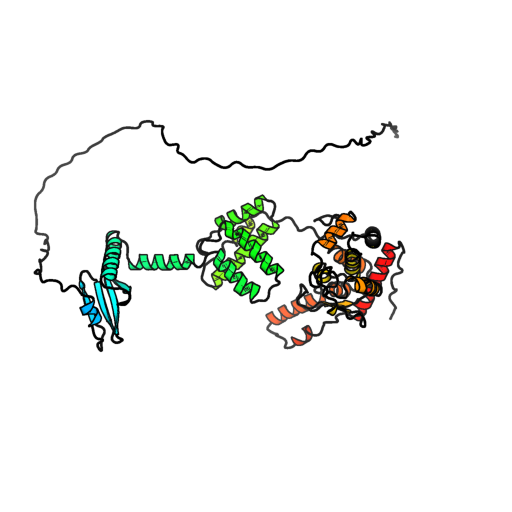1 ? 24.659 -14.440 -19.126 1.00 94.00 371 LYS A N 1
ATOM 2929 C CA . LYS A 1 371 ? 25.711 -13.783 -18.319 1.00 94.00 371 LYS A CA 1
ATOM 2930 C C . LYS A 1 371 ? 25.385 -13.682 -16.823 1.00 94.00 371 LYS A C 1
ATOM 2932 O O . LYS A 1 371 ? 26.302 -13.541 -16.018 1.00 94.00 371 LYS A O 1
ATOM 2937 N N . LEU A 1 372 ? 24.108 -13.743 -16.444 1.00 92.94 372 LEU A N 1
ATOM 2938 C CA . LEU A 1 372 ? 23.651 -13.789 -15.052 1.00 92.94 372 LEU A CA 1
ATOM 2939 C C . LEU A 1 372 ? 23.732 -15.199 -14.457 1.00 92.94 372 LEU A C 1
ATOM 2941 O O . LEU A 1 372 ? 23.962 -15.330 -13.256 1.00 92.94 372 LEU A O 1
ATOM 2945 N N . ARG A 1 373 ? 23.585 -16.251 -15.273 1.00 92.88 373 ARG A N 1
ATOM 2946 C CA . ARG A 1 373 ? 23.538 -17.643 -14.799 1.00 92.88 373 ARG A CA 1
ATOM 2947 C C . ARG A 1 373 ? 24.752 -18.048 -13.937 1.00 92.88 373 ARG A C 1
ATOM 2949 O O . ARG A 1 373 ? 24.518 -18.646 -12.891 1.00 92.88 373 ARG A O 1
ATOM 2956 N N . PRO A 1 374 ? 26.009 -17.676 -14.264 1.00 91.75 374 PRO A N 1
ATOM 2957 C CA . PRO A 1 374 ? 27.165 -17.964 -13.407 1.00 91.75 374 PRO A CA 1
ATOM 2958 C C . PRO A 1 374 ? 27.220 -17.148 -12.105 1.00 91.75 374 PRO A C 1
ATOM 2960 O O . PRO A 1 374 ? 27.985 -17.497 -11.213 1.00 91.75 374 PRO A O 1
ATOM 2963 N N . LEU A 1 375 ? 26.460 -16.050 -12.003 1.00 89.50 375 LEU A N 1
ATOM 2964 C CA . LEU A 1 375 ? 26.495 -15.119 -10.866 1.00 89.50 375 LEU A CA 1
ATOM 2965 C C . LEU A 1 375 ? 25.411 -15.414 -9.825 1.00 89.50 375 LEU A C 1
ATOM 2967 O O . LEU A 1 375 ? 25.652 -15.248 -8.636 1.00 89.50 375 LEU A O 1
ATOM 2971 N N . SER A 1 376 ? 24.217 -15.808 -10.274 1.00 91.88 376 SER A N 1
ATOM 2972 C CA . SER A 1 376 ? 23.04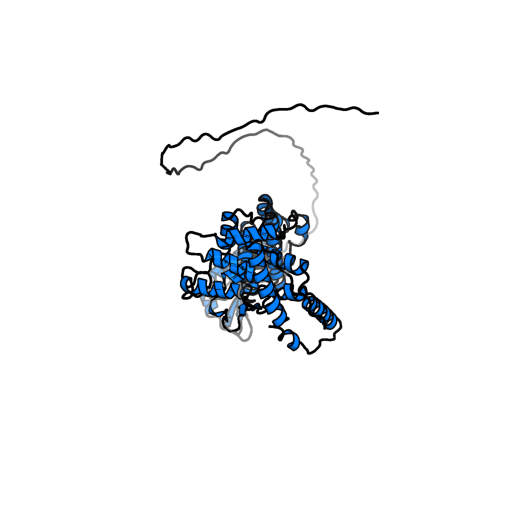3 -15.999 -9.410 1.00 91.88 376 SER A CA 1
ATOM 2973 C C . SER A 1 376 ? 22.180 -17.207 -9.790 1.00 91.88 376 SER A C 1
ATOM 2975 O O . SER A 1 376 ? 21.110 -17.380 -9.218 1.00 91.88 376 SER A O 1
ATOM 2977 N N . GLY A 1 377 ? 22.604 -18.056 -10.735 1.00 90.31 377 GLY A N 1
ATOM 2978 C CA . GLY A 1 377 ? 21.815 -19.192 -11.242 1.00 90.31 377 GLY A CA 1
ATOM 2979 C C . GLY A 1 377 ? 21.591 -20.350 -10.261 1.00 90.31 377 GLY A C 1
ATOM 2980 O O . GLY A 1 377 ? 20.807 -21.242 -10.576 1.00 90.31 377 GLY A O 1
ATOM 2981 N N . GLN A 1 378 ? 22.278 -20.339 -9.113 1.00 89.56 378 GLN A N 1
ATOM 2982 C CA . GLN A 1 378 ? 22.041 -21.222 -7.958 1.00 89.56 378 GLN A CA 1
ATOM 2983 C C . GLN A 1 378 ? 20.986 -20.639 -6.997 1.00 89.56 378 GLN A C 1
ATOM 2985 O O . GLN A 1 378 ? 20.302 -21.380 -6.297 1.00 89.56 378 GLN A O 1
ATOM 2990 N N . CYS A 1 379 ? 20.847 -19.310 -6.965 1.00 92.12 379 CYS A N 1
ATOM 2991 C CA . CYS A 1 379 ? 19.931 -18.606 -6.076 1.00 92.12 379 CYS A CA 1
ATOM 2992 C C . CYS A 1 379 ? 18.491 -18.691 -6.595 1.00 92.12 379 CYS A C 1
ATOM 2994 O O . CYS A 1 379 ? 18.239 -18.922 -7.778 1.00 92.12 379 CYS A O 1
ATOM 2996 N N . ARG A 1 380 ? 17.517 -18.389 -5.735 1.00 93.62 380 ARG A N 1
ATOM 2997 C CA . ARG A 1 380 ? 16.108 -18.310 -6.137 1.00 93.62 380 ARG A CA 1
ATOM 2998 C C . ARG A 1 380 ? 15.829 -17.129 -7.075 1.00 93.62 380 ARG A C 1
ATOM 3000 O O . ARG A 1 380 ? 15.143 -17.268 -8.090 1.00 93.62 380 ARG A O 1
ATOM 3007 N N . TYR A 1 381 ? 16.334 -15.950 -6.712 1.00 95.25 381 TYR A N 1
ATOM 3008 C CA . TYR A 1 381 ? 16.076 -14.701 -7.431 1.00 95.25 381 TYR A CA 1
ATOM 3009 C C . TYR A 1 381 ? 17.169 -14.388 -8.453 1.00 95.25 381 TYR A C 1
ATOM 3011 O O . TYR A 1 381 ? 18.357 -14.519 -8.168 1.00 95.25 381 TYR A O 1
ATOM 3019 N N . LEU A 1 382 ? 16.757 -13.841 -9.599 1.00 94.50 382 LEU A N 1
ATOM 3020 C CA . LEU A 1 382 ? 17.641 -13.430 -10.695 1.00 94.50 382 LEU A CA 1
ATOM 3021 C C . LEU A 1 382 ? 18.721 -12.432 -10.240 1.00 94.50 382 LEU A C 1
ATOM 3023 O O . LEU A 1 382 ? 19.856 -12.456 -10.713 1.00 94.50 382 LEU A O 1
ATOM 3027 N N . PHE A 1 383 ? 18.361 -11.561 -9.292 1.00 93.31 383 PHE A N 1
ATOM 3028 C CA . PHE A 1 383 ? 19.229 -10.530 -8.730 1.00 93.31 383 PHE A CA 1
ATOM 3029 C C . PHE A 1 383 ? 19.402 -10.719 -7.227 1.00 93.31 383 PHE A C 1
ATOM 3031 O O . PHE A 1 383 ? 18.767 -10.032 -6.420 1.00 93.31 383 PHE A O 1
ATOM 3038 N N . SER A 1 384 ? 20.281 -11.645 -6.865 1.00 90.62 384 SER A N 1
ATOM 3039 C CA . SER A 1 384 ? 20.635 -11.959 -5.486 1.00 90.62 384 SER A CA 1
ATOM 3040 C C . SER A 1 384 ? 22.142 -12.166 -5.329 1.00 90.62 384 SER A C 1
ATOM 3042 O O . SER A 1 384 ? 22.829 -12.434 -6.311 1.00 90.62 384 SER A O 1
ATOM 3044 N N . TYR A 1 385 ? 22.627 -12.002 -4.097 1.00 80.19 385 TYR A N 1
ATOM 3045 C CA . TYR A 1 385 ? 23.974 -12.389 -3.657 1.00 80.19 385 TYR A CA 1
ATOM 3046 C C . TYR A 1 385 ? 23.935 -13.488 -2.577 1.00 80.19 385 TYR A C 1
ATOM 3048 O O . TYR A 1 385 ? 24.955 -14.122 -2.341 1.00 80.19 385 TYR A O 1
ATOM 3056 N N . ASP A 1 386 ? 22.773 -13.703 -1.945 1.00 77.25 386 ASP A N 1
ATOM 3057 C CA . ASP A 1 386 ? 22.538 -14.646 -0.848 1.00 77.25 386 ASP A CA 1
ATOM 3058 C C . ASP A 1 386 ? 21.195 -15.340 -1.139 1.00 77.25 386 ASP A C 1
ATOM 3060 O O . ASP A 1 386 ? 20.185 -14.644 -1.227 1.00 77.25 386 ASP A O 1
ATOM 3064 N N . ASP A 1 387 ? 21.168 -16.668 -1.287 1.00 71.88 387 ASP A N 1
ATOM 3065 C CA . ASP A 1 387 ? 20.176 -17.472 -2.043 1.00 71.88 387 ASP A CA 1
ATOM 3066 C C . ASP A 1 387 ? 18.700 -17.012 -2.093 1.00 71.88 387 ASP A C 1
ATOM 3068 O O . ASP A 1 387 ? 18.068 -17.102 -3.151 1.00 71.88 387 ASP A O 1
ATOM 3072 N N . ASP A 1 388 ? 18.148 -16.494 -0.990 1.00 80.88 388 ASP A N 1
ATOM 3073 C CA . ASP A 1 388 ? 16.745 -16.070 -0.842 1.00 80.88 388 ASP A CA 1
ATOM 3074 C C . ASP A 1 388 ? 16.531 -14.546 -0.650 1.00 80.88 388 ASP A C 1
ATOM 3076 O O . ASP A 1 388 ? 15.413 -14.094 -0.373 1.00 80.88 388 ASP A O 1
ATOM 3080 N N . VAL A 1 389 ? 17.565 -13.708 -0.805 1.00 90.56 389 VAL A N 1
ATOM 3081 C CA . VAL A 1 389 ? 17.475 -12.248 -0.603 1.00 90.56 389 VAL A CA 1
ATOM 3082 C C . VAL A 1 389 ? 17.453 -11.491 -1.942 1.00 90.56 389 VAL A C 1
ATOM 3084 O O . VAL A 1 389 ? 18.489 -11.353 -2.596 1.00 90.56 389 VAL A O 1
ATOM 3087 N N . PRO A 1 390 ? 16.307 -10.923 -2.368 1.00 92.50 390 PRO A N 1
ATOM 3088 C CA . PRO A 1 390 ? 16.222 -10.153 -3.608 1.00 92.50 390 PRO A CA 1
ATOM 3089 C C . PRO A 1 390 ? 16.818 -8.742 -3.473 1.00 92.50 390 PRO A C 1
ATOM 3091 O O . PRO A 1 390 ? 16.532 -8.027 -2.503 1.00 92.50 390 PRO A O 1
ATOM 3094 N N . MET A 1 391 ? 17.541 -8.287 -4.506 1.00 92.06 391 MET A N 1
ATOM 3095 C CA . MET A 1 391 ? 18.114 -6.936 -4.662 1.00 92.06 391 MET A CA 1
ATOM 3096 C C . MET A 1 391 ? 17.216 -5.829 -4.088 1.00 92.06 391 MET A C 1
ATOM 3098 O O . MET A 1 391 ? 16.020 -5.793 -4.359 1.00 92.06 391 MET A O 1
ATOM 3102 N N . SER A 1 392 ? 17.759 -4.875 -3.323 1.00 91.62 392 SER A N 1
ATOM 3103 C CA . SER A 1 392 ? 16.940 -3.824 -2.687 1.00 91.62 392 SER A CA 1
ATOM 3104 C C . SER A 1 392 ? 16.190 -2.922 -3.688 1.00 91.62 392 SER A C 1
ATOM 3106 O O . SER A 1 392 ? 16.708 -2.590 -4.752 1.00 91.62 392 SER A O 1
ATOM 3108 N N . ASP A 1 393 ? 14.996 -2.450 -3.310 1.00 88.56 393 ASP A N 1
ATOM 3109 C CA . ASP A 1 393 ? 14.134 -1.564 -4.124 1.00 88.56 393 ASP A CA 1
ATOM 3110 C C . ASP A 1 393 ? 14.835 -0.273 -4.595 1.00 88.56 393 ASP A C 1
ATOM 3112 O O . ASP A 1 393 ? 14.562 0.248 -5.673 1.00 88.56 393 ASP A O 1
ATOM 3116 N N . ASN A 1 394 ? 15.802 0.220 -3.815 1.00 91.44 394 ASN A N 1
ATOM 3117 C CA . ASN A 1 394 ? 16.542 1.445 -4.116 1.00 91.44 394 ASN A CA 1
ATOM 3118 C C . ASN A 1 394 ? 17.883 1.189 -4.838 1.00 91.44 394 ASN A C 1
ATOM 3120 O O . ASN A 1 394 ? 18.624 2.138 -5.077 1.00 91.44 394 ASN A O 1
ATOM 3124 N N . THR A 1 395 ? 18.246 -0.059 -5.163 1.00 93.38 395 THR A N 1
ATOM 3125 C CA . THR A 1 395 ? 19.561 -0.367 -5.760 1.00 93.38 395 THR A CA 1
ATOM 3126 C C . THR A 1 395 ? 19.726 0.275 -7.140 1.00 93.38 395 THR A C 1
ATOM 3128 O O . THR A 1 395 ? 20.725 0.951 -7.372 1.00 93.38 395 THR A O 1
ATOM 3131 N N . LEU A 1 396 ? 18.727 0.161 -8.022 1.00 94.62 396 LEU A N 1
ATOM 3132 C CA . LEU A 1 396 ? 18.788 0.742 -9.372 1.00 94.62 396 LEU A CA 1
ATOM 3133 C C . LEU A 1 396 ? 18.864 2.281 -9.338 1.00 94.62 396 LEU A C 1
ATOM 3135 O O . LEU A 1 396 ? 19.703 2.873 -10.008 1.00 94.62 396 LEU A O 1
ATOM 3139 N N . ASN A 1 397 ? 18.070 2.939 -8.484 1.00 95.69 397 ASN A N 1
ATOM 3140 C CA . ASN A 1 397 ? 18.127 4.400 -8.306 1.00 95.69 397 ASN A CA 1
ATOM 3141 C C . ASN A 1 397 ? 19.400 4.880 -7.582 1.00 95.69 397 ASN A C 1
ATOM 3143 O O . ASN A 1 397 ? 19.762 6.050 -7.677 1.00 95.69 397 ASN A O 1
ATOM 3147 N N . LYS A 1 398 ? 20.087 4.022 -6.815 1.00 94.25 398 LYS A N 1
ATOM 3148 C CA . LYS A 1 398 ? 21.436 4.328 -6.311 1.00 94.25 398 LYS A CA 1
ATOM 3149 C C . LYS A 1 398 ? 22.456 4.286 -7.448 1.00 94.25 398 LYS A C 1
ATOM 3151 O O . LYS A 1 398 ? 23.246 5.212 -7.552 1.00 94.25 398 LYS A O 1
ATOM 3156 N N . ALA A 1 399 ? 22.402 3.267 -8.306 1.00 94.00 399 ALA A N 1
ATOM 3157 C CA . ALA A 1 399 ? 23.302 3.135 -9.451 1.00 94.00 399 ALA A CA 1
ATOM 3158 C C . ALA A 1 399 ? 23.141 4.283 -10.464 1.00 94.00 399 ALA A C 1
ATOM 3160 O O . ALA A 1 399 ? 24.133 4.895 -10.841 1.00 94.00 399 ALA A O 1
ATOM 3161 N N . LEU A 1 400 ? 21.903 4.652 -10.817 1.00 95.56 400 LEU A N 1
ATOM 3162 C CA . LEU A 1 400 ? 21.620 5.805 -11.688 1.00 95.56 400 LEU A CA 1
ATOM 3163 C C . LEU A 1 400 ? 22.220 7.114 -11.142 1.00 95.56 400 LEU A C 1
ATOM 3165 O O . LEU A 1 400 ? 22.881 7.830 -11.887 1.00 95.56 400 LEU A O 1
ATOM 3169 N N . ARG A 1 401 ? 22.092 7.376 -9.833 1.00 95.19 401 ARG A N 1
ATOM 3170 C CA . ARG A 1 401 ? 22.720 8.546 -9.189 1.00 95.19 401 ARG A CA 1
ATOM 3171 C C . ARG A 1 401 ? 24.247 8.491 -9.163 1.00 95.19 401 ARG A C 1
ATOM 3173 O O . ARG A 1 401 ? 24.879 9.533 -9.247 1.00 95.19 401 ARG A O 1
ATOM 3180 N N . ILE A 1 402 ? 24.847 7.302 -9.059 1.00 92.75 402 ILE A N 1
ATOM 3181 C CA . ILE A 1 402 ? 26.307 7.135 -9.180 1.00 92.75 402 ILE A CA 1
ATOM 3182 C C . ILE A 1 402 ? 26.769 7.445 -10.615 1.00 92.75 402 ILE A C 1
ATOM 3184 O O . ILE A 1 402 ? 27.836 8.018 -10.792 1.00 92.75 402 ILE A O 1
ATOM 3188 N N . MET A 1 403 ? 25.948 7.141 -11.626 1.00 92.75 403 MET A N 1
ATOM 3189 C CA . MET A 1 403 ? 26.186 7.515 -13.030 1.00 92.75 403 MET A CA 1
ATOM 3190 C C . MET A 1 403 ? 25.845 8.984 -13.356 1.00 92.75 403 MET A C 1
ATOM 3192 O O . MET A 1 403 ? 25.973 9.390 -14.511 1.00 92.75 403 MET A O 1
ATOM 3196 N N . GLY A 1 404 ? 25.438 9.781 -12.360 1.00 93.38 404 GLY A N 1
ATOM 3197 C CA . GLY A 1 404 ? 25.206 11.225 -12.474 1.00 93.38 404 GLY A CA 1
ATOM 3198 C C . GLY A 1 404 ? 23.748 11.673 -12.609 1.00 93.38 404 GLY A C 1
ATOM 3199 O O . GLY A 1 404 ? 23.513 12.869 -12.524 1.00 93.38 404 GLY A O 1
ATOM 3200 N N . TYR A 1 405 ? 22.779 10.763 -12.762 1.00 95.75 405 TYR A N 1
ATOM 3201 C CA . TYR A 1 405 ? 21.378 11.134 -13.017 1.00 95.75 405 TYR A CA 1
ATOM 3202 C C . TYR A 1 405 ? 20.603 11.490 -11.745 1.00 95.75 405 TYR A C 1
ATOM 3204 O O . TYR A 1 405 ? 20.582 10.702 -10.787 1.00 95.75 405 TYR A O 1
ATOM 3212 N N . ASP A 1 406 ? 19.859 12.600 -11.752 1.00 93.50 406 ASP A N 1
ATOM 3213 C CA . ASP A 1 406 ? 18.879 12.860 -10.699 1.00 93.50 406 ASP A CA 1
ATOM 3214 C C . ASP A 1 406 ? 17.640 11.960 -10.852 1.00 93.50 406 ASP A C 1
ATOM 3216 O O . ASP A 1 406 ? 16.829 12.074 -11.770 1.00 93.50 406 ASP A O 1
ATOM 3220 N N . THR A 1 407 ? 17.474 11.066 -9.878 1.00 93.44 407 THR A N 1
ATOM 3221 C CA . THR A 1 407 ? 16.319 10.159 -9.752 1.00 93.44 407 THR A CA 1
ATOM 3222 C C . THR A 1 407 ? 15.132 10.774 -8.989 1.00 93.44 407 THR A C 1
ATOM 3224 O O . THR A 1 407 ? 14.133 10.086 -8.747 1.00 93.44 407 THR A O 1
ATOM 3227 N N . GLY A 1 408 ? 15.258 12.025 -8.537 1.00 87.75 408 GLY A N 1
ATOM 3228 C CA . GLY A 1 408 ? 14.288 12.752 -7.724 1.00 87.75 408 GLY A CA 1
ATOM 3229 C C . GLY A 1 408 ? 13.063 13.278 -8.490 1.00 87.75 408 GLY A C 1
ATOM 3230 O O . GLY A 1 408 ? 12.971 13.177 -9.713 1.00 87.75 408 GLY A O 1
ATOM 3231 N N . PRO A 1 409 ? 12.056 13.831 -7.785 1.00 80.62 409 PRO A N 1
ATOM 3232 C CA . PRO A 1 409 ? 10.882 14.416 -8.428 1.00 80.62 409 PRO A CA 1
ATOM 3233 C C . PRO A 1 409 ? 11.258 15.672 -9.229 1.00 80.62 409 PRO A C 1
ATOM 3235 O O . PRO A 1 409 ? 11.477 16.726 -8.641 1.00 80.62 409 PRO A O 1
ATOM 3238 N N . GLY A 1 410 ? 11.239 15.585 -10.560 1.00 81.06 410 GLY A N 1
ATOM 3239 C CA . GLY A 1 410 ? 11.699 16.662 -11.449 1.00 81.06 410 GLY A CA 1
ATOM 3240 C C . GLY A 1 410 ? 13.168 16.557 -11.879 1.00 81.06 410 GLY A C 1
ATOM 3241 O O . GLY A 1 410 ? 13.658 17.495 -12.493 1.00 81.06 410 GLY A O 1
ATOM 3242 N N . GLY A 1 411 ? 13.843 15.443 -11.567 1.00 89.31 411 GLY A N 1
ATOM 3243 C CA . GLY A 1 411 ? 15.152 15.102 -12.127 1.00 89.31 411 GLY A CA 1
ATOM 3244 C C . GLY A 1 411 ? 15.075 14.543 -13.555 1.00 89.31 411 GLY A C 1
ATOM 3245 O O . GLY A 1 411 ? 14.055 14.669 -14.234 1.00 89.31 411 GLY A O 1
ATOM 3246 N N . GLU A 1 412 ? 16.139 13.871 -13.990 1.00 93.56 412 GLU A N 1
ATOM 3247 C CA . GLU A 1 412 ? 16.345 13.433 -15.380 1.00 93.56 412 GLU A CA 1
ATOM 3248 C C . GLU A 1 412 ? 15.869 11.992 -15.625 1.00 93.56 412 GLU A C 1
ATOM 3250 O O . GLU A 1 412 ? 15.075 11.728 -16.527 1.00 93.56 412 GLU A O 1
ATOM 3255 N N . HIS A 1 413 ? 16.304 11.033 -14.795 1.00 97.00 413 HIS A N 1
ATOM 3256 C CA . HIS A 1 413 ? 15.980 9.618 -14.991 1.00 97.00 413 HIS A CA 1
ATOM 3257 C C . HIS A 1 413 ? 15.902 8.832 -13.681 1.00 97.00 413 HIS A C 1
ATOM 3259 O O . HIS A 1 413 ? 16.764 8.936 -12.814 1.00 97.00 413 HIS A O 1
ATOM 3265 N N . CYS A 1 414 ? 14.909 7.949 -13.554 1.00 96.62 414 CYS A N 1
ATOM 3266 C CA . CYS A 1 414 ? 14.840 6.954 -12.478 1.00 96.62 414 CYS A CA 1
ATOM 3267 C C . CYS A 1 414 ? 14.624 5.540 -13.027 1.00 96.62 414 CYS A C 1
ATOM 3269 O O . CYS A 1 414 ? 14.266 5.361 -14.181 1.00 96.62 414 CYS A O 1
ATOM 3271 N N . ALA A 1 415 ? 14.742 4.506 -12.194 1.00 96.00 415 ALA A N 1
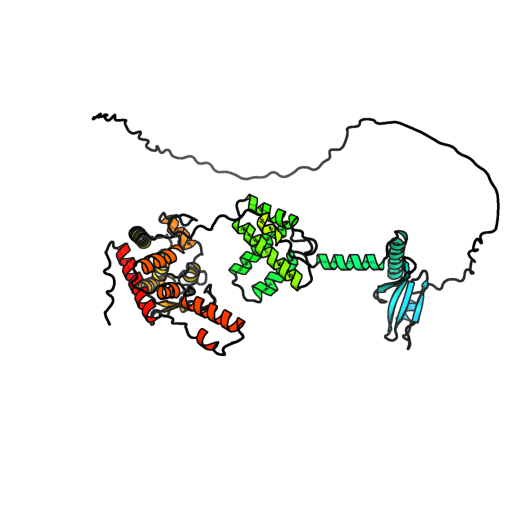ATOM 3272 C CA . ALA A 1 415 ? 14.570 3.115 -12.625 1.00 96.00 415 ALA A CA 1
ATOM 3273 C C . ALA A 1 415 ? 13.162 2.802 -13.174 1.00 96.00 415 ALA A C 1
ATOM 3275 O O . ALA A 1 415 ? 12.972 1.831 -13.896 1.00 96.00 415 ALA A O 1
ATOM 3276 N N . HIS A 1 416 ? 12.148 3.602 -12.834 1.00 94.56 416 HIS A N 1
ATOM 3277 C CA . HIS A 1 416 ? 10.834 3.506 -13.479 1.00 94.56 416 HIS A CA 1
ATOM 3278 C C . HIS A 1 416 ? 10.753 4.310 -14.786 1.00 94.56 416 HIS A C 1
ATOM 3280 O O . HIS A 1 416 ? 9.860 4.056 -15.588 1.00 94.56 416 HIS A O 1
ATOM 3286 N N . GLY A 1 417 ? 11.668 5.261 -14.978 1.00 96.00 417 GLY A N 1
ATOM 3287 C CA . GLY A 1 417 ? 11.796 6.123 -16.144 1.00 96.00 417 GLY A CA 1
ATOM 3288 C C . GLY A 1 417 ? 11.986 5.333 -17.430 1.00 96.00 417 GLY A C 1
ATOM 3289 O O . GLY A 1 417 ? 11.262 5.613 -18.372 1.00 96.00 417 GLY A O 1
ATOM 3290 N N . PHE A 1 418 ? 12.794 4.263 -17.425 1.00 97.38 418 PHE A N 1
ATOM 3291 C CA . PHE A 1 418 ? 12.938 3.322 -18.553 1.00 97.38 418 PHE A CA 1
ATOM 3292 C C . PHE A 1 418 ? 11.609 2.905 -19.203 1.00 97.38 418 PHE A C 1
ATOM 3294 O O . PHE A 1 418 ? 11.528 2.772 -20.420 1.00 97.38 418 PHE A O 1
ATOM 3301 N N . ARG A 1 419 ? 10.544 2.733 -18.406 1.00 95.12 419 ARG A N 1
ATOM 3302 C CA . ARG A 1 419 ? 9.208 2.400 -18.921 1.00 95.12 419 ARG A CA 1
ATOM 3303 C C . ARG A 1 419 ? 8.551 3.559 -19.651 1.00 95.12 419 ARG A C 1
ATOM 3305 O O . ARG A 1 419 ? 7.935 3.339 -20.684 1.00 95.12 419 ARG A O 1
ATOM 3312 N N . SER A 1 420 ? 8.654 4.764 -19.098 1.00 94.62 420 SER A N 1
ATOM 3313 C CA . SER A 1 420 ? 8.159 5.979 -19.744 1.00 94.62 420 SER A CA 1
ATOM 3314 C C . SER A 1 420 ? 8.966 6.275 -21.009 1.00 94.62 420 SER A C 1
ATOM 3316 O O . SER A 1 420 ? 8.366 6.512 -22.040 1.00 94.62 420 SER A O 1
ATOM 3318 N N . THR A 1 421 ? 10.298 6.160 -20.954 1.00 97.06 421 THR A N 1
ATOM 3319 C CA . THR A 1 421 ? 11.220 6.273 -22.095 1.00 97.06 421 THR A CA 1
ATOM 3320 C C . THR A 1 421 ? 10.810 5.355 -23.245 1.00 97.06 421 THR A C 1
ATOM 3322 O O . THR A 1 421 ? 10.572 5.834 -24.349 1.00 97.06 421 THR A O 1
ATOM 3325 N N . ALA A 1 422 ? 10.660 4.051 -22.981 1.00 96.50 422 ALA A N 1
ATOM 3326 C CA . ALA A 1 422 ? 10.225 3.086 -23.989 1.00 96.50 422 ALA A CA 1
ATOM 3327 C C . ALA A 1 422 ? 8.816 3.405 -24.514 1.00 96.50 422 ALA A C 1
ATOM 3329 O O . ALA A 1 422 ? 8.589 3.391 -25.719 1.00 96.50 422 ALA A O 1
ATOM 3330 N N . SER A 1 423 ? 7.881 3.745 -23.618 1.00 94.69 423 SER A N 1
ATOM 3331 C CA . SER A 1 423 ? 6.514 4.120 -23.987 1.00 94.69 423 SER A CA 1
ATOM 3332 C C . SER A 1 423 ? 6.476 5.335 -24.912 1.00 94.69 423 SER A C 1
ATOM 3334 O O . SER A 1 423 ? 5.754 5.304 -25.900 1.00 94.69 423 SER A O 1
ATOM 3336 N N . THR A 1 424 ? 7.222 6.393 -24.598 1.00 95.00 424 THR A N 1
ATOM 3337 C CA . THR A 1 424 ? 7.275 7.622 -25.394 1.00 95.00 424 THR A CA 1
ATOM 3338 C C . THR A 1 424 ? 7.897 7.338 -26.757 1.00 95.00 424 THR A C 1
ATOM 3340 O O . THR A 1 424 ? 7.206 7.462 -27.763 1.00 95.00 424 THR A O 1
ATOM 3343 N N . LEU A 1 425 ? 9.135 6.831 -26.790 1.00 96.38 425 LEU A N 1
ATOM 3344 C CA . LEU A 1 425 ? 9.881 6.639 -28.037 1.00 96.38 425 LEU A CA 1
ATOM 3345 C C . LEU A 1 425 ? 9.203 5.654 -29.006 1.00 96.38 425 LEU A C 1
ATOM 3347 O O . LEU A 1 425 ? 9.207 5.888 -30.211 1.00 96.38 425 LEU A O 1
ATOM 3351 N N . LEU A 1 426 ? 8.579 4.577 -28.509 1.00 95.56 426 LEU A N 1
ATOM 3352 C CA . LEU A 1 426 ? 7.878 3.612 -29.372 1.00 95.56 426 LEU A CA 1
ATOM 3353 C C . LEU A 1 426 ? 6.551 4.149 -29.929 1.00 95.56 426 LEU A C 1
ATOM 3355 O O . LEU A 1 426 ? 6.177 3.782 -31.042 1.00 95.56 426 LEU A O 1
ATOM 3359 N N . ASN A 1 427 ? 5.840 5.005 -29.184 1.00 93.88 427 ASN A N 1
ATOM 3360 C CA . ASN A 1 427 ? 4.633 5.660 -29.702 1.00 93.88 427 ASN A CA 1
ATOM 3361 C C . ASN A 1 427 ? 4.982 6.806 -30.667 1.00 93.88 427 ASN A C 1
ATOM 3363 O O . ASN A 1 427 ? 4.258 7.009 -31.637 1.00 93.88 427 ASN A O 1
ATOM 3367 N N . GLU A 1 428 ? 6.088 7.520 -30.438 1.00 93.19 428 GLU A N 1
ATOM 3368 C CA . GLU A 1 428 ? 6.596 8.561 -31.344 1.00 93.19 428 GLU A CA 1
ATOM 3369 C C . GLU A 1 428 ? 7.111 7.984 -32.672 1.00 93.19 428 GLU A C 1
ATOM 3371 O O . GLU A 1 428 ? 6.891 8.590 -33.718 1.00 93.19 428 GLU A O 1
ATOM 3376 N N . GLU A 1 429 ? 7.726 6.794 -32.667 1.00 92.75 429 GLU A N 1
ATOM 3377 C CA . GLU A 1 429 ? 8.130 6.103 -33.903 1.00 92.75 429 GLU A CA 1
ATOM 3378 C C . GLU A 1 429 ? 6.925 5.616 -34.736 1.00 92.75 429 GLU A C 1
ATOM 3380 O O . GLU A 1 429 ? 7.009 5.523 -35.960 1.00 92.75 429 GLU A O 1
ATOM 3385 N N . GLY A 1 430 ? 5.794 5.279 -34.101 1.00 89.44 430 GLY A N 1
ATOM 3386 C CA . GLY A 1 430 ? 4.566 4.857 -34.795 1.00 89.44 430 GLY A CA 1
ATOM 3387 C C . GLY A 1 430 ? 4.655 3.517 -35.551 1.00 89.44 430 GLY A C 1
ATOM 3388 O O . GLY A 1 430 ? 3.730 3.152 -36.287 1.00 89.44 430 GLY A O 1
ATOM 3389 N N . ALA A 1 431 ? 5.747 2.764 -35.373 1.00 90.31 431 ALA A N 1
ATOM 3390 C CA . ALA A 1 431 ? 5.968 1.456 -35.998 1.00 90.31 431 ALA A CA 1
ATOM 3391 C C . ALA A 1 431 ? 5.023 0.355 -35.469 1.00 90.31 431 ALA A C 1
ATOM 3393 O O . ALA A 1 431 ? 4.785 -0.638 -36.158 1.00 90.31 431 ALA A O 1
ATOM 3394 N N . PHE A 1 432 ? 4.459 0.541 -34.271 1.00 91.94 432 PHE A N 1
ATOM 3395 C CA . PHE A 1 432 ? 3.537 -0.385 -33.608 1.00 91.94 432 PHE A CA 1
ATOM 3396 C C . PHE A 1 432 ? 2.284 0.352 -33.121 1.00 91.94 432 PHE A C 1
ATOM 3398 O O . PHE A 1 432 ? 2.326 1.551 -32.856 1.00 91.94 432 PHE A O 1
ATOM 3405 N N . ASP A 1 433 ? 1.170 -0.369 -32.980 1.00 87.94 433 ASP A N 1
ATOM 3406 C CA . ASP A 1 433 ? -0.049 0.173 -32.371 1.00 87.94 433 ASP A CA 1
ATOM 3407 C C . ASP A 1 433 ? 0.173 0.440 -30.867 1.00 87.94 433 ASP A C 1
ATOM 3409 O O . ASP A 1 433 ? 0.773 -0.373 -30.155 1.00 87.94 433 ASP A O 1
ATOM 3413 N N . GLY A 1 434 ? -0.320 1.577 -30.369 1.00 85.75 434 GLY A N 1
ATOM 3414 C CA . GLY A 1 434 ? -0.180 1.977 -28.969 1.00 85.75 434 GLY A CA 1
ATOM 3415 C C . GLY A 1 434 ? -0.775 0.973 -27.971 1.00 85.75 434 GLY A C 1
ATOM 3416 O O . GLY A 1 434 ? -0.209 0.793 -26.891 1.00 85.75 434 GLY A O 1
ATOM 3417 N N . ASP A 1 435 ? -1.843 0.244 -28.323 1.00 84.88 435 ASP A N 1
ATOM 3418 C CA . ASP A 1 435 ? -2.400 -0.809 -27.459 1.00 84.88 435 ASP A CA 1
ATOM 3419 C C . ASP A 1 435 ? -1.442 -2.024 -27.341 1.00 84.88 435 ASP A C 1
ATOM 3421 O O . ASP A 1 435 ? -1.466 -2.717 -26.318 1.00 84.88 435 ASP A O 1
ATOM 3425 N N . VAL A 1 436 ? -0.522 -2.246 -28.296 1.00 88.31 436 VAL A N 1
ATOM 3426 C CA . VAL A 1 436 ? 0.566 -3.247 -28.180 1.00 88.31 436 VAL A CA 1
ATOM 3427 C C . VAL A 1 436 ? 1.608 -2.787 -27.157 1.00 88.31 436 VAL A C 1
ATOM 3429 O O . VAL A 1 436 ? 2.020 -3.579 -26.302 1.00 88.31 436 VAL A O 1
ATOM 3432 N N . VAL A 1 437 ? 1.993 -1.504 -27.193 1.00 90.50 437 VAL A N 1
ATOM 3433 C CA . VAL A 1 437 ? 2.925 -0.888 -26.226 1.00 90.50 437 VAL A CA 1
ATOM 3434 C C . VAL A 1 437 ? 2.325 -0.915 -24.813 1.00 90.50 437 VAL A C 1
ATOM 3436 O O . VAL A 1 437 ? 2.962 -1.368 -23.860 1.00 90.50 437 VAL A O 1
ATOM 3439 N N . GLU A 1 438 ? 1.061 -0.518 -24.663 1.00 87.88 438 GLU A N 1
ATOM 3440 C CA . GLU A 1 438 ? 0.349 -0.536 -23.380 1.00 87.88 438 GLU A CA 1
ATOM 3441 C C . GLU A 1 438 ? 0.131 -1.969 -22.848 1.00 87.88 438 GLU A C 1
ATOM 3443 O O . GLU A 1 438 ? 0.227 -2.202 -21.636 1.00 87.88 438 GLU A O 1
ATOM 3448 N N . SER A 1 439 ? -0.091 -2.951 -23.732 1.00 86.75 439 SER A N 1
ATOM 3449 C CA . SER A 1 439 ? -0.145 -4.378 -23.377 1.00 86.75 439 SER A CA 1
ATOM 3450 C C . SER A 1 439 ? 1.213 -4.889 -22.872 1.00 86.75 439 SER A C 1
ATOM 3452 O O . SER A 1 439 ? 1.278 -5.528 -21.817 1.00 86.75 439 SER A O 1
ATOM 3454 N N . GLN A 1 440 ? 2.319 -4.521 -23.536 1.00 91.62 440 GLN A N 1
ATOM 3455 C CA . GLN A 1 440 ? 3.682 -4.805 -23.065 1.00 91.62 440 GLN A CA 1
ATOM 3456 C C . GLN A 1 440 ? 3.976 -4.171 -21.700 1.00 91.62 440 GLN A C 1
ATOM 3458 O O . GLN A 1 440 ? 4.672 -4.755 -20.876 1.00 91.62 440 GLN A O 1
ATOM 3463 N N . LEU A 1 441 ? 3.405 -3.005 -21.411 1.00 88.69 441 LEU A N 1
ATOM 3464 C CA . LEU A 1 441 ? 3.535 -2.353 -20.112 1.00 88.69 441 LEU A CA 1
ATOM 3465 C C . LEU A 1 441 ? 2.609 -2.961 -19.035 1.00 88.69 441 LEU A C 1
ATOM 3467 O O . LEU A 1 441 ? 2.630 -2.500 -17.885 1.00 88.69 441 LEU A O 1
ATOM 3471 N N . ALA A 1 442 ? 1.802 -3.981 -19.343 1.00 82.69 442 ALA A N 1
ATOM 3472 C CA . ALA A 1 442 ? 0.731 -4.483 -18.476 1.00 82.69 442 ALA A CA 1
ATOM 3473 C C . ALA A 1 442 ? -0.157 -3.342 -17.946 1.00 82.69 442 ALA A C 1
ATOM 3475 O O . ALA A 1 442 ? -0.484 -3.263 -16.752 1.00 82.69 442 ALA A O 1
ATOM 3476 N N . HIS A 1 443 ? -0.462 -2.382 -18.816 1.00 80.56 443 HIS A N 1
ATOM 3477 C CA . HIS A 1 443 ? -1.472 -1.368 -18.578 1.00 80.56 443 HIS A CA 1
ATOM 3478 C C . HIS A 1 443 ? -2.842 -1.897 -19.024 1.00 80.56 443 HIS A C 1
ATOM 3480 O O . HIS A 1 443 ? -2.978 -2.977 -19.596 1.00 80.56 443 HIS A O 1
ATOM 3486 N N . SER A 1 444 ? -3.909 -1.176 -18.679 1.00 64.19 444 SER A N 1
ATOM 3487 C CA . SER A 1 444 ? -5.218 -1.477 -19.264 1.00 64.19 444 SER A CA 1
ATOM 3488 C C . SER A 1 444 ? -5.289 -0.774 -20.612 1.00 64.19 444 SER A C 1
ATOM 3490 O O . SER A 1 444 ? -5.382 0.451 -20.621 1.00 64.19 444 SER A O 1
ATOM 3492 N N . THR A 1 445 ? -5.257 -1.544 -21.700 1.00 63.47 445 THR A N 1
ATOM 3493 C CA . THR A 1 445 ? -5.478 -1.056 -23.072 1.00 63.47 445 THR A CA 1
ATOM 3494 C C . THR A 1 445 ? -6.778 -0.259 -23.171 1.00 63.47 445 THR A C 1
ATOM 3496 O O . THR A 1 445 ? -7.709 -0.472 -22.374 1.00 63.47 445 THR A O 1
ATOM 3499 N N . GLU A 1 446 ? -6.879 0.659 -24.134 1.00 60.16 446 GLU A N 1
ATOM 3500 C CA . GLU A 1 446 ? -8.142 1.373 -24.361 1.00 60.16 446 GLU A CA 1
ATOM 3501 C C . GLU A 1 446 ? -9.254 0.401 -24.749 1.00 60.16 446 GLU A C 1
ATOM 3503 O O . GLU A 1 446 ? -10.391 0.555 -24.294 1.00 60.16 446 GLU A O 1
ATOM 3508 N N . GLU A 1 447 ? -8.924 -0.690 -25.444 1.00 59.16 447 GLU A N 1
ATOM 3509 C CA . GLU A 1 447 ? -9.869 -1.775 -25.685 1.00 59.16 447 GLU A CA 1
ATOM 3510 C C . GLU A 1 447 ? -10.407 -2.407 -24.379 1.00 59.16 447 GLU A C 1
ATOM 3512 O O . GLU A 1 447 ? -11.624 -2.554 -24.209 1.00 59.16 447 GLU A O 1
ATOM 3517 N N . LYS A 1 448 ? -9.534 -2.712 -23.403 1.00 60.31 448 LYS A N 1
ATOM 3518 C CA . LYS A 1 448 ? -9.916 -3.278 -22.090 1.00 60.31 448 LYS A CA 1
ATOM 3519 C C . LYS A 1 448 ? -10.696 -2.263 -21.240 1.00 60.31 448 LYS A C 1
ATOM 3521 O O . LYS A 1 448 ? -11.604 -2.657 -20.504 1.00 60.31 448 LYS A O 1
ATOM 3526 N N . LYS A 1 449 ? -10.413 -0.958 -21.362 1.00 63.53 449 LYS A N 1
ATOM 3527 C CA . LYS A 1 449 ? -11.197 0.125 -20.729 1.00 63.53 449 LYS A CA 1
ATOM 3528 C C . LYS A 1 449 ? -12.567 0.317 -21.389 1.00 63.53 449 LYS A C 1
ATOM 3530 O O . LYS A 1 449 ? -13.549 0.503 -20.671 1.00 63.53 449 LYS A O 1
ATOM 3535 N N . ARG A 1 450 ? -12.660 0.264 -22.723 1.00 64.06 450 ARG A N 1
ATOM 3536 C CA . ARG A 1 450 ? -13.923 0.318 -23.483 1.00 64.06 450 ARG A CA 1
ATOM 3537 C C . ARG A 1 450 ? -14.817 -0.858 -23.102 1.00 64.06 450 ARG A C 1
ATOM 3539 O O . ARG A 1 450 ? -15.892 -0.625 -22.568 1.00 64.06 450 ARG A O 1
ATOM 3546 N N . ARG A 1 451 ? -14.312 -2.095 -23.192 1.00 62.06 451 ARG A N 1
ATOM 3547 C CA . ARG A 1 451 ? -15.044 -3.307 -22.777 1.00 62.06 451 ARG A CA 1
ATOM 3548 C C . ARG A 1 451 ? -15.561 -3.221 -21.332 1.00 62.06 451 ARG A C 1
ATOM 3550 O O . ARG A 1 451 ? -16.697 -3.602 -21.080 1.00 62.06 451 ARG A O 1
ATOM 3557 N N . ARG A 1 452 ? -14.777 -2.672 -20.390 1.00 60.84 452 ARG A N 1
ATOM 3558 C CA . ARG A 1 452 ? -15.233 -2.430 -19.003 1.00 60.84 452 ARG A CA 1
ATOM 3559 C C . ARG A 1 452 ? -16.326 -1.361 -18.895 1.00 60.84 452 ARG A C 1
ATOM 3561 O O . ARG A 1 452 ? -17.236 -1.533 -18.089 1.00 60.84 452 ARG A O 1
ATOM 3568 N N . ARG A 1 453 ? -16.262 -0.274 -19.675 1.00 66.31 453 ARG A N 1
ATOM 3569 C CA . ARG A 1 453 ? -17.358 0.713 -19.763 1.00 66.31 453 ARG A CA 1
ATOM 3570 C C . ARG A 1 453 ? -18.627 0.050 -20.299 1.00 66.31 453 ARG A C 1
ATOM 3572 O O . ARG A 1 453 ? -19.671 0.163 -19.664 1.00 66.31 453 ARG A O 1
ATOM 3579 N N . ASP A 1 454 ? -18.510 -0.712 -21.382 1.00 66.25 454 ASP A N 1
ATOM 3580 C CA . ASP A 1 454 ? -19.628 -1.428 -22.003 1.00 66.25 454 ASP A CA 1
ATOM 3581 C C . ASP A 1 454 ? -20.247 -2.460 -21.043 1.00 66.25 454 ASP A C 1
ATOM 3583 O O . ASP A 1 454 ? -21.467 -2.583 -20.973 1.00 66.25 454 ASP A O 1
ATOM 3587 N N . GLU A 1 455 ? -19.432 -3.176 -20.261 1.00 62.69 455 GLU A N 1
ATOM 3588 C CA . GLU A 1 455 ? -19.890 -4.124 -19.236 1.00 62.69 455 GLU A CA 1
ATOM 3589 C C . GLU A 1 455 ? -20.644 -3.424 -18.092 1.00 62.69 455 GLU A C 1
ATOM 3591 O O . GLU A 1 455 ? -21.709 -3.890 -17.683 1.00 62.69 455 GLU A O 1
ATOM 3596 N N . VAL A 1 456 ? -20.143 -2.283 -17.601 1.00 63.97 456 VAL A N 1
ATOM 3597 C CA . VAL A 1 456 ? -20.832 -1.476 -16.577 1.00 63.97 456 VAL A CA 1
ATOM 3598 C C . VAL A 1 456 ? -22.172 -0.959 -17.103 1.00 63.97 456 VAL A C 1
ATOM 3600 O O . VAL A 1 456 ? -23.181 -1.108 -16.415 1.00 63.97 456 VAL A O 1
ATOM 3603 N N . VAL A 1 457 ? -22.206 -0.437 -18.332 1.00 68.44 457 VAL A N 1
ATOM 3604 C CA . VAL A 1 457 ? -23.436 0.037 -18.985 1.00 68.44 457 VAL A CA 1
ATOM 3605 C C . VAL A 1 457 ? -24.428 -1.115 -19.183 1.00 68.44 457 VAL A C 1
ATOM 3607 O O . VAL A 1 457 ? -25.584 -0.998 -18.786 1.00 68.44 457 VAL A O 1
ATOM 3610 N N . ARG A 1 458 ? -23.996 -2.276 -19.697 1.00 63.53 458 ARG A N 1
ATOM 3611 C CA . ARG A 1 458 ? -24.858 -3.469 -19.844 1.00 63.53 458 ARG A CA 1
ATOM 3612 C C . ARG A 1 458 ? -25.416 -3.958 -18.508 1.00 63.53 458 ARG A C 1
ATOM 3614 O O . ARG A 1 458 ? -26.590 -4.316 -18.439 1.00 63.53 458 ARG A O 1
ATOM 3621 N N . ARG A 1 459 ? -24.605 -3.932 -17.445 1.00 64.06 459 ARG A N 1
ATOM 3622 C CA . ARG A 1 459 ? -25.023 -4.303 -16.085 1.00 64.06 459 ARG A CA 1
ATOM 3623 C C . ARG A 1 459 ? -26.031 -3.315 -15.494 1.00 64.06 459 ARG A C 1
ATOM 3625 O O . ARG A 1 459 ? -26.962 -3.753 -14.827 1.00 64.06 459 ARG A O 1
ATOM 3632 N N . GLN A 1 460 ? -25.871 -2.015 -15.745 1.00 61.81 460 GLN A N 1
ATOM 3633 C CA . GLN A 1 460 ? -26.844 -0.985 -15.355 1.00 61.81 460 GLN A CA 1
ATOM 3634 C C . GLN A 1 460 ? -28.157 -1.101 -16.146 1.00 61.81 460 GLN A C 1
ATOM 3636 O O . GLN A 1 460 ? -29.225 -0.898 -15.582 1.00 61.81 460 GLN A O 1
ATOM 3641 N N . LEU A 1 461 ? -28.091 -1.512 -17.416 1.00 67.81 461 LEU A N 1
ATOM 3642 C CA . LEU A 1 461 ? -29.248 -1.769 -18.285 1.00 67.81 461 LEU A CA 1
ATOM 3643 C C . LEU A 1 461 ? -29.906 -3.151 -18.067 1.00 67.81 461 LEU A C 1
ATOM 3645 O O . LEU A 1 461 ? -30.675 -3.601 -18.914 1.00 67.81 461 LEU A O 1
ATOM 3649 N N . GLY A 1 462 ? -29.573 -3.871 -16.989 1.00 55.59 462 GLY A N 1
ATOM 3650 C CA . GLY A 1 462 ? -30.145 -5.188 -16.664 1.00 55.59 462 GLY A CA 1
ATOM 3651 C C . GLY A 1 462 ? -29.762 -6.337 -17.612 1.00 55.59 462 GLY A C 1
ATOM 3652 O O . GLY A 1 462 ? -30.094 -7.491 -17.346 1.00 55.59 462 GLY A O 1
ATOM 3653 N N . LYS A 1 463 ? -29.013 -6.069 -18.689 1.00 54.22 463 LYS A N 1
ATOM 3654 C CA . LYS A 1 463 ? -28.555 -7.060 -19.677 1.00 54.22 463 LYS A CA 1
ATOM 3655 C C . LYS A 1 463 ? -27.249 -7.714 -19.217 1.00 54.22 463 LYS A C 1
ATOM 3657 O O . LYS A 1 463 ? -26.191 -7.547 -19.823 1.00 54.22 463 LYS A O 1
ATOM 3662 N N . GLY A 1 464 ? -27.337 -8.449 -18.107 1.00 45.72 464 GLY A N 1
ATOM 3663 C CA . GLY A 1 464 ? -26.245 -9.250 -17.549 1.00 45.72 464 GLY A CA 1
ATOM 3664 C C . GLY A 1 464 ? -25.918 -10.456 -18.430 1.00 45.72 464 GLY A C 1
ATOM 3665 O O . GLY A 1 464 ? -26.494 -11.528 -18.265 1.00 45.72 464 GLY A O 1
AT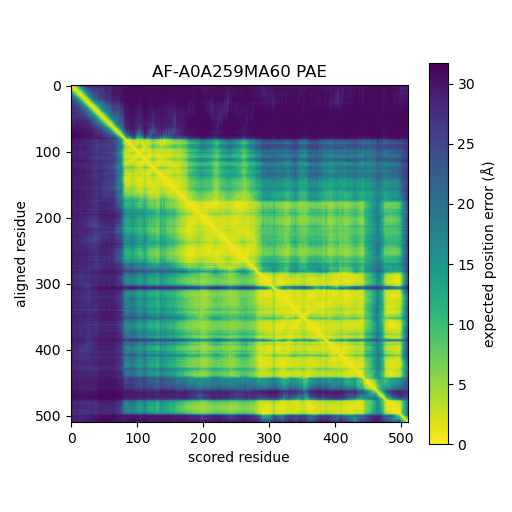OM 3666 N N . ASP A 1 465 ? -25.001 -10.269 -19.374 1.00 47.66 465 ASP A N 1
ATOM 3667 C CA . ASP A 1 465 ? -24.634 -11.284 -20.360 1.00 47.66 465 ASP A CA 1
ATOM 3668 C C . ASP A 1 465 ? -23.843 -12.452 -19.725 1.00 47.66 465 ASP A C 1
ATOM 3670 O O . ASP A 1 465 ? -22.938 -12.244 -18.912 1.00 47.66 465 ASP A O 1
ATOM 3674 N N . LYS A 1 466 ? -24.145 -13.700 -20.113 1.00 45.56 466 LYS A N 1
ATOM 3675 C CA . LYS A 1 466 ? -23.559 -14.925 -19.513 1.00 45.56 466 LYS A CA 1
ATOM 3676 C C . LYS A 1 466 ? -22.080 -15.151 -19.891 1.00 45.56 466 LYS A C 1
ATOM 3678 O O . LYS A 1 466 ? -21.453 -16.107 -19.441 1.00 45.56 466 LYS A O 1
ATOM 3683 N N . ASN A 1 467 ? -21.487 -14.251 -20.675 1.00 43.47 467 ASN A N 1
ATOM 3684 C CA . ASN A 1 467 ? -20.159 -14.365 -21.287 1.00 43.47 467 ASN A CA 1
ATOM 3685 C C . ASN A 1 467 ? -18.967 -13.958 -20.391 1.00 43.47 467 ASN A C 1
ATOM 3687 O O . ASN A 1 467 ? -17.929 -13.509 -20.883 1.00 43.47 467 ASN A O 1
ATOM 3691 N N . LYS A 1 468 ? -19.057 -14.195 -19.076 1.00 41.78 468 LYS A N 1
ATOM 3692 C CA . LYS A 1 468 ? -17.970 -13.932 -18.105 1.00 41.78 468 LYS A CA 1
ATOM 3693 C C . LYS A 1 468 ? -16.665 -14.698 -18.415 1.00 41.78 468 LYS A C 1
ATOM 3695 O O . LYS A 1 468 ? -15.599 -14.335 -17.930 1.00 41.78 468 LYS A O 1
ATOM 3700 N N . ILE A 1 469 ? -16.753 -15.739 -19.247 1.00 37.88 469 ILE A N 1
ATOM 3701 C CA . ILE A 1 469 ? -15.660 -16.646 -19.623 1.00 37.88 469 ILE A CA 1
ATOM 3702 C C . ILE A 1 469 ? -14.680 -15.999 -20.621 1.00 37.88 469 ILE A C 1
ATOM 3704 O O . ILE A 1 469 ? -13.472 -16.189 -20.493 1.00 37.88 469 ILE A O 1
ATOM 3708 N N . ARG A 1 470 ? -15.142 -15.165 -21.570 1.00 37.31 470 ARG A N 1
ATOM 3709 C CA . ARG A 1 470 ? -14.258 -14.564 -22.599 1.00 37.31 470 ARG A CA 1
ATOM 3710 C C . ARG A 1 470 ? -13.197 -13.608 -22.032 1.00 37.31 470 ARG A C 1
ATOM 3712 O O . ARG A 1 470 ? -12.181 -13.392 -22.681 1.00 37.31 470 ARG A O 1
ATOM 3719 N N . GLY A 1 471 ? -13.398 -13.061 -20.831 1.00 37.91 471 GLY A N 1
ATOM 3720 C CA . GLY A 1 471 ? -12.414 -12.200 -20.160 1.00 37.91 471 GLY A CA 1
ATOM 3721 C C . GLY A 1 471 ? -11.212 -12.940 -19.554 1.00 37.91 471 GLY A C 1
ATOM 3722 O O . GLY A 1 471 ? -10.234 -12.293 -19.199 1.00 37.91 471 GLY A O 1
ATOM 3723 N N . ILE A 1 472 ? -11.278 -14.273 -19.438 1.00 32.19 472 ILE A N 1
ATOM 3724 C CA . ILE A 1 472 ? -10.260 -15.116 -18.780 1.00 32.19 472 ILE A CA 1
ATOM 3725 C C . ILE A 1 472 ? -9.194 -15.610 -19.786 1.00 32.19 472 ILE A C 1
ATOM 3727 O O . ILE A 1 472 ? -8.073 -15.949 -19.408 1.00 32.19 472 ILE A O 1
ATOM 3731 N N . TYR A 1 473 ? -9.516 -15.599 -21.083 1.00 32.47 473 TYR A N 1
ATOM 3732 C CA . TYR A 1 473 ? -8.701 -16.163 -22.167 1.00 32.47 473 TYR A CA 1
ATOM 3733 C C . TYR A 1 473 ? -8.035 -15.094 -23.047 1.00 32.47 473 TYR A C 1
ATOM 3735 O O . TYR A 1 473 ? -8.119 -15.152 -24.268 1.00 32.47 473 TYR A O 1
ATOM 3743 N N . ASN A 1 474 ? -7.359 -14.111 -22.444 1.00 45.31 474 ASN A N 1
ATOM 3744 C CA . ASN A 1 474 ? -6.505 -13.188 -23.206 1.00 45.31 474 ASN A CA 1
ATOM 3745 C C . ASN A 1 474 ? -5.137 -12.967 -22.537 1.00 45.31 474 ASN A C 1
ATOM 3747 O O . ASN A 1 474 ? -4.697 -11.835 -22.344 1.00 45.31 474 ASN A O 1
ATOM 3751 N N . ARG A 1 475 ? -4.482 -14.075 -22.151 1.00 49.78 475 ARG A N 1
ATOM 3752 C CA . ARG A 1 475 ? -3.117 -14.081 -21.583 1.00 49.78 475 ARG A CA 1
ATOM 3753 C C . ARG A 1 475 ? -2.065 -13.629 -22.611 1.00 49.78 475 ARG A C 1
ATOM 3755 O O . ARG A 1 475 ? -1.116 -12.947 -22.253 1.00 49.78 475 ARG A O 1
ATOM 3762 N N . ALA A 1 476 ? -2.304 -13.940 -23.887 1.00 56.38 476 ALA A N 1
ATOM 3763 C CA . ALA A 1 476 ? -1.396 -13.717 -25.013 1.00 56.38 476 ALA A CA 1
ATOM 3764 C C . ALA A 1 476 ? -1.837 -12.563 -25.947 1.00 56.38 476 ALA A C 1
ATOM 3766 O O . ALA A 1 476 ? -1.599 -12.607 -27.156 1.00 56.38 476 ALA A O 1
ATOM 3767 N N . ALA A 1 477 ? -2.504 -11.531 -25.412 1.00 65.44 477 ALA A N 1
ATOM 3768 C CA . ALA A 1 477 ? -2.950 -10.379 -26.201 1.00 65.44 477 ALA A CA 1
ATOM 3769 C C . ALA A 1 477 ? -1.775 -9.745 -26.970 1.00 65.44 477 ALA A C 1
ATOM 3771 O O . ALA A 1 477 ? -0.790 -9.313 -26.361 1.00 65.44 477 ALA A O 1
ATOM 3772 N N . TYR A 1 478 ? -1.895 -9.685 -28.300 1.00 81.88 478 TYR A N 1
ATOM 3773 C CA . TYR A 1 478 ? -0.874 -9.166 -29.218 1.00 81.88 478 TYR A CA 1
ATOM 3774 C C . TYR A 1 478 ? 0.486 -9.895 -29.162 1.00 81.88 478 TYR A C 1
ATOM 3776 O O . TYR A 1 478 ? 1.499 -9.302 -29.515 1.00 81.88 478 TYR A O 1
ATOM 3784 N N . TRP A 1 479 ? 0.559 -11.165 -28.732 1.00 87.06 479 TRP A N 1
ATOM 3785 C CA . TRP A 1 479 ? 1.842 -11.859 -28.492 1.00 87.06 479 TRP A CA 1
ATOM 3786 C C . TRP A 1 479 ? 2.847 -11.764 -29.653 1.00 87.06 479 TRP A C 1
ATOM 3788 O O . TRP A 1 479 ? 3.966 -11.301 -29.450 1.00 87.06 479 TRP A O 1
ATOM 3798 N N . ALA A 1 480 ? 2.448 -12.112 -30.881 1.00 89.88 480 ALA A N 1
ATOM 3799 C CA . ALA A 1 480 ? 3.337 -12.063 -32.050 1.00 89.88 480 ALA A CA 1
ATOM 3800 C C . ALA A 1 480 ? 3.819 -10.636 -32.400 1.00 89.88 480 ALA A C 1
ATOM 3802 O O . ALA A 1 480 ? 4.919 -10.448 -32.919 1.00 89.88 480 ALA A O 1
ATOM 3803 N N . GLU A 1 481 ? 3.020 -9.612 -32.101 1.00 91.94 481 GLU A N 1
ATOM 3804 C CA . GLU A 1 481 ? 3.407 -8.205 -32.260 1.00 91.94 481 GLU A CA 1
ATOM 3805 C C . GLU A 1 481 ? 4.315 -7.738 -31.132 1.00 91.94 481 GLU A C 1
ATOM 3807 O O . GLU A 1 481 ? 5.312 -7.075 -31.399 1.00 91.94 481 GLU A O 1
ATOM 3812 N N . ARG A 1 482 ? 4.051 -8.163 -29.894 1.00 94.44 482 ARG A N 1
ATOM 3813 C CA . ARG A 1 482 ? 4.918 -7.902 -28.744 1.00 94.44 482 ARG A CA 1
ATOM 3814 C C . ARG A 1 482 ? 6.288 -8.558 -28.910 1.00 94.44 482 ARG A C 1
ATOM 3816 O O . ARG A 1 482 ? 7.282 -7.916 -28.610 1.00 94.44 482 ARG A O 1
ATOM 3823 N N . VAL A 1 483 ? 6.379 -9.775 -29.452 1.00 95.94 483 VAL A N 1
ATOM 3824 C CA . VAL A 1 483 ? 7.668 -10.413 -29.795 1.00 95.94 483 VAL A CA 1
ATOM 3825 C C . VAL A 1 483 ? 8.463 -9.542 -30.780 1.00 95.94 483 VAL A C 1
ATOM 3827 O O . VAL A 1 483 ? 9.647 -9.288 -30.553 1.00 95.94 483 VAL A O 1
ATOM 3830 N N . ARG A 1 484 ? 7.813 -9.025 -31.836 1.00 97.12 484 ARG A N 1
ATOM 3831 C CA . ARG A 1 484 ? 8.441 -8.100 -32.799 1.00 97.12 484 ARG A CA 1
ATOM 3832 C C . ARG A 1 484 ? 8.855 -6.778 -32.141 1.00 97.12 484 ARG A C 1
ATOM 3834 O O . ARG A 1 484 ? 9.994 -6.357 -32.317 1.00 97.12 484 ARG A O 1
ATOM 3841 N N . LEU A 1 485 ? 7.978 -6.174 -31.339 1.00 97.00 485 LEU A N 1
ATOM 3842 C CA . LEU A 1 485 ? 8.219 -4.926 -30.607 1.00 97.00 485 LEU A CA 1
ATOM 3843 C C . LEU A 1 485 ? 9.385 -5.043 -29.617 1.00 97.00 485 LEU A C 1
ATOM 3845 O O . LEU A 1 485 ? 10.240 -4.165 -29.580 1.00 97.00 485 LEU A O 1
ATOM 3849 N N . MET A 1 486 ? 9.466 -6.133 -28.853 1.00 97.81 486 MET A N 1
ATOM 3850 C CA . MET A 1 486 ? 10.541 -6.337 -27.876 1.00 97.81 486 MET A CA 1
ATOM 3851 C C . MET A 1 486 ? 11.900 -6.551 -28.539 1.00 97.81 486 MET A C 1
ATOM 3853 O O . MET A 1 486 ? 12.917 -6.115 -27.999 1.00 97.81 486 MET A O 1
ATOM 3857 N N . GLN A 1 487 ? 11.935 -7.179 -29.718 1.00 98.31 487 GLN A N 1
ATOM 3858 C CA . GLN A 1 487 ? 13.171 -7.296 -30.484 1.00 98.31 487 GLN A CA 1
ATOM 3859 C C . GLN A 1 487 ? 13.567 -5.966 -31.140 1.00 98.31 487 GLN A C 1
ATOM 3861 O O . GLN A 1 487 ? 14.716 -5.555 -31.005 1.00 98.31 487 GLN A O 1
ATOM 3866 N N . HIS A 1 488 ? 12.615 -5.261 -31.763 1.00 98.06 488 HIS A N 1
ATOM 3867 C CA . HIS A 1 488 ? 12.825 -3.927 -32.339 1.00 98.06 488 HIS A CA 1
ATOM 3868 C C . HIS A 1 488 ? 13.345 -2.930 -31.299 1.00 98.06 488 HIS A C 1
ATOM 3870 O O . HIS A 1 488 ? 14.349 -2.264 -31.526 1.00 98.06 488 HIS A O 1
ATOM 3876 N N . TRP A 1 489 ? 12.725 -2.881 -30.118 1.00 98.06 489 TRP A N 1
ATOM 3877 C CA . TRP A 1 489 ? 13.160 -2.020 -29.018 1.00 98.06 489 TRP A CA 1
ATOM 3878 C C . TRP A 1 489 ? 14.581 -2.342 -28.536 1.00 98.06 489 TRP A C 1
ATOM 3880 O O . TRP A 1 489 ? 15.365 -1.435 -28.258 1.00 98.06 489 TRP A O 1
ATOM 3890 N N . ALA A 1 490 ? 14.943 -3.624 -28.469 1.00 98.31 490 ALA A N 1
ATOM 3891 C CA . ALA A 1 490 ? 16.291 -4.035 -28.094 1.00 98.31 490 ALA A CA 1
ATOM 3892 C C . ALA A 1 490 ? 17.337 -3.626 -29.146 1.00 98.31 490 ALA A C 1
ATOM 3894 O O . ALA A 1 490 ? 18.370 -3.057 -28.792 1.00 98.31 490 ALA A O 1
ATOM 3895 N N . ASP A 1 491 ? 17.034 -3.840 -30.430 1.00 98.12 491 ASP A N 1
ATOM 3896 C CA . ASP A 1 491 ? 17.892 -3.434 -31.548 1.00 98.12 491 ASP A CA 1
ATOM 3897 C C . ASP A 1 491 ? 18.003 -1.887 -31.631 1.00 98.12 491 ASP A C 1
ATOM 3899 O O . ASP A 1 491 ? 19.072 -1.343 -31.930 1.00 98.12 491 ASP A O 1
ATOM 3903 N N . ARG A 1 492 ? 16.937 -1.152 -31.267 1.00 96.44 492 ARG A N 1
ATOM 3904 C CA . ARG A 1 492 ? 16.924 0.316 -31.134 1.00 96.44 492 ARG A CA 1
ATOM 3905 C C . ARG A 1 492 ? 17.807 0.807 -29.984 1.00 96.44 492 ARG A C 1
ATOM 3907 O O . ARG A 1 492 ? 18.582 1.737 -30.193 1.00 96.44 492 ARG A O 1
ATOM 3914 N N . LEU A 1 493 ? 17.742 0.186 -28.802 1.00 97.75 493 LEU A N 1
ATOM 3915 C CA . LEU A 1 493 ? 18.599 0.534 -27.657 1.00 97.75 493 LEU A CA 1
ATOM 3916 C C . LEU A 1 493 ? 20.090 0.295 -27.938 1.00 97.75 493 LEU A C 1
ATOM 3918 O O . LEU A 1 493 ? 20.913 1.137 -27.577 1.00 97.75 493 LEU A O 1
ATOM 3922 N N . ASP A 1 494 ? 20.441 -0.810 -28.605 1.00 97.50 494 ASP A N 1
ATOM 3923 C CA . ASP A 1 494 ? 21.816 -1.052 -29.064 1.00 97.50 494 ASP A CA 1
ATOM 3924 C C . ASP A 1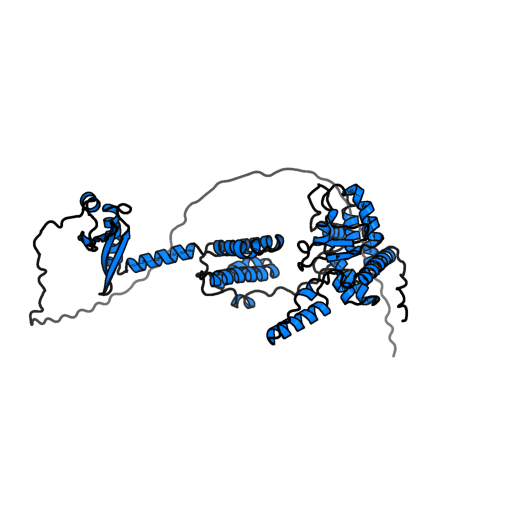 494 ? 22.267 0.036 -30.053 1.00 97.50 494 ASP A C 1
ATOM 3926 O O . ASP A 1 494 ? 23.356 0.589 -29.918 1.00 97.50 494 ASP A O 1
ATOM 3930 N N . SER A 1 495 ? 21.401 0.408 -30.999 1.00 96.56 495 SER A N 1
ATOM 3931 C CA . SER A 1 495 ? 21.694 1.446 -31.995 1.00 96.56 495 SER A CA 1
ATOM 3932 C C . SER A 1 495 ? 21.918 2.828 -31.365 1.00 96.56 495 SER A C 1
ATOM 3934 O O . SER A 1 495 ? 22.864 3.521 -31.736 1.00 96.56 495 SER A O 1
ATOM 3936 N N . LEU A 1 496 ? 21.105 3.208 -30.369 1.00 95.81 496 LEU A N 1
ATOM 3937 C CA . LEU A 1 496 ? 21.272 4.450 -29.601 1.00 95.81 496 LEU A CA 1
ATOM 3938 C C . LEU A 1 496 ? 22.570 4.465 -28.783 1.00 95.81 496 LEU A C 1
ATOM 3940 O O . LEU A 1 496 ? 23.274 5.477 -28.757 1.00 95.81 496 LEU A O 1
ATOM 3944 N N . ARG A 1 497 ? 22.924 3.340 -28.144 1.00 95.75 497 ARG A N 1
ATOM 3945 C CA . ARG A 1 497 ? 24.213 3.191 -27.449 1.00 95.75 497 ARG A CA 1
ATOM 3946 C C . ARG A 1 497 ? 25.376 3.410 -28.419 1.00 95.75 497 ARG A C 1
ATOM 3948 O O . ARG A 1 497 ? 26.280 4.185 -28.109 1.00 95.75 497 ARG A O 1
ATOM 3955 N N . ASP A 1 498 ? 25.322 2.752 -29.576 1.00 93.88 498 ASP A N 1
ATOM 3956 C CA . ASP A 1 498 ? 26.410 2.680 -30.560 1.00 93.88 498 ASP A CA 1
ATOM 3957 C C . ASP A 1 498 ? 26.487 3.901 -31.500 1.00 93.88 498 ASP A C 1
ATOM 3959 O O . ASP A 1 498 ? 27.377 3.956 -32.348 1.00 93.88 498 ASP A O 1
ATOM 3963 N N . GLY A 1 499 ? 25.567 4.867 -31.380 1.00 82.38 499 GLY A N 1
ATOM 3964 C CA . GLY A 1 499 ? 25.516 6.061 -32.235 1.00 82.38 499 GLY A CA 1
ATOM 3965 C C . GLY A 1 499 ? 25.103 5.774 -33.684 1.00 82.38 499 GLY A C 1
ATOM 3966 O O . GLY A 1 499 ? 25.486 6.504 -34.596 1.00 82.38 499 GLY A O 1
ATOM 3967 N N . ARG A 1 500 ? 24.355 4.690 -33.920 1.00 63.56 500 ARG A N 1
ATOM 3968 C CA . ARG A 1 500 ? 23.905 4.259 -35.252 1.00 63.56 500 ARG A CA 1
ATOM 3969 C C . ARG A 1 500 ? 22.438 4.630 -35.460 1.00 63.56 500 ARG A C 1
ATOM 3971 O O . ARG A 1 500 ? 21.587 4.320 -34.627 1.00 63.56 500 ARG A O 1
ATOM 3978 N N . LEU A 1 501 ? 22.117 5.242 -36.599 1.00 51.88 501 LEU A N 1
ATOM 3979 C CA . LEU A 1 501 ? 20.727 5.448 -37.009 1.00 51.88 501 LEU A CA 1
ATOM 3980 C C . LEU A 1 501 ? 20.121 4.108 -37.445 1.00 51.88 501 LEU A C 1
ATOM 3982 O O . LEU A 1 501 ? 20.614 3.460 -38.367 1.00 51.88 501 LEU A O 1
ATOM 3986 N N . THR A 1 502 ? 19.056 3.685 -36.767 1.00 49.12 502 THR A N 1
ATOM 3987 C CA . THR A 1 502 ? 18.307 2.471 -37.105 1.00 49.12 502 THR A CA 1
ATOM 3988 C C . THR A 1 502 ? 17.362 2.761 -38.270 1.00 49.12 502 THR A C 1
ATOM 3990 O O . THR A 1 502 ? 16.606 3.727 -38.219 1.00 49.12 502 THR A O 1
ATOM 3993 N N . VAL A 1 503 ? 17.372 1.919 -39.304 1.00 45.97 503 VAL A N 1
ATOM 3994 C CA . VAL A 1 503 ? 16.349 1.955 -40.360 1.00 45.97 503 VAL A CA 1
ATOM 3995 C C . VAL A 1 503 ? 15.090 1.288 -39.807 1.00 45.97 503 VAL A C 1
ATOM 3997 O O . VAL A 1 503 ? 15.118 0.092 -39.514 1.00 45.97 503 VAL A O 1
ATOM 4000 N N . SER A 1 504 ? 14.004 2.046 -39.630 1.00 42.47 504 SER A N 1
ATOM 4001 C CA . SER A 1 504 ? 12.731 1.499 -39.141 1.00 42.47 504 SER A CA 1
ATOM 4002 C C . SER A 1 504 ? 12.186 0.418 -40.088 1.00 42.47 504 SER A C 1
ATOM 4004 O O . SER A 1 504 ? 12.339 0.538 -41.308 1.00 42.47 504 SER A O 1
ATOM 4006 N N . PRO A 1 505 ? 11.530 -0.635 -39.564 1.00 42.28 505 PRO A N 1
ATOM 4007 C CA . PRO A 1 505 ? 10.952 -1.686 -40.391 1.00 42.28 505 PRO A CA 1
ATOM 4008 C C . PRO A 1 505 ? 9.860 -1.099 -41.290 1.00 42.28 505 PRO A C 1
ATOM 4010 O O . PRO A 1 505 ? 8.860 -0.563 -40.808 1.00 42.28 505 PRO A O 1
ATOM 4013 N N . SER A 1 506 ? 10.042 -1.202 -42.608 1.00 38.38 506 SER A N 1
ATOM 4014 C CA . SER A 1 506 ? 9.030 -0.756 -43.561 1.00 38.38 506 SER A CA 1
ATOM 4015 C C . SER A 1 506 ? 7.739 -1.552 -43.363 1.00 38.38 506 SER A C 1
ATOM 4017 O O . SER A 1 506 ? 7.752 -2.774 -43.192 1.00 38.38 506 SER A O 1
ATOM 4019 N N . ARG A 1 507 ? 6.593 -0.860 -43.396 1.00 38.12 507 ARG A N 1
ATOM 4020 C CA . ARG A 1 507 ? 5.295 -1.534 -43.474 1.00 38.12 507 ARG A CA 1
ATOM 4021 C C . ARG A 1 507 ? 5.249 -2.297 -44.794 1.00 38.12 507 ARG A C 1
ATOM 4023 O O . ARG A 1 507 ? 5.166 -1.678 -45.852 1.00 38.12 507 ARG A O 1
ATOM 4030 N N . SER A 1 508 ? 5.285 -3.625 -44.727 1.00 32.88 508 SER A N 1
ATOM 4031 C CA . SER A 1 508 ? 4.933 -4.478 -45.859 1.00 32.88 508 SER A CA 1
ATOM 4032 C C . SER A 1 508 ? 3.518 -4.113 -46.308 1.00 32.88 508 SER A C 1
ATOM 4034 O O . SER A 1 508 ? 2.577 -4.241 -45.520 1.00 32.88 508 SER A O 1
ATOM 4036 N N . ALA A 1 509 ? 3.384 -3.623 -47.541 1.00 32.06 509 ALA A N 1
ATOM 4037 C CA . ALA A 1 509 ? 2.083 -3.433 -48.166 1.00 32.06 509 ALA A CA 1
ATOM 4038 C C . ALA A 1 509 ? 1.347 -4.783 -48.261 1.00 32.06 509 ALA A C 1
ATOM 4040 O O . ALA A 1 509 ? 1.992 -5.834 -48.319 1.00 32.06 509 ALA A O 1
ATOM 4041 N N . ALA A 1 510 ? 0.016 -4.719 -48.204 1.00 33.41 510 ALA A N 1
ATOM 4042 C CA . ALA A 1 510 ? -0.877 -5.873 -48.294 1.00 33.41 510 ALA A CA 1
ATOM 4043 C C . ALA A 1 510 ? -0.942 -6.452 -49.716 1.00 33.41 510 ALA A C 1
ATOM 4045 O O . ALA A 1 510 ? -0.763 -5.658 -50.668 1.00 33.41 510 ALA A O 1
#

Solvent-accessible surface area (backbone atoms only — not comparable to full-atom values): 30836 Å² total; per-residue (Å²): 141,86,83,88,83,81,90,83,89,80,85,85,90,83,83,84,88,83,86,86,81,87,80,88,86,87,88,80,92,82,91,89,80,91,86,85,89,84,90,88,80,89,87,90,87,86,90,88,83,88,85,89,84,87,86,88,83,89,86,87,85,87,88,82,81,89,76,81,76,79,74,79,76,79,71,74,93,65,83,75,70,62,70,44,72,66,60,61,69,68,58,71,56,42,99,56,68,46,76,49,59,52,54,98,46,32,28,38,38,38,28,54,86,60,51,34,34,33,37,37,48,51,74,58,94,92,39,80,48,75,46,75,76,44,45,52,75,88,40,44,66,69,59,49,51,52,55,48,52,58,40,47,54,33,45,77,71,74,41,56,53,65,58,53,53,51,50,48,54,51,51,60,52,40,67,64,40,10,44,44,53,46,40,51,48,43,43,50,67,59,33,55,72,63,67,49,57,68,71,54,50,55,48,52,55,51,42,47,64,58,46,44,74,75,48,14,88,41,29,47,69,74,60,52,46,70,57,56,47,53,51,35,45,70,43,37,80,70,74,35,29,68,55,33,59,46,39,50,55,51,51,38,52,37,30,53,50,30,40,78,68,69,53,25,94,64,53,54,53,69,73,48,68,79,80,46,75,78,53,74,84,80,65,61,78,16,39,52,75,53,65,66,63,45,9,48,52,47,45,54,44,72,73,43,72,58,102,68,81,44,56,69,32,52,49,56,51,43,38,54,54,59,34,52,52,58,76,48,59,34,65,33,39,57,91,35,51,41,75,86,82,31,33,35,51,44,53,26,89,75,35,95,83,60,50,63,45,68,41,57,51,24,75,68,50,52,57,44,50,65,67,40,40,87,72,18,62,87,29,52,25,62,41,34,92,48,57,86,50,52,46,61,93,58,49,60,45,49,50,40,42,73,75,67,35,41,54,47,85,72,36,48,34,27,62,62,9,40,37,52,23,52,54,50,54,48,54,72,66,57,85,55,61,62,55,49,56,31,46,67,58,72,48,82,26,67,68,58,50,48,54,50,52,52,49,52,51,31,50,74,70,69,55,71,70,89,64,73,63,70,77,74,75,62,76,63,69,56,44,78,57,41,44,50,48,30,37,51,52,40,57,46,51,52,23,37,42,71,74,45,89,76,83,76,83,76,81,77,79,132

Secondary structure (DSSP, 8-state):
----------PPPP-PPPP-----------------------------------------------------------------HHHHHT----SS-EEEEEETTEEEEEPTTS-EEEEEEEEETTEEEEEEEEEETTS-HHHHHHHHHHHHHHHHTT--HHHHHHHHHHHHHHHHSBHHHHHHHHIIIIIITTT--HHHHHHHHHHHHHHTTTSTTSBGGG--HHHHHHHHHHHHTTT-HHHHHHHHHHHHHHHHHHHHTTS-S--TTSTHHHHSPPPPPPPPPP---SHHHHHHHHHHHHH---TTTTHHHHHHHHHHHH---HHHHTT-BGGGEETTTTEEEE-TTTSTTSS-EEEEPPHHHHHHHHHHHHHHTTSSBSS-SSTT----TTHHHHHHHHTT---STTSS--TTHHHHHHHHHHHHH-SS-HHHHHHHTT---HHHHHHHHHHHHHHHTT---S-TTTTTS-TTTTHHHHHHHHHHHHHHHHHHHHTPPP-PPP----

Mean predicted aligned error: 15.91 Å

Foldseek 3Di:
DDDDDDDDDDDDDDDDDDDDDDDDDDDDDDDDDDDDDDDDDDDDDDDDDDDDDDDDDDDDDDDDDDDDPPPPPPDDDDPPPADDQVNLVPDDADPAWDWADRDPQWIWIQHNVRWTWIKRWDDAPNDIDIDTDGTPPVPPPVNSVVVSVVQVVCVVVRHHPVVVVVVVVVVVVLQCAFLQNLLVVCLVVPVVVVPHFPVVSVLLVVLSVLLCVQRGRGGLAPDALVSLLVSLVVCVVVVPQVSSVVSLVSQQSSSVSCCVVVSYVDRNSPVCPVVGDHRDPFFPFAAAQDLLVLLVVLLLLVPDDDPQQCLLSLLLLLCLLQLEALQQQLQQFPVQDPLVQQWGWRALSSDPNSHIAITHHAPSNSVSLVVQCVQQVQAGHSRDNDRDDGDDSCSNVVSCVVSPWDRDRVTHDDSNNSNVNLLNNVVVVVLDDSQLSCSSHVHQRVVNVVVVVVCVVCVVVVNNDPPPPVVNPPNCPCVVVSNVSSNVSSVSSVCSNVVHDDDRDDPDDD

Sequence (510 aa):
MGSAVRFRLGAPFSIQPSSLSSALVRRPLRTLVKSSFERILALGAVRGRPRESGFSGYTVGTPEGPGTLATRSLRGNSPMDELSDTKIRNAKPADKEYTLADGQGLSVVVRPNGTRLWLYRYRFGGKRKNMSFGIFPGVGLKSAREKRHDAEKLLDQGQDPTAVREAQRKDDEKHKHTFRTVGEEWVTKKLERENKAKATIKRERWNLGQLNREIGDRPLCEIEPPDLLTAMRRVEARGRYYTVGRLRSTASRVFQFGIGASYCSSDPTRDLKHALTKAPKANPRPALTDPDDVGDLMRRIEVYDAKNGGLVRYALKLIALTMVRPGELRLAEWAEFDEANRAWLIPAEKMKMRDDHEVPLSRQALAILSKLRPLSGQCRYLFSYDDDVPMSDNTLNKALRIMGYDTGPGGEHCAHGFRSTASTLLNEEGAFDGDVVESQLAHSTEEKKRRRRDEVVRRQLGKGDKNKIRGIYNRAAYWAERVRLMQHWADRLDSLRDGRLTVSPSRSAA

pLDDT: mean 78.9, std 24.26, range [25.41, 98.56]